Protein 6WB4 (pdb70)

Solvent-accessible surface area: 26001 Å² total

CATH classification: 3.40.1190.20

Radius of gyration: 29.01 Å; Cα contacts (8 Å, |Δi|>4): 1328; chains: 2; bounding box: 66×78×61 Å

Structure (mmCIF, N/CA/C/O backbone):
data_6WB4
#
_entry.id   6WB4
#
_cell.length_a   113.831
_cell.length_b   123.509
_cell.length_c   102.443
_cell.angle_alpha   90.000
_cell.angle_beta   90.000
_cell.angle_gamma   90.000
#
_symmetry.space_group_name_H-M   'C 2 2 21'
#
loop_
_entity.id
_entity.type
_entity.pdbx_description
1 polymer 'Acarbose Kinase Mak1'
2 branched 4,6-dideoxy-4-{[(1S,4R,5S,6S)-4,5,6-trihydroxy-3-(hydroxymethyl)cyclohex-2-en-1-yl]amino}-alpha-D-glucopyranose-(1-4)-alpha-D-glucopyranose-(1-4)-alpha-D-glucopyranose
3 non-polymer "ADENOSINE-5'-TRIPHOSPHATE"
4 non-polymer 'CALCIUM ION'
5 water water
#
loop_
_atom_site.group_PDB
_atom_site.id
_atom_site.type_symbol
_atom_site.label_atom_id
_atom_site.label_alt_id
_atom_site.label_comp_id
_atom_site.label_asym_id
_atom_site.label_entity_id
_atom_site.label_seq_id
_atom_site.pdbx_PDB_ins_code
_atom_site.Cartn_x
_atom_site.Cartn_y
_atom_site.Cartn_z
_atom_site.occupancy
_atom_site.B_iso_or_equiv
_atom_site.auth_seq_id
_atom_site.auth_comp_id
_atom_site.auth_asym_id
_atom_site.auth_atom_id
_atom_site.pdbx_PDB_model_num
ATOM 1 N N . THR A 1 22 ? 11.015 42.396 17.104 1.00 117.36 2 THR A N 1
ATOM 2 C CA . THR A 1 22 ? 11.469 43.259 18.190 1.00 120.60 2 THR A CA 1
ATOM 3 C C . THR A 1 22 ? 11.764 44.682 17.696 1.00 120.80 2 THR A C 1
ATOM 4 O O . THR A 1 22 ? 11.883 44.915 16.494 1.00 122.23 2 THR A O 1
ATOM 8 N N . GLN A 1 23 ? 11.859 45.627 18.631 1.00 114.08 3 GLN A N 1
ATOM 9 C CA . GLN A 1 23 ? 12.168 47.028 18.319 1.00 105.10 3 GLN A CA 1
ATOM 10 C C . GLN A 1 23 ? 13.026 47.633 19.440 1.00 95.35 3 GLN A C 1
ATOM 11 O O . GLN A 1 23 ? 12.733 47.441 20.619 1.00 96.34 3 GLN A O 1
ATOM 17 N N . ALA A 1 24 ? 14.083 48.354 19.072 1.00 80.12 4 ALA A N 1
ATOM 18 C CA . ALA A 1 24 ? 14.992 48.959 20.050 1.00 65.71 4 ALA A CA 1
ATOM 19 C C . ALA A 1 24 ? 15.117 50.473 19.914 1.00 72.21 4 ALA A C 1
ATOM 20 O O . ALA A 1 24 ? 15.024 51.021 18.813 1.00 65.63 4 ALA A O 1
ATOM 22 N N . ASP A 1 25 ? 15.315 51.142 21.045 1.00 68.99 5 ASP A N 1
ATOM 23 C CA . ASP A 1 25 ? 15.635 52.565 21.042 1.00 64.85 5 ASP A CA 1
ATOM 24 C C . ASP A 1 25 ? 17.085 52.771 20.603 1.00 66.15 5 ASP A C 1
ATOM 25 O O . ASP A 1 25 ? 17.381 53.605 19.739 1.00 71.67 5 ASP A O 1
ATOM 30 N N . VAL A 1 26 ? 17.987 51.999 21.203 1.00 56.86 6 VAL A N 1
ATOM 31 C CA . VAL A 1 26 ? 19.408 52.109 20.906 1.00 60.71 6 VAL A CA 1
ATOM 32 C C . VAL A 1 26 ? 20.025 50.748 20.640 1.00 67.13 6 VAL A C 1
ATOM 33 O O . VAL A 1 26 ? 19.989 49.868 21.500 1.00 67.66 6 VAL A O 1
ATOM 37 N N . LEU A 1 27 ? 20.593 50.578 19.449 1.00 61.38 7 LEU A N 1
ATOM 38 C CA . LEU A 1 27 ? 21.395 49.398 19.155 1.00 54.59 7 LEU A CA 1
ATOM 39 C C . LEU A 1 27 ? 22.856 49.709 19.417 1.00 51.10 7 LEU A C 1
ATOM 40 O O . LEU A 1 27 ? 23.372 50.719 18.955 1.00 57.60 7 LEU A O 1
ATOM 45 N N . VAL A 1 28 ? 23.516 48.857 20.186 1.00 55.40 8 VAL A N 1
ATOM 46 C CA . VAL A 1 28 ? 24.949 48.987 20.378 1.00 54.85 8 VAL A CA 1
ATOM 47 C C . VAL A 1 28 ? 25.688 47.967 19.519 1.00 64.65 8 VAL A C 1
ATOM 48 O O . VAL A 1 28 ? 25.294 46.803 19.445 1.00 66.09 8 VAL A O 1
ATOM 52 N N . VAL A 1 29 ? 26.726 48.421 18.826 1.00 61.18 9 VAL A N 1
ATOM 53 C CA . VAL A 1 29 ? 27.496 47.547 17.958 1.00 56.92 9 VAL A CA 1
ATOM 54 C C . VAL A 1 29 ? 28.940 47.421 18.446 1.00 56.90 9 VAL A C 1
ATOM 55 O O . VAL A 1 29 ? 29.724 48.367 18.374 1.00 61.90 9 VAL A O 1
ATOM 59 N N . GLY A 1 30 ? 29.280 46.233 18.930 1.00 53.42 10 GLY A N 1
ATOM 60 C CA . GLY A 1 30 ? 30.624 45.924 19.386 1.00 66.80 10 GLY A CA 1
ATOM 61 C C . GLY A 1 30 ? 30.952 46.314 20.820 1.00 67.68 10 GLY A C 1
ATOM 62 O O . GLY A 1 30 ? 30.240 47.091 21.455 1.00 59.16 10 GLY A O 1
ATOM 63 N N . GLY A 1 31 ? 32.041 45.757 21.341 1.00 67.72 11 GLY A N 1
ATOM 64 C CA . GLY A 1 31 ? 32.542 46.183 22.630 1.00 75.04 11 GLY A CA 1
ATOM 65 C C . GLY A 1 31 ? 32.281 45.276 23.822 1.00 81.93 11 GLY A C 1
ATOM 66 O O . GLY A 1 31 ? 32.855 45.499 24.885 1.00 84.72 11 GLY A O 1
ATOM 67 N N . VAL A 1 32 ? 31.425 44.268 23.675 1.00 76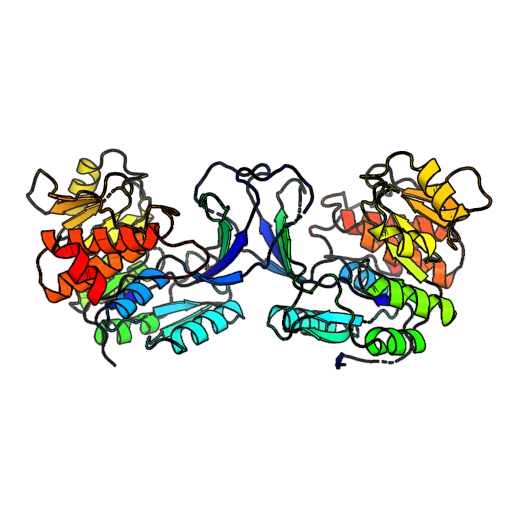.09 12 VAL A N 1
ATOM 68 C CA . VAL A 1 32 ? 31.112 43.430 24.827 1.00 72.35 12 VAL A CA 1
ATOM 69 C C . VAL A 1 32 ? 32.346 42.583 25.139 1.00 68.56 12 VAL A C 1
ATOM 70 O O . VAL A 1 32 ? 33.067 42.152 24.239 1.00 70.15 12 VAL A O 1
ATOM 74 N N . GLY A 1 33 ? 32.618 42.406 26.424 1.00 71.98 13 GLY A N 1
ATOM 75 C CA . GLY A 1 33 ? 33.756 41.624 26.865 1.00 68.28 13 GLY A CA 1
ATOM 76 C C . GLY A 1 33 ? 33.548 41.141 28.282 1.00 60.59 13 GLY A C 1
ATOM 77 O O . GLY A 1 33 ? 32.479 41.341 28.859 1.00 54.92 13 GLY A O 1
ATOM 78 N N . VAL A 1 34 ? 34.563 40.486 28.838 1.00 70.52 14 VAL A N 1
ATOM 79 C CA . VAL A 1 34 ? 34.484 39.949 30.194 1.00 71.28 14 VAL A CA 1
ATOM 80 C C . VAL A 1 34 ? 35.621 40.449 31.106 1.00 72.86 14 VAL A C 1
ATOM 81 O O . VAL A 1 34 ? 36.792 40.379 30.734 1.00 78.19 14 VAL A O 1
ATOM 85 N N . ASP A 1 35 ? 35.268 40.983 32.277 1.00 61.82 15 ASP A N 1
ATOM 86 C CA . ASP A 1 35 ? 36.256 41.514 33.229 1.00 69.64 15 ASP A CA 1
ATOM 87 C C . ASP A 1 35 ? 36.562 40.547 34.381 1.00 70.81 15 ASP A C 1
ATOM 88 O O . ASP A 1 35 ? 35.650 39.996 35.002 1.00 73.40 15 ASP A O 1
ATOM 93 N N . HIS A 1 36 ? 37.844 40.339 34.666 1.00 70.86 16 HIS A N 1
ATOM 94 C CA . HIS A 1 36 ? 38.245 39.634 35.888 1.00 65.87 16 HIS A CA 1
ATOM 95 C C . HIS A 1 36 ? 38.840 40.631 36.875 1.00 62.11 16 HIS A C 1
ATOM 96 O O . HIS A 1 36 ? 39.931 41.159 36.663 1.00 70.55 16 HIS A O 1
ATOM 103 N N . ILE A 1 37 ? 38.122 40.871 37.964 1.00 49.67 17 ILE A N 1
ATOM 104 C CA . ILE A 1 37 ? 38.466 41.935 38.895 1.00 52.37 17 ILE A CA 1
ATOM 105 C C . ILE A 1 37 ? 39.238 41.457 40.115 1.00 58.90 17 ILE A C 1
ATOM 106 O O . ILE A 1 37 ? 38.757 40.624 40.882 1.00 65.15 17 ILE A O 1
ATOM 111 N N . VAL A 1 38 ? 40.434 42.007 40.289 1.00 59.33 18 VAL A N 1
ATOM 112 C CA . VAL A 1 38 ? 41.309 41.649 41.397 1.00 65.31 18 VAL A CA 1
ATOM 113 C C . VAL A 1 38 ? 41.541 42.825 42.342 1.00 73.50 18 VAL A C 1
ATOM 114 O O . VAL A 1 38 ? 42.014 43.878 41.922 1.00 76.66 18 VAL A O 1
ATOM 118 N N . ARG A 1 39 ? 41.198 42.642 43.615 1.00 78.84 19 ARG A N 1
ATOM 119 C CA . ARG A 1 39 ? 41.417 43.672 44.626 1.00 74.31 19 ARG A CA 1
ATOM 120 C C . ARG A 1 39 ? 42.820 43.601 45.213 1.00 79.44 19 ARG A C 1
ATOM 121 O O . ARG A 1 39 ? 43.178 42.624 45.870 1.00 79.38 19 ARG A O 1
ATOM 129 N N . VAL A 1 40 ? 43.596 44.662 45.025 1.00 87.22 20 VAL A N 1
ATOM 130 C CA . VAL A 1 40 ? 44.981 44.661 45.473 1.00 95.08 20 VAL A CA 1
ATOM 131 C C . VAL A 1 40 ? 45.190 45.689 46.583 1.00 102.71 20 VAL A C 1
ATOM 132 O O . VAL A 1 40 ? 44.398 46.623 46.723 1.00 103.53 20 VAL A O 1
ATOM 136 N N . LYS A 1 41 ? 46.241 45.494 47.380 1.00 112.81 21 LYS A N 1
ATOM 137 C CA . LYS A 1 41 ? 46.534 46.375 48.511 1.00 125.17 21 LYS A CA 1
ATOM 138 C C . LYS A 1 41 ? 46.755 47.819 48.074 1.00 126.38 21 LYS A C 1
ATOM 139 O O . LYS A 1 41 ? 46.119 48.747 48.584 1.00 120.16 21 LYS A O 1
ATOM 145 N N . SER A 1 42 ? 47.642 47.992 47.103 1.00 126.10 22 SER A N 1
ATOM 146 C CA . SER A 1 42 ? 48.004 49.317 46.644 1.00 123.34 22 SER A CA 1
ATOM 147 C C . SER A 1 42 ? 48.563 49.306 45.234 1.00 115.10 22 SER A C 1
ATOM 148 O O . SER A 1 42 ? 49.096 48.303 44.767 1.00 115.42 22 SER A O 1
ATOM 151 N N . LEU A 1 43 ? 48.458 50.453 44.580 1.00 109.34 23 LEU A N 1
ATOM 152 C CA . LEU A 1 43 ? 49.053 50.664 43.276 1.00 99.79 23 LEU A CA 1
ATOM 153 C C . LEU A 1 43 ? 50.000 51.843 43.408 1.00 109.30 23 LEU A C 1
ATOM 154 O O . LEU A 1 43 ? 49.576 52.935 43.784 1.00 111.84 23 LEU A O 1
ATOM 159 N N . PRO A 1 44 ? 51.296 51.626 43.134 1.00 116.51 24 PRO A N 1
ATOM 160 C CA . PRO A 1 44 ? 51.882 50.423 42.534 1.00 112.57 24 PRO A CA 1
ATOM 161 C C . PRO A 1 44 ? 51.899 49.209 43.458 1.00 110.75 24 PRO A C 1
ATOM 162 O O . PRO A 1 44 ? 51.880 49.345 44.683 1.00 111.48 24 PRO A O 1
ATOM 166 N N . LEU A 1 45 ? 51.906 48.030 42.849 1.00 104.94 25 LEU A N 1
ATOM 167 C CA . LEU A 1 45 ? 51.908 46.774 43.581 1.00 96.45 25 LEU A CA 1
ATOM 168 C C . LEU A 1 45 ? 53.171 46.602 44.401 1.00 93.91 25 LEU A C 1
ATOM 169 O O . LEU A 1 45 ? 54.265 46.891 43.921 1.00 92.89 25 LEU A O 1
ATOM 174 N N . PRO A 1 46 ? 53.022 46.133 45.649 1.00 101.64 26 PRO A N 1
ATOM 175 C CA . PRO A 1 46 ? 54.186 45.748 46.450 1.00 106.64 26 PRO A CA 1
ATOM 176 C C . PRO A 1 46 ? 55.071 44.779 45.682 1.00 117.49 26 PRO A C 1
ATOM 177 O O . PRO A 1 46 ? 54.580 44.031 44.838 1.00 122.90 26 PRO A O 1
ATOM 181 N N . VAL A 1 47 ? 56.361 44.788 45.979 1.00 121.79 27 VAL A N 1
ATOM 182 C CA . VAL A 1 47 ? 57.313 44.007 45.205 1.00 123.66 27 VAL A CA 1
ATOM 183 C C . VAL A 1 47 ? 57.491 42.603 45.790 1.00 117.25 27 VAL A C 1
ATOM 184 O O . VAL A 1 47 ? 58.336 42.367 46.650 1.00 126.62 27 VAL A O 1
ATOM 188 N N . VAL A 1 48 ? 56.679 41.666 45.307 1.00 101.10 28 VAL A N 1
ATOM 189 C CA . VAL A 1 48 ? 56.705 40.302 45.819 1.00 95.57 28 VAL A CA 1
ATOM 190 C C . VAL A 1 48 ? 56.431 39.272 44.709 1.00 91.13 28 VAL A C 1
ATOM 191 O O . VAL A 1 48 ? 55.803 39.581 43.693 1.00 90.21 28 VAL A O 1
ATOM 195 N N . ASP A 1 49 ? 56.915 38.050 44.917 1.00 93.19 29 ASP A N 1
ATOM 196 C CA . ASP A 1 49 ? 56.747 36.962 43.958 1.00 92.31 29 ASP A CA 1
ATOM 197 C C . ASP A 1 49 ? 55.296 36.501 43.850 1.00 88.82 29 ASP A C 1
ATOM 198 O O . ASP A 1 49 ? 54.862 36.037 42.797 1.00 81.72 29 ASP A O 1
ATOM 203 N N . SER A 1 50 ? 54.554 36.625 44.944 1.00 94.66 30 SER A N 1
ATOM 204 C CA . SER A 1 50 ? 53.163 36.186 44.981 1.00 85.89 30 SER A CA 1
ATOM 205 C C . SER A 1 50 ? 52.441 36.777 46.185 1.00 78.13 30 SER A C 1
ATOM 206 O O . SER A 1 50 ? 53.051 37.015 47.228 1.00 76.11 30 SER A O 1
ATOM 225 N N . VAL A 1 53 ? 44.893 37.314 47.477 1.00 76.09 33 VAL A N 1
ATOM 226 C CA . VAL A 1 53 ? 43.879 38.335 47.250 1.00 63.81 33 VAL A CA 1
ATOM 227 C C . VAL A 1 53 ? 42.488 37.776 47.526 1.00 63.70 33 VAL A C 1
ATOM 228 O O . VAL A 1 53 ? 42.285 36.561 47.473 1.00 71.42 33 VAL A O 1
ATOM 232 N N . PRO A 1 54 ? 41.520 38.662 47.816 1.00 62.03 34 PRO A N 1
ATOM 233 C CA . PRO A 1 54 ? 40.130 38.226 47.995 1.00 57.24 34 PRO A CA 1
ATOM 234 C C . PRO A 1 54 ? 39.553 37.676 46.698 1.00 63.86 34 PRO A C 1
ATOM 235 O O . PRO A 1 54 ? 40.222 37.767 45.669 1.00 65.67 34 PRO A O 1
ATOM 239 N N . PRO A 1 55 ? 38.359 37.060 46.748 1.00 70.04 35 PRO A N 1
ATOM 240 C CA . PRO A 1 55 ? 37.876 36.392 45.533 1.00 49.51 35 PRO A CA 1
ATOM 241 C C . PRO A 1 55 ? 37.865 37.251 44.295 1.00 65.08 35 PRO A C 1
ATOM 242 O O . PRO A 1 55 ? 37.381 38.380 44.303 1.00 86.15 35 PRO A O 1
ATOM 246 N N . ILE A 1 56 ? 38.427 36.686 43.230 1.00 73.58 36 ILE A N 1
ATOM 247 C CA . ILE A 1 56 ? 38.495 37.330 41.934 1.00 63.22 36 ILE A CA 1
ATOM 248 C C . ILE A 1 56 ? 37.196 37.077 41.190 1.00 72.21 36 ILE A C 1
ATOM 249 O O . ILE A 1 56 ? 36.891 35.946 40.821 1.00 77.04 36 ILE A O 1
ATOM 254 N N . VAL A 1 57 ? 36.429 38.137 40.982 1.00 83.86 37 VAL A N 1
ATOM 255 C CA . VAL A 1 57 ? 35.126 38.029 40.344 1.00 83.86 37 VAL A CA 1
ATOM 256 C C . VAL A 1 57 ? 35.199 38.236 38.836 1.00 77.64 37 VAL A C 1
ATOM 257 O O . VAL A 1 57 ? 35.894 39.127 38.342 1.00 79.60 37 VAL A O 1
ATOM 261 N N . THR A 1 58 ? 34.481 37.383 38.117 1.00 69.09 38 THR A N 1
ATOM 262 C CA . THR A 1 58 ? 34.327 37.506 36.682 1.00 61.54 38 THR A CA 1
ATOM 263 C C . THR A 1 58 ? 32.993 38.194 36.424 1.00 71.81 38 THR A C 1
ATOM 264 O O . THR A 1 58 ? 31.955 37.692 36.850 1.00 68.18 38 THR A O 1
ATOM 268 N N . VAL A 1 59 ? 33.011 39.348 35.753 1.00 68.47 39 VAL A N 1
ATOM 269 C CA . VAL A 1 59 ? 31.764 40.033 35.406 1.00 70.18 39 VAL A CA 1
ATOM 270 C C . VAL A 1 59 ? 31.741 40.504 33.952 1.00 89.08 39 VAL A C 1
ATOM 271 O O . VAL A 1 59 ? 32.781 40.600 33.296 1.00 88.86 39 VAL A O 1
ATOM 275 N N . VAL A 1 60 ? 30.550 40.803 33.444 1.00 93.76 40 VAL A N 1
ATOM 276 C CA . VAL A 1 60 ? 30.459 41.447 32.147 1.00 95.89 40 VAL A CA 1
ATOM 277 C C . VAL A 1 60 ? 30.730 42.929 32.341 1.00 92.45 40 VAL A C 1
ATOM 278 O O . VAL A 1 60 ? 30.133 43.579 33.202 1.00 102.20 40 VAL A O 1
ATOM 282 N N . GLY A 1 61 ? 31.619 43.463 31.520 1.00 77.85 41 GLY A N 1
ATOM 283 C CA . GLY A 1 61 ? 32.030 44.841 31.637 1.00 84.56 41 GLY A CA 1
ATOM 284 C C . GLY A 1 61 ? 32.330 45.320 30.240 1.00 98.39 41 GLY A C 1
ATOM 285 O O . GLY A 1 61 ? 31.770 44.780 29.280 1.00 91.70 41 GLY A O 1
ATOM 286 N N . HIS A 1 62 ? 33.162 46.361 30.160 1.00 108.16 42 HIS A N 1
ATOM 287 C CA . HIS A 1 62 ? 33.656 46.962 28.916 1.00 107.56 42 HIS A CA 1
ATOM 288 C C . HIS A 1 62 ? 32.805 48.085 28.341 1.00 89.12 42 HIS A C 1
ATOM 289 O O . HIS A 1 62 ? 31.737 48.446 28.843 1.00 85.71 42 HIS A O 1
ATOM 296 N N . THR A 1 63 ? 33.320 48.602 27.241 1.00 73.70 43 THR A N 1
ATOM 297 C CA . THR A 1 63 ? 32.899 49.862 26.670 1.00 111.35 43 THR A CA 1
ATOM 298 C C . THR A 1 63 ? 31.487 49.844 26.083 1.00 112.22 43 THR A C 1
ATOM 299 O O . THR A 1 63 ? 30.705 50.776 26.304 1.00 109.74 43 THR A O 1
ATOM 303 N N . GLY A 1 64 ? 31.149 48.783 25.354 1.00 90.80 44 GLY A N 1
ATOM 304 C CA . GLY A 1 64 ? 29.860 48.733 24.688 1.00 80.41 44 GLY A CA 1
ATOM 305 C C . GLY A 1 64 ? 28.764 48.236 25.599 1.00 73.73 44 GLY A C 1
ATOM 306 O O . GLY A 1 64 ? 27.594 48.610 25.449 1.00 62.24 44 GLY A O 1
ATOM 307 N N . ASN A 1 65 ? 29.150 47.406 26.559 1.00 61.72 45 ASN A N 1
ATOM 308 C CA . ASN A 1 65 ? 28.191 46.775 27.439 1.00 58.18 45 ASN A CA 1
ATOM 309 C C . ASN A 1 65 ? 27.515 47.830 28.332 1.00 69.34 45 ASN A C 1
ATOM 310 O O . ASN A 1 65 ? 26.322 47.746 28.643 1.00 72.63 45 ASN A O 1
ATOM 315 N N . GLY A 1 66 ? 28.292 48.838 28.718 1.00 55.47 46 GLY A N 1
ATOM 316 C CA . GLY A 1 66 ? 27.815 49.937 29.541 1.00 60.09 46 GLY A CA 1
ATOM 317 C C . GLY A 1 66 ? 26.705 50.775 28.918 1.00 69.36 46 GLY A C 1
ATOM 318 O O . GLY A 1 66 ? 25.751 51.168 29.591 1.00 73.53 46 GLY A O 1
ATOM 319 N N . VAL A 1 67 ? 26.856 51.109 27.642 1.00 57.90 47 VAL A N 1
ATOM 320 C CA . VAL A 1 67 ? 25.831 51.870 26.953 1.00 57.96 47 VAL A CA 1
ATOM 321 C C . VAL A 1 67 ? 24.513 51.076 26.911 1.00 54.18 47 VAL A C 1
ATOM 322 O O . VAL A 1 67 ? 23.451 51.614 27.201 1.00 70.21 47 VAL A O 1
ATOM 326 N N . ALA A 1 68 ? 24.579 49.798 26.551 1.00 60.93 48 ALA A N 1
ATOM 327 C CA . ALA A 1 68 ? 23.374 48.968 26.504 1.00 64.55 48 ALA A CA 1
ATOM 328 C C . ALA A 1 68 ? 22.692 48.847 27.864 1.00 67.92 48 ALA A C 1
ATOM 329 O O . ALA A 1 68 ? 21.476 49.004 27.971 1.00 70.08 48 ALA A O 1
ATOM 331 N N . LEU A 1 69 ? 23.482 48.593 28.903 1.00 69.94 49 LEU A N 1
ATOM 332 C CA . LEU A 1 69 ? 22.944 48.459 30.251 1.00 69.87 49 LEU A CA 1
ATOM 333 C C . LEU A 1 69 ? 22.425 49.797 30.745 1.00 67.35 49 LEU A C 1
ATOM 334 O O . LEU A 1 69 ? 21.368 49.873 31.364 1.00 61.56 49 LEU A O 1
ATOM 339 N N . GLY A 1 70 ? 23.189 50.850 30.476 1.00 66.37 50 GLY A N 1
ATOM 340 C CA . GLY A 1 70 ? 22.775 52.195 30.811 1.00 66.81 50 GLY A CA 1
ATOM 341 C C . GLY A 1 70 ? 21.441 52.554 30.185 1.00 67.53 50 GLY A C 1
ATOM 342 O O . GLY A 1 70 ? 20.559 53.086 30.858 1.00 74.74 50 GLY A O 1
ATOM 343 N N . VAL A 1 71 ? 21.281 52.250 28.901 1.00 63.29 51 VAL A N 1
ATOM 344 C CA . VAL A 1 71 ? 20.029 52.536 28.219 1.00 62.65 51 VAL A CA 1
ATOM 345 C C . VAL A 1 71 ? 18.891 51.769 28.869 1.00 68.59 51 VAL A C 1
ATOM 346 O O . VAL A 1 71 ? 17.847 52.343 29.194 1.00 60.79 51 VAL A O 1
ATOM 350 N N . HIS A 1 72 ? 19.129 50.485 29.117 1.00 68.02 52 HIS A N 1
ATOM 351 C CA . HIS A 1 72 ? 18.128 49.620 29.718 1.00 62.85 52 HIS A CA 1
ATOM 352 C C . HIS A 1 72 ? 17.729 50.099 31.113 1.00 67.54 52 HIS A C 1
ATOM 353 O O . HIS A 1 72 ? 16.552 50.046 31.478 1.00 65.22 52 HIS A O 1
ATOM 360 N N . ALA A 1 73 ? 18.708 50.558 31.888 1.00 64.89 53 ALA A N 1
ATOM 361 C CA . ALA A 1 73 ? 18.450 51.033 33.246 1.00 64.99 53 ALA A CA 1
ATOM 362 C C . ALA A 1 73 ? 17.509 52.237 33.264 1.00 74.67 53 ALA A C 1
ATOM 363 O O . ALA A 1 73 ? 16.780 52.447 34.231 1.00 87.36 53 ALA A O 1
ATOM 365 N N . LEU A 1 74 ? 17.535 53.030 32.198 1.00 68.47 54 LEU A N 1
ATOM 366 C CA . LEU A 1 74 ? 16.669 54.194 32.101 1.00 63.59 54 LEU A CA 1
ATOM 367 C C . LEU A 1 74 ? 15.313 53.822 31.490 1.00 60.03 54 LEU A C 1
ATOM 368 O O . LEU A 1 74 ? 14.549 54.692 31.069 1.00 63.54 54 LEU A O 1
ATOM 373 N N . GLY A 1 75 ? 15.014 52.527 31.452 1.00 64.33 55 GLY A N 1
ATOM 374 C CA . GLY A 1 75 ? 13.729 52.060 30.962 1.00 67.00 55 GLY A CA 1
ATOM 375 C C . GLY A 1 75 ? 13.529 52.238 29.467 1.00 71.54 55 GLY A C 1
ATOM 376 O O . GLY A 1 75 ? 12.399 52.326 28.992 1.00 80.45 55 GLY A O 1
ATOM 377 N N . ARG A 1 76 ? 14.627 52.318 28.725 1.00 64.34 56 ARG A N 1
ATOM 378 C CA . ARG A 1 76 ? 14.569 52.312 27.265 1.00 71.69 56 ARG A CA 1
ATOM 379 C C . ARG A 1 76 ? 15.012 50.951 26.733 1.00 68.06 56 ARG A C 1
ATOM 380 O O . ARG A 1 76 ? 15.749 50.230 27.401 1.00 68.43 56 ARG A O 1
ATOM 388 N N . ALA A 1 77 ? 14.559 50.596 25.534 1.00 64.11 57 ALA A N 1
ATOM 389 C CA . ALA A 1 77 ? 14.860 49.282 24.968 1.00 55.25 57 ALA A CA 1
ATOM 390 C C . ALA A 1 77 ? 16.195 49.281 24.231 1.00 65.11 57 ALA A C 1
ATOM 391 O O . ALA A 1 77 ? 16.328 49.913 23.184 1.00 74.89 57 ALA A O 1
ATOM 393 N N . SER A 1 78 ? 17.186 48.591 24.795 1.00 60.25 58 SER A N 1
ATOM 394 C CA . SER A 1 78 ? 18.498 48.467 24.155 1.00 54.79 58 SER A CA 1
ATOM 395 C C . SER A 1 78 ? 18.703 47.095 23.532 1.00 58.08 58 SER A C 1
ATOM 396 O O . SER A 1 78 ? 17.965 46.157 23.816 1.00 69.49 58 SER A O 1
ATOM 399 N N . ALA A 1 79 ? 19.710 46.988 22.675 1.00 56.66 59 ALA A N 1
ATOM 400 C CA . ALA A 1 79 ? 20.062 45.720 22.044 1.00 54.19 59 ALA A CA 1
ATOM 401 C C . ALA A 1 79 ? 21.535 45.738 21.687 1.00 59.46 59 ALA A C 1
ATOM 402 O O . ALA A 1 79 ? 22.166 46.798 21.684 1.00 60.98 59 ALA A O 1
ATOM 412 N N . ALA A 1 81 ? 24.771 43.975 19.107 1.00 47.63 61 ALA A N 1
ATOM 413 C CA . ALA A 1 81 ? 25.359 43.152 18.061 1.00 54.93 61 ALA A CA 1
ATOM 414 C C . ALA A 1 81 ? 26.871 43.166 18.241 1.00 56.23 61 ALA A C 1
ATOM 415 O O . ALA A 1 81 ? 27.458 44.239 18.399 1.00 53.65 61 ALA A O 1
ATOM 417 N N . ASP A 1 82 ? 27.501 41.992 18.247 1.00 57.46 62 ASP A N 1
ATOM 418 C CA . ASP A 1 82 ? 28.942 41.919 18.508 1.00 56.26 62 ASP A CA 1
ATOM 419 C C . ASP A 1 82 ? 29.568 40.580 18.137 1.00 58.68 62 ASP A C 1
ATOM 420 O O . ASP A 1 82 ? 28.876 39.618 17.805 1.00 60.19 62 ASP A O 1
ATOM 425 N N . VAL A 1 83 ? 30.894 40.530 18.222 1.00 58.63 63 VAL A N 1
ATOM 426 C CA . VAL A 1 83 ? 31.632 39.295 18.018 1.00 66.02 63 VAL A CA 1
ATOM 427 C C . VAL A 1 83 ? 32.140 38.780 19.365 1.00 62.81 63 VAL A C 1
ATOM 428 O O . VAL A 1 83 ? 32.944 39.426 20.033 1.00 72.61 63 VAL A O 1
ATOM 432 N N . ILE A 1 84 ? 31.651 37.619 19.764 1.00 64.14 64 ILE A N 1
ATOM 433 C CA . ILE A 1 84 ? 32.107 36.989 20.990 1.00 68.14 64 ILE A CA 1
ATOM 434 C C . ILE A 1 84 ? 32.829 35.695 20.644 1.00 77.97 64 ILE A C 1
ATOM 435 O O . ILE A 1 84 ? 32.958 35.340 19.472 1.00 73.30 64 ILE A O 1
ATOM 440 N N . GLY A 1 85 ? 33.290 34.982 21.665 1.00 80.56 65 GLY A N 1
ATOM 441 C CA . GLY A 1 85 ? 33.909 33.692 21.444 1.00 79.09 65 GLY A CA 1
ATOM 442 C C . GLY A 1 85 ? 32.967 32.556 21.783 1.00 82.85 65 GLY A C 1
ATOM 443 O O . GLY A 1 85 ? 32.028 32.728 22.563 1.00 86.14 65 GLY A O 1
ATOM 444 N N . ASP A 1 86 ? 33.210 31.393 21.191 1.00 81.33 66 ASP A N 1
ATOM 445 C CA . ASP A 1 86 ? 32.529 30.188 21.624 1.00 90.96 66 ASP A CA 1
ATOM 446 C C . ASP A 1 86 ? 33.300 29.623 22.816 1.00 99.80 66 ASP A C 1
ATOM 447 O O . ASP A 1 86 ? 33.925 28.572 22.722 1.00 103.78 66 ASP A O 1
ATOM 452 N N . ASP A 1 87 ? 33.267 30.350 23.929 1.00 100.74 67 ASP A N 1
ATOM 453 C CA . ASP A 1 87 ? 33.985 29.968 25.139 1.00 90.52 67 ASP A CA 1
ATOM 454 C C . ASP A 1 87 ? 33.150 30.240 26.383 1.00 87.66 67 ASP A C 1
ATOM 455 O O . ASP A 1 87 ? 32.014 30.695 26.284 1.00 79.60 67 ASP A O 1
ATOM 460 N N . ALA A 1 88 ? 33.710 29.955 27.554 1.00 96.04 68 ALA A N 1
ATOM 461 C CA . ALA A 1 88 ? 32.973 30.119 28.804 1.00 102.29 68 ALA A CA 1
ATOM 462 C C . ALA A 1 88 ? 32.568 31.570 29.017 1.00 90.02 68 ALA A C 1
ATOM 463 O O . ALA A 1 88 ? 31.437 31.857 29.409 1.00 87.84 68 ALA A O 1
ATOM 465 N N . GLU A 1 89 ? 33.495 32.483 28.743 1.00 77.08 69 GLU A N 1
ATOM 466 C CA . GLU A 1 89 ? 33.221 33.902 28.890 1.00 74.25 69 GLU A CA 1
ATOM 467 C C . GLU A 1 89 ? 32.164 34.343 27.878 1.00 73.90 69 GLU A C 1
ATOM 468 O O . GLU A 1 89 ? 31.313 35.186 28.177 1.00 64.80 69 GLU A O 1
ATOM 474 N N . GLY A 1 90 ? 32.213 33.754 26.686 1.00 78.15 70 GLY A N 1
ATOM 475 C CA . GLY A 1 90 ? 31.211 34.012 25.668 1.00 80.54 70 GLY A CA 1
ATOM 476 C C . GLY A 1 90 ? 29.818 33.605 26.110 1.00 87.61 70 GLY A C 1
ATOM 477 O O . GLY A 1 90 ? 28.863 34.362 25.948 1.00 86.90 70 GLY A O 1
ATOM 478 N N . ARG A 1 91 ? 29.698 32.411 26.681 1.00 94.95 71 ARG A N 1
ATOM 479 C CA . ARG A 1 91 ? 28.407 31.928 27.161 1.00 95.20 71 ARG A CA 1
ATOM 480 C C . ARG A 1 91 ? 27.978 32.741 28.382 1.00 88.77 71 ARG A C 1
ATOM 481 O O . ARG A 1 91 ? 26.787 32.933 28.633 1.00 83.24 71 ARG A O 1
ATOM 489 N N . LEU A 1 92 ? 28.960 33.228 29.132 1.00 82.39 72 LEU A N 1
ATOM 490 C CA . LEU A 1 92 ? 28.685 34.054 30.297 1.00 80.72 72 LEU A CA 1
ATOM 491 C C . LEU A 1 92 ? 27.986 35.345 29.870 1.00 84.33 72 LEU A C 1
ATOM 492 O O . LEU A 1 92 ? 26.995 35.760 30.476 1.00 83.06 72 LEU A O 1
ATOM 497 N N . ILE A 1 93 ? 28.527 35.988 28.841 1.00 85.49 73 ILE A N 1
ATOM 498 C CA . ILE A 1 93 ? 27.924 37.191 28.263 1.00 82.57 73 ILE A CA 1
ATOM 499 C C . ILE A 1 93 ? 26.497 36.939 27.786 1.00 77.77 73 ILE A C 1
ATOM 500 O O . ILE A 1 93 ? 25.580 37.720 28.053 1.00 75.34 73 ILE A O 1
ATOM 505 N N . GLN A 1 94 ? 26.331 35.830 27.078 1.00 64.70 74 GLN A N 1
ATOM 506 C CA . GLN A 1 94 ? 25.046 35.449 26.530 1.00 71.16 74 GLN A CA 1
ATOM 507 C C . GLN A 1 94 ? 24.004 35.341 27.629 1.00 88.42 74 GLN A C 1
ATOM 508 O O . GLN A 1 94 ? 22.937 35.949 27.545 1.00 89.61 74 GLN A O 1
ATOM 514 N N . ASP A 1 95 ? 24.332 34.574 28.664 1.00 97.71 75 ASP A N 1
ATOM 515 C CA . ASP A 1 95 ? 23.410 34.334 29.765 1.00 96.75 75 ASP A CA 1
ATOM 516 C C . ASP A 1 95 ? 23.136 35.619 30.537 1.00 85.68 75 ASP A C 1
ATOM 517 O O . ASP A 1 95 ? 22.011 35.869 30.965 1.00 84.48 75 ASP A O 1
ATOM 522 N N . ALA A 1 96 ? 24.161 36.449 30.682 1.00 81.41 76 ALA A N 1
ATOM 523 C CA . ALA A 1 96 ? 24.024 37.713 31.395 1.00 68.11 76 ALA A CA 1
ATOM 524 C C . ALA A 1 96 ? 23.071 38.661 30.667 1.00 74.73 76 ALA A C 1
ATOM 525 O O . ALA A 1 96 ? 22.260 39.340 31.302 1.00 77.75 76 ALA A O 1
ATOM 527 N N . TYR A 1 97 ? 23.177 38.715 29.339 1.00 71.84 77 TYR A N 1
ATOM 528 C CA . TYR A 1 97 ? 22.253 39.520 28.538 1.00 71.03 77 TYR A CA 1
ATOM 529 C C . TYR A 1 97 ? 20.855 38.936 28.580 1.00 77.13 77 TYR A C 1
ATOM 530 O O . TYR A 1 97 ? 19.867 39.667 28.545 1.00 79.34 77 TYR A O 1
ATOM 539 N N . SER A 1 98 ? 20.782 37.613 28.662 1.00 80.32 78 SER A N 1
ATOM 540 C CA . SER A 1 98 ? 19.506 36.919 28.735 1.00 78.96 78 SER A CA 1
ATOM 541 C C . SER A 1 98 ? 18.741 37.291 29.998 1.00 81.73 78 SER A C 1
ATOM 542 O O . SER A 1 98 ? 17.528 37.500 29.954 1.00 70.93 78 SER A O 1
ATOM 545 N N . ALA A 1 99 ? 19.452 37.358 31.123 1.00 85.33 79 ALA A N 1
ATOM 546 C CA . ALA A 1 99 ? 18.838 37.706 32.401 1.00 72.91 79 ALA A CA 1
ATOM 547 C C . ALA A 1 99 ? 18.200 39.092 32.352 1.00 70.90 79 ALA A C 1
ATOM 548 O O . ALA A 1 99 ? 17.172 39.329 32.985 1.00 72.83 79 ALA A O 1
ATOM 550 N N . ALA A 1 100 ? 18.797 40.006 31.594 1.00 70.66 80 ALA A N 1
ATOM 551 C CA . ALA A 1 100 ? 18.176 41.310 31.397 1.00 74.13 80 ALA A CA 1
ATOM 552 C C . ALA A 1 100 ? 17.218 41.215 30.215 1.00 94.00 80 ALA A C 1
ATOM 553 O O . ALA A 1 100 ? 17.221 40.227 29.482 1.00 96.00 80 ALA A O 1
ATOM 555 N N . GLY A 1 101 ? 16.400 42.239 30.018 1.00 104.09 81 GLY A N 1
ATOM 556 C CA . GLY A 1 101 ? 15.466 42.239 28.904 1.00 105.78 81 GLY A CA 1
ATOM 557 C C . GLY A 1 101 ? 16.132 42.575 27.582 1.00 92.32 81 GLY A C 1
ATOM 558 O O . GLY A 1 101 ? 15.483 43.099 26.682 1.00 108.93 81 GLY A O 1
ATOM 559 N N . ILE A 1 102 ? 17.415 42.248 27.448 1.00 65.19 82 ILE A N 1
ATOM 560 C CA . ILE A 1 102 ? 18.219 42.782 26.358 1.00 66.13 82 ILE A CA 1
ATOM 561 C C . ILE A 1 102 ? 18.620 41.780 25.268 1.00 68.09 82 ILE A C 1
ATOM 562 O O . ILE A 1 102 ? 19.456 40.898 25.490 1.00 73.56 82 ILE A O 1
ATOM 567 N N . PRO A 1 103 ? 18.055 41.952 24.064 1.00 63.63 83 PRO A N 1
ATOM 568 C CA . PRO A 1 103 ? 18.363 41.097 22.913 1.00 62.61 83 PRO A CA 1
ATOM 569 C C . PRO A 1 103 ? 19.818 41.245 22.511 1.00 60.19 83 PRO A C 1
ATOM 570 O O . PRO A 1 103 ? 20.324 42.365 22.479 1.00 71.41 83 PRO A O 1
ATOM 574 N N . ILE A 1 104 ? 20.491 40.139 22.235 1.00 58.62 84 ILE A N 1
ATOM 575 C CA . ILE A 1 104 ? 21.861 40.207 21.749 1.00 62.04 84 ILE A CA 1
ATOM 576 C C . ILE A 1 104 ? 22.012 39.327 20.510 1.00 68.16 84 ILE A C 1
ATOM 577 O O . ILE A 1 104 ? 21.537 38.197 20.475 1.00 73.78 84 ILE A O 1
ATOM 582 N N . THR A 1 105 ? 22.645 39.877 19.482 1.00 59.58 85 THR A N 1
ATOM 583 C CA . THR A 1 105 ? 22.879 39.155 18.245 1.00 65.55 85 THR A CA 1
ATOM 584 C C . THR A 1 105 ? 24.374 39.032 18.006 1.00 72.26 85 THR A C 1
ATOM 585 O O . THR A 1 105 ? 25.097 40.030 18.032 1.00 73.69 85 THR A O 1
ATOM 589 N N . PHE A 1 106 ? 24.840 37.817 17.742 1.00 70.79 86 PHE A N 1
ATOM 590 C CA . PHE A 1 106 ? 26.275 37.605 17.652 1.00 67.15 86 PHE A CA 1
ATOM 591 C C . PHE A 1 106 ? 26.708 36.536 16.665 1.00 70.82 86 PHE A C 1
ATOM 592 O O . PHE A 1 106 ? 25.942 35.636 16.317 1.00 71.09 86 PHE A O 1
ATOM 600 N N . VAL A 1 107 ? 27.970 36.631 16.264 1.00 64.75 87 VAL A N 1
ATOM 601 C CA . VAL A 1 107 ? 28.674 35.545 15.609 1.00 68.61 87 VAL A CA 1
ATOM 602 C C . VAL A 1 107 ? 29.874 35.205 16.480 1.00 80.48 87 VAL A C 1
ATOM 603 O O . VAL A 1 107 ? 30.296 36.030 17.289 1.00 88.47 87 VAL A O 1
ATOM 607 N N . THR A 1 108 ? 30.429 34.005 16.328 1.00 81.47 88 THR A N 1
ATOM 608 C CA . THR A 1 108 ? 31.609 33.630 17.104 1.00 70.58 88 THR A CA 1
ATOM 609 C C . THR A 1 108 ? 32.830 33.527 16.197 1.00 70.53 88 THR A C 1
ATOM 610 O O . THR A 1 108 ? 32.715 33.171 15.025 1.00 73.06 88 THR A O 1
ATOM 614 N N . HIS A 1 109 ? 33.995 33.863 16.738 1.00 69.45 89 HIS A N 1
ATOM 615 C CA . HIS A 1 109 ? 35.237 33.757 15.986 1.00 77.66 89 HIS A CA 1
ATOM 616 C C . HIS A 1 109 ? 36.248 32.965 16.804 1.00 92.17 89 HIS A C 1
ATOM 617 O O . HIS A 1 109 ? 36.223 33.009 18.035 1.00 96.73 89 HIS A O 1
ATOM 624 N N . ILE A 1 110 ? 37.126 32.237 16.120 1.00 100.56 90 ILE A N 1
ATOM 625 C CA . ILE A 1 110 ? 38.064 31.332 16.777 1.00 107.09 90 ILE A CA 1
ATOM 626 C C . ILE A 1 110 ? 38.905 32.005 17.862 1.00 104.16 90 ILE A C 1
ATOM 627 O O . ILE A 1 110 ? 39.238 31.383 18.869 1.00 105.70 90 ILE A O 1
ATOM 632 N N . SER A 1 111 ? 39.219 33.282 17.673 1.00 99.35 91 SER A N 1
ATOM 633 C CA . SER A 1 111 ? 40.070 34.008 18.616 1.00 90.66 91 SER A CA 1
ATOM 634 C C . SER A 1 111 ? 39.463 34.176 20.005 1.00 81.48 91 SER A C 1
ATOM 635 O O . SER A 1 111 ? 40.181 34.443 20.960 1.00 87.81 91 SER A O 1
ATOM 638 N N . GLY A 1 112 ? 38.150 34.001 20.122 1.00 71.93 92 GLY A N 1
ATOM 639 C CA . GLY A 1 112 ? 37.480 34.063 21.412 1.00 66.27 92 GLY A CA 1
ATOM 640 C C . GLY A 1 112 ? 37.041 35.439 21.890 1.00 68.24 92 GLY A C 1
ATOM 641 O O . GLY A 1 112 ? 37.333 36.461 21.271 1.00 76.83 92 GLY A O 1
ATOM 642 N N . THR A 1 113 ? 36.346 35.458 23.020 1.00 66.26 93 THR A N 1
ATOM 643 C CA . THR A 1 113 ? 35.798 36.684 23.597 1.00 65.04 93 THR A CA 1
ATOM 644 C C . THR A 1 113 ? 36.860 37.652 24.137 1.00 73.76 93 THR A C 1
ATOM 645 O O . THR A 1 113 ? 37.881 37.229 24.675 1.00 84.97 93 THR A O 1
ATOM 649 N N . ARG A 1 114 ? 36.625 38.952 23.962 1.00 69.17 94 ARG A N 1
ATOM 650 C CA . ARG A 1 114 ? 37.475 39.970 24.573 1.00 68.83 94 ARG A CA 1
ATOM 651 C C . ARG A 1 114 ? 37.415 39.837 26.090 1.00 67.06 94 ARG A C 1
ATOM 652 O O . ARG A 1 114 ? 36.363 39.518 26.652 1.00 69.96 94 ARG A O 1
ATOM 660 N N . ARG A 1 115 ? 38.546 40.048 26.751 1.00 66.51 95 ARG A N 1
ATOM 661 C CA . ARG A 1 115 ? 38.592 39.931 28.204 1.00 63.98 95 ARG A CA 1
ATOM 662 C C . ARG A 1 115 ? 39.563 40.932 28.819 1.00 63.46 95 ARG A C 1
ATOM 663 O O . ARG A 1 115 ? 40.483 41.410 28.156 1.00 69.81 95 ARG A O 1
ATOM 671 N N . SER A 1 116 ? 39.342 41.257 30.089 1.00 60.95 96 SER A N 1
ATOM 672 C CA . SER A 1 116 ? 40.237 42.153 30.813 1.00 69.13 96 SER A CA 1
ATOM 673 C C . SER A 1 116 ? 40.552 41.628 32.200 1.00 72.06 96 SER A C 1
ATOM 674 O O . SER A 1 116 ? 39.764 40.892 32.794 1.00 72.04 96 SER A O 1
ATOM 677 N N . VAL A 1 117 ? 41.722 41.989 32.706 1.00 71.62 97 VAL A N 1
ATOM 678 C CA . VAL A 1 117 ? 41.968 41.887 34.136 1.00 73.36 97 VAL A CA 1
ATOM 679 C C . VAL A 1 117 ? 42.013 43.297 34.721 1.00 74.41 97 VAL A C 1
ATOM 680 O O . VAL A 1 117 ? 42.806 44.124 34.272 1.00 78.27 97 VAL A O 1
ATOM 684 N N . ASN A 1 118 ? 41.162 43.581 35.705 1.00 72.26 98 ASN A N 1
ATOM 685 C CA . ASN A 1 118 ? 41.151 44.903 36.333 1.00 73.23 98 ASN A CA 1
ATOM 686 C C . ASN A 1 118 ? 41.663 44.866 37.762 1.00 79.07 98 ASN A C 1
ATOM 687 O O . ASN A 1 118 ? 41.061 44.234 38.631 1.00 75.10 98 ASN A O 1
ATOM 692 N N . LEU A 1 119 ? 42.758 45.575 38.008 1.00 87.02 99 LEU A N 1
ATOM 693 C CA . LEU A 1 119 ? 43.296 45.703 39.354 1.00 81.04 99 LEU A CA 1
ATOM 694 C C . LEU A 1 119 ? 42.697 46.925 40.042 1.00 88.59 99 LEU A C 1
ATOM 695 O O . LEU A 1 119 ? 42.907 48.052 39.605 1.00 84.82 99 LEU A O 1
ATOM 700 N N . VAL A 1 120 ? 41.946 46.700 41.113 1.00 89.77 100 VAL A N 1
ATOM 701 C CA . VAL A 1 120 ? 41.321 47.798 41.833 1.00 92.82 100 VAL A CA 1
ATOM 702 C C . VAL A 1 120 ? 41.828 47.813 43.272 1.00 105.96 100 VAL A C 1
ATOM 703 O O . VAL A 1 120 ? 42.207 46.773 43.820 1.00 99.32 100 VAL A O 1
ATOM 707 N N . THR A 1 121 ? 41.863 48.999 43.872 1.00 112.18 101 THR A N 1
ATOM 708 C CA . THR A 1 121 ? 42.287 49.143 45.264 1.00 112.92 101 THR A CA 1
ATOM 709 C C . THR A 1 121 ? 41.163 49.699 46.124 1.00 105.09 101 THR A C 1
ATOM 710 O O . THR A 1 121 ? 40.088 50.023 45.621 1.00 96.45 101 THR A O 1
ATOM 714 N N . GLU A 1 122 ? 41.413 49.808 47.425 1.00 112.50 102 GLU A N 1
ATOM 715 C CA . GLU A 1 122 ? 40.416 50.361 48.334 1.00 117.75 102 GLU A CA 1
ATOM 716 C C . GLU A 1 122 ? 40.174 51.823 47.977 1.00 114.86 102 GLU A C 1
ATOM 717 O O . GLU A 1 122 ? 39.051 52.319 48.054 1.00 108.65 102 GLU A O 1
ATOM 723 N N . GLU A 1 123 ? 41.246 52.493 47.568 1.00 117.39 103 GLU A N 1
ATOM 724 C CA . GLU A 1 123 ? 41.192 53.883 47.137 1.00 116.49 103 GLU A CA 1
ATOM 725 C C . GLU A 1 123 ? 40.184 54.073 46.017 1.00 113.04 103 GLU A C 1
ATOM 726 O O . GLU A 1 123 ? 39.262 54.878 46.127 1.00 119.51 103 GLU A O 1
ATOM 732 N N . GLY A 1 124 ? 40.360 53.313 44.943 1.00 106.57 104 GLY A N 1
ATOM 733 C CA . GLY A 1 124 ? 39.505 53.437 43.781 1.00 99.78 104 GLY A CA 1
ATOM 734 C C . GLY A 1 124 ? 40.322 53.517 42.508 1.00 99.55 104 GLY A C 1
ATOM 735 O O . GLY A 1 124 ? 39.772 53.449 41.411 1.00 104.43 104 GLY A O 1
ATOM 736 N N . GLN A 1 125 ? 41.636 53.676 42.658 1.00 94.62 105 GLN A N 1
ATOM 737 C CA . GLN A 1 125 ? 42.548 53.648 41.520 1.00 97.06 105 GLN A CA 1
ATOM 738 C C . GLN A 1 125 ? 42.457 52.277 40.843 1.00 100.63 105 GLN A C 1
ATOM 739 O O . GLN A 1 125 ? 42.706 51.240 41.463 1.00 90.99 105 GLN A O 1
ATOM 745 N N . ARG A 1 126 ? 42.104 52.286 39.562 1.00 99.62 106 ARG A N 1
ATOM 746 C CA . ARG A 1 126 ? 41.688 51.076 38.878 1.00 98.68 106 ARG A CA 1
ATOM 747 C C . ARG A 1 126 ? 42.506 50.807 37.619 1.00 96.29 106 ARG A C 1
ATOM 748 O O . ARG A 1 126 ? 42.219 51.346 36.548 1.00 111.68 106 ARG A O 1
ATOM 763 N N . SER A 1 128 ? 43.703 48.665 34.467 1.00 83.96 108 SER A N 1
ATOM 764 C CA . SER A 1 128 ? 43.005 47.768 33.553 1.00 81.39 108 SER A CA 1
ATOM 765 C C . SER A 1 128 ? 43.908 47.209 32.449 1.00 84.59 108 SER A C 1
ATOM 766 O O . SER A 1 128 ? 44.499 47.958 31.668 1.00 78.74 108 SER A O 1
ATOM 769 N N . LEU A 1 129 ? 43.998 45.881 32.390 1.00 82.09 109 LEU A N 1
ATOM 770 C CA . LEU A 1 129 ? 44.746 45.190 31.341 1.00 84.62 109 LEU A CA 1
ATOM 771 C C . LEU A 1 129 ? 43.827 44.596 30.275 1.00 91.00 109 LEU A C 1
ATOM 772 O O . LEU A 1 129 ? 43.220 43.543 30.475 1.00 92.88 109 LEU A O 1
ATOM 777 N N . TYR A 1 130 ? 43.748 45.270 29.135 1.00 91.61 110 TYR A N 1
ATOM 778 C CA . TYR A 1 130 ? 42.758 44.965 28.110 1.00 82.63 110 TYR A CA 1
ATOM 779 C C . TYR A 1 130 ? 43.293 43.983 27.072 1.00 83.08 110 TYR A C 1
ATOM 780 O O . TYR A 1 130 ? 44.375 44.166 26.516 1.00 82.17 110 TYR A O 1
ATOM 789 N N . ASP A 1 131 ? 42.534 42.921 26.837 1.00 80.86 111 ASP A N 1
ATOM 790 C CA . ASP A 1 131 ? 42.862 41.964 25.791 1.00 83.15 111 ASP A CA 1
ATOM 791 C C . ASP A 1 131 ? 41.790 42.023 24.701 1.00 79.51 111 ASP A C 1
ATOM 792 O O . ASP A 1 131 ? 40.706 41.460 24.862 1.00 74.02 111 ASP A O 1
ATOM 797 N N . PRO A 1 132 ? 42.091 42.723 23.593 1.00 78.87 112 PRO A N 1
ATOM 798 C CA . PRO A 1 132 ? 41.162 42.932 22.476 1.00 77.99 112 PRO A CA 1
ATOM 799 C C . PRO A 1 132 ? 40.855 41.632 21.762 1.00 84.39 112 PRO A C 1
ATOM 800 O O . PRO A 1 132 ? 39.803 41.514 21.137 1.00 91.65 112 PRO A O 1
ATOM 804 N N . ARG A 1 133 ? 41.788 40.689 21.847 1.00 89.86 113 ARG A N 1
ATOM 805 C CA . ARG A 1 133 ? 41.606 39.321 21.369 1.00 96.73 113 ARG A CA 1
ATOM 806 C C . ARG A 1 133 ? 41.430 39.142 19.849 1.00 102.01 113 ARG A C 1
ATOM 807 O O . ARG A 1 133 ? 42.275 38.521 19.207 1.00 116.48 113 ARG A O 1
ATOM 815 N N . HIS A 1 134 ? 40.356 39.681 19.275 1.00 97.27 114 HIS A N 1
ATOM 816 C CA . HIS A 1 134 ? 40.028 39.433 17.861 1.00 99.10 114 HIS A CA 1
ATOM 817 C C . HIS A 1 134 ? 41.087 39.898 16.864 1.00 101.48 114 HIS A C 1
ATOM 818 O O . HIS A 1 134 ? 41.732 40.924 17.074 1.00 103.51 114 HIS A O 1
ATOM 825 N N . PRO A 1 135 ? 41.270 39.131 15.773 1.00 102.46 115 PRO A N 1
ATOM 826 C CA . PRO A 1 135 ? 42.157 39.565 14.692 1.00 104.44 115 PRO A CA 1
ATOM 827 C C . PRO A 1 135 ? 41.687 40.890 14.121 1.00 109.36 115 PRO A C 1
ATOM 828 O O . PRO A 1 135 ? 40.500 41.051 13.838 1.00 117.02 115 PRO A O 1
ATOM 832 N N . PHE A 1 136 ? 42.618 41.821 13.971 1.00 106.05 116 PHE A N 1
ATOM 833 C CA . PHE A 1 136 ? 42.326 43.150 13.465 1.00 105.94 116 PHE A CA 1
ATOM 834 C C . PHE A 1 136 ? 41.566 43.123 12.139 1.00 112.63 116 PHE A C 1
ATOM 835 O O . PHE A 1 136 ? 40.578 43.839 11.969 1.00 105.31 116 PHE A O 1
ATOM 843 N N . GLU A 1 137 ? 42.002 42.263 11.223 1.00 121.32 117 GLU A N 1
ATOM 844 C CA . GLU A 1 137 ? 41.453 42.246 9.869 1.00 123.86 117 GLU A CA 1
ATOM 845 C C . GLU A 1 137 ? 40.232 41.352 9.657 1.00 110.94 117 GLU A C 1
ATOM 846 O O . GLU A 1 137 ? 39.846 41.097 8.519 1.00 110.91 117 GLU A O 1
ATOM 852 N N . PHE A 1 138 ? 39.625 40.867 10.731 1.00 100.97 118 PHE A N 1
ATOM 853 C CA . PHE A 1 138 ? 38.387 40.116 10.578 1.00 90.55 118 PHE A CA 1
ATOM 854 C C . PHE A 1 138 ? 37.218 41.063 10.333 1.00 94.48 118 PHE A C 1
ATOM 855 O O . PHE A 1 138 ? 37.075 42.077 11.020 1.00 100.93 118 PHE A O 1
ATOM 863 N N . ILE A 1 139 ? 36.371 40.717 9.369 1.00 84.71 119 ILE A N 1
ATOM 864 C CA . ILE A 1 139 ? 35.163 41.489 9.096 1.00 78.03 119 ILE A CA 1
ATOM 865 C C . ILE A 1 139 ? 33.987 40.538 8.991 1.00 79.92 119 ILE A C 1
ATOM 866 O O . ILE A 1 139 ? 33.962 39.681 8.116 1.00 91.13 119 ILE A O 1
ATOM 871 N N . PRO A 1 140 ? 33.003 40.678 9.890 1.00 78.70 120 PRO A N 1
ATOM 872 C CA . PRO A 1 140 ? 31.918 39.699 9.864 1.00 71.10 120 PRO A CA 1
ATOM 873 C C . PRO A 1 140 ? 30.951 39.908 8.706 1.00 71.92 120 PRO A C 1
ATOM 874 O O . PRO A 1 140 ? 30.976 40.934 8.029 1.00 78.92 120 PRO A O 1
ATOM 878 N N . ASP A 1 141 ? 30.122 38.901 8.478 1.00 72.67 121 ASP A N 1
ATOM 879 C CA . ASP A 1 141 ? 28.960 39.006 7.614 1.00 82.98 121 ASP A CA 1
ATOM 880 C C . ASP A 1 141 ? 28.081 40.119 8.169 1.00 79.00 121 ASP A C 1
ATOM 881 O O . ASP A 1 141 ? 27.745 40.106 9.349 1.00 80.76 121 ASP A O 1
ATOM 886 N N . PRO A 1 142 ? 27.754 41.118 7.341 1.00 71.02 122 PRO A N 1
ATOM 887 C CA . PRO A 1 142 ? 26.891 42.236 7.751 1.00 70.03 122 PRO A CA 1
ATOM 888 C C . PRO A 1 142 ? 25.530 41.805 8.330 1.00 63.52 122 PRO A C 1
ATOM 889 O O . PRO A 1 142 ? 24.813 42.634 8.886 1.00 71.88 122 PRO A O 1
ATOM 893 N N . SER A 1 143 ? 25.189 40.526 8.208 1.00 62.31 123 SER A N 1
ATOM 894 C CA . SER A 1 143 ? 23.985 39.963 8.833 1.00 66.96 123 SER A CA 1
ATOM 895 C C . SER A 1 143 ? 23.994 40.111 10.356 1.00 66.38 123 SER A C 1
ATOM 896 O O . SER A 1 143 ? 22.965 39.967 11.016 1.00 54.50 123 SER A O 1
ATOM 899 N N . LEU A 1 144 ? 25.176 40.349 10.909 1.00 65.24 124 LEU A N 1
ATOM 900 C CA . LEU A 1 144 ? 25.318 40.594 12.323 1.00 63.66 124 LEU A CA 1
ATOM 901 C C . LEU A 1 144 ? 24.547 41.854 12.742 1.00 69.65 124 LEU A C 1
ATOM 902 O O . LEU A 1 144 ? 23.823 41.856 13.742 1.00 67.98 124 LEU A O 1
ATOM 907 N N . TRP A 1 145 ? 24.673 42.917 11.953 1.00 55.43 125 TRP A N 1
ATOM 908 C CA . TRP A 1 145 ? 24.076 44.187 12.342 1.00 60.85 125 TRP A CA 1
ATOM 909 C C . TRP A 1 145 ? 22.834 44.623 11.562 1.00 56.47 125 TRP A C 1
ATOM 910 O O . TRP A 1 145 ? 22.044 45.428 12.060 1.00 53.59 125 TRP A O 1
ATOM 921 N N . ARG A 1 146 ? 22.639 44.104 10.359 1.00 49.99 126 ARG A N 1
ATOM 922 C CA . ARG A 1 146 ? 21.595 44.670 9.512 1.00 51.99 126 ARG A CA 1
ATOM 923 C C . ARG A 1 146 ? 20.172 44.549 10.063 1.00 51.48 126 ARG A C 1
ATOM 924 O O . ARG A 1 146 ? 19.414 45.518 9.993 1.00 60.22 126 ARG A O 1
ATOM 932 N N . GLU A 1 147 ? 19.798 43.402 10.620 1.00 52.86 127 GLU A N 1
ATOM 933 C CA . GLU A 1 147 ? 18.440 43.275 11.140 1.00 56.09 127 GLU A CA 1
ATOM 934 C C . GLU A 1 147 ? 18.255 44.176 12.336 1.00 54.97 127 GLU A C 1
ATOM 935 O O . GLU A 1 147 ? 17.206 44.799 12.500 1.00 56.82 127 GLU A O 1
ATOM 941 N N . GLY A 1 148 ? 19.291 44.249 13.163 1.00 57.58 128 GLY A N 1
ATOM 942 C CA . GLY A 1 148 ? 19.294 45.133 14.314 1.00 55.63 128 GLY A CA 1
ATOM 943 C C . GLY A 1 148 ? 19.135 46.585 13.930 1.00 62.67 128 GLY A C 1
ATOM 944 O O . GLY A 1 148 ? 18.316 47.294 14.508 1.00 59.77 128 GLY A O 1
ATOM 945 N N . ILE A 1 149 ? 19.926 47.027 12.957 1.00 64.77 129 ILE A N 1
ATOM 946 C CA . ILE A 1 149 ? 19.860 48.399 12.461 1.00 66.53 129 ILE A CA 1
ATOM 947 C C . ILE A 1 149 ? 18.446 48.750 12.005 1.00 61.57 129 ILE A C 1
ATOM 948 O O . ILE A 1 149 ? 17.952 49.849 12.257 1.00 62.44 129 ILE A O 1
ATOM 953 N N . GLU A 1 150 ? 17.783 47.784 11.377 1.00 58.25 130 GLU A N 1
ATOM 954 C CA . GLU A 1 150 ? 16.439 47.989 10.847 1.00 60.60 130 GLU A CA 1
ATOM 955 C C . GLU A 1 150 ? 15.381 48.019 11.940 1.00 64.22 130 GLU A C 1
ATOM 956 O O . GLU A 1 150 ? 14.338 48.642 11.784 1.00 71.31 130 GLU A O 1
ATOM 962 N N . ARG A 1 151 ? 15.643 47.336 13.044 1.00 61.18 131 ARG A N 1
ATOM 963 C CA . ARG A 1 151 ? 14.676 47.280 14.129 1.00 54.76 131 ARG A CA 1
ATOM 964 C C . ARG A 1 151 ? 15.046 48.262 15.238 1.00 55.82 131 ARG A C 1
ATOM 965 O O . ARG A 1 151 ? 14.412 48.295 16.285 1.00 72.66 131 ARG A O 1
ATOM 973 N N . SER A 1 152 ? 16.053 49.087 14.991 1.00 52.32 132 SER A N 1
ATOM 974 C CA . SER A 1 152 ? 16.521 50.021 16.001 1.00 58.50 132 SER A CA 1
ATOM 975 C C . SER A 1 152 ? 16.367 51.472 15.552 1.00 65.06 132 SER A C 1
ATOM 976 O O . SER A 1 152 ? 16.418 51.794 14.367 1.00 70.17 132 SER A O 1
ATOM 979 N N . ARG A 1 153 ? 16.156 52.338 16.529 1.00 58.83 133 ARG A N 1
ATOM 980 C CA . ARG A 1 153 ? 15.857 53.729 16.276 1.00 49.19 133 ARG A CA 1
ATOM 981 C C . ARG A 1 153 ? 17.151 54.554 16.198 1.00 59.23 133 ARG A C 1
ATOM 982 O O . ARG A 1 153 ? 17.279 55.440 15.353 1.00 66.29 133 ARG A O 1
ATOM 990 N N . HIS A 1 154 ? 18.108 54.241 17.069 1.00 63.55 134 HIS A N 1
ATOM 991 C CA . HIS A 1 154 ? 19.436 54.856 17.042 1.00 60.37 134 HIS A CA 1
ATOM 992 C C . HIS A 1 154 ? 20.507 53.765 17.154 1.00 52.51 134 HIS A C 1
ATOM 993 O O . HIS A 1 154 ? 20.293 52.738 17.797 1.00 57.97 134 HIS A O 1
ATOM 1000 N N . VAL A 1 155 ? 21.659 53.986 16.533 1.00 43.59 135 VAL A N 1
ATOM 1001 C CA . VAL A 1 155 ? 22.712 52.978 16.525 1.00 61.92 135 VAL A CA 1
ATOM 1002 C C . VAL A 1 155 ? 23.996 53.572 17.072 1.00 62.20 135 VAL A C 1
ATOM 1003 O O . VAL A 1 155 ? 24.560 54.490 16.472 1.00 63.54 135 VAL A O 1
ATOM 1007 N N . HIS A 1 156 ? 24.446 53.066 18.218 1.00 58.40 136 HIS A N 1
ATOM 1008 C CA . HIS A 1 156 ? 25.695 53.533 18.805 1.00 47.86 136 HIS A CA 1
ATOM 1009 C C . HIS A 1 156 ? 26.802 52.552 18.466 1.00 51.32 136 HIS A C 1
ATOM 1010 O O . HIS A 1 156 ? 26.690 51.355 18.729 1.00 64.28 136 HIS A O 1
ATOM 1017 N N . VAL A 1 157 ? 27.882 53.067 17.897 1.00 51.19 137 VAL A N 1
ATOM 1018 C CA . VAL A 1 157 ? 28.890 52.212 17.303 1.00 54.94 137 VAL A CA 1
ATOM 1019 C C . VAL A 1 157 ? 30.244 52.344 17.982 1.00 58.70 137 VAL A C 1
ATOM 1020 O O . VAL A 1 157 ? 30.839 53.422 18.020 1.00 59.71 137 VAL A O 1
ATOM 1024 N N . SER A 1 158 ? 30.692 51.234 18.559 1.00 55.08 138 SER A N 1
ATOM 1025 C CA . SER A 1 158 ? 32.013 51.132 19.152 1.00 44.70 138 SER A CA 1
ATOM 1026 C C . SER A 1 158 ? 33.079 51.098 18.073 1.00 63.24 138 SER A C 1
ATOM 1027 O O . SER A 1 158 ? 32.828 50.638 16.957 1.00 78.39 138 SER A O 1
ATOM 1030 N N . ILE A 1 159 ? 34.275 51.564 18.407 1.00 58.17 139 ILE A N 1
ATOM 1031 C CA . ILE A 1 159 ? 35.335 51.635 17.421 1.00 65.91 139 ILE A CA 1
ATOM 1032 C C . ILE A 1 159 ? 36.087 50.308 17.250 1.00 69.13 139 ILE A C 1
ATOM 1033 O O . ILE A 1 159 ? 37.306 50.301 17.069 1.00 76.46 139 ILE A O 1
ATOM 1046 N N . ASN A 1 161 ? 37.350 47.552 14.913 1.00 70.31 141 ASN A N 1
ATOM 1047 C CA . ASN A 1 161 ? 37.791 47.807 13.539 1.00 70.56 141 ASN A CA 1
ATOM 1048 C C . ASN A 1 161 ? 36.762 47.459 12.467 1.00 69.10 141 ASN A C 1
ATOM 1049 O O . ASN A 1 161 ? 36.622 48.176 11.482 1.00 70.61 141 ASN A O 1
ATOM 1054 N N . TRP A 1 162 ? 36.028 46.374 12.671 1.00 74.18 142 TRP A N 1
ATOM 1055 C CA . TRP A 1 162 ? 35.034 45.951 11.694 1.00 75.04 142 TRP A CA 1
ATOM 1056 C C . TRP A 1 162 ? 33.741 46.750 11.760 1.00 73.10 142 TRP A C 1
ATOM 1057 O O . TRP A 1 162 ? 32.984 46.784 10.795 1.00 78.89 142 TRP A O 1
ATOM 1068 N N . ALA A 1 163 ? 33.487 47.391 12.894 1.00 67.66 143 ALA A N 1
ATOM 1069 C CA . ALA A 1 163 ? 32.218 48.081 13.106 1.00 66.25 143 ALA A CA 1
ATOM 1070 C C . ALA A 1 163 ? 32.093 49.313 12.210 1.00 64.75 143 ALA A C 1
ATOM 1071 O O . ALA A 1 163 ? 31.005 49.865 12.032 1.00 73.88 143 ALA A O 1
ATOM 1073 N N . ARG A 1 164 ? 33.214 49.751 11.658 1.00 62.39 144 ARG A N 1
ATOM 1074 C CA . ARG A 1 164 ? 33.210 50.861 10.711 1.00 75.22 144 ARG A CA 1
ATOM 1075 C C . ARG A 1 164 ? 32.239 50.619 9.546 1.00 72.68 144 ARG A C 1
ATOM 1076 O O . ARG A 1 164 ? 31.703 51.574 8.993 1.00 72.82 144 ARG A O 1
ATOM 1084 N N . TYR A 1 165 ? 32.021 49.354 9.174 1.00 67.54 145 TYR A N 1
ATOM 1085 C CA . TYR A 1 165 ? 31.082 49.020 8.098 1.00 63.73 145 TYR A CA 1
ATOM 1086 C C . TYR A 1 165 ? 29.637 48.975 8.594 1.00 58.50 145 TYR A C 1
ATOM 1087 O O . TYR A 1 165 ? 28.698 49.209 7.828 1.00 58.62 145 TYR A O 1
ATOM 1096 N N . ALA A 1 166 ? 29.458 48.690 9.876 1.00 50.32 146 ALA A N 1
ATOM 1097 C CA . ALA A 1 166 ? 28.133 48.765 10.483 1.00 60.58 146 ALA A CA 1
ATOM 1098 C C . ALA A 1 166 ? 27.669 50.222 10.529 1.00 63.92 146 ALA A C 1
ATOM 1099 O O . ALA A 1 166 ? 26.497 50.521 10.275 1.00 64.58 146 ALA A O 1
ATOM 1101 N N . LEU A 1 167 ? 28.605 51.120 10.841 1.00 58.27 147 LEU A N 1
ATOM 1102 C CA . LEU A 1 167 ? 28.350 52.561 10.848 1.00 63.43 147 LEU A CA 1
ATOM 1103 C C . LEU A 1 167 ? 27.855 53.016 9.486 1.00 72.22 147 LEU A C 1
ATOM 1104 O O . LEU A 1 167 ? 26.885 53.768 9.375 1.00 68.74 147 LEU A O 1
ATOM 1109 N N . ARG A 1 168 ? 28.546 52.530 8.462 1.00 72.06 148 ARG A N 1
ATOM 1110 C CA . ARG A 1 168 ? 28.228 52.781 7.068 1.00 70.87 148 ARG A CA 1
ATOM 1111 C C . ARG A 1 168 ? 26.762 52.446 6.814 1.00 63.59 148 ARG A C 1
ATOM 1112 O O . ARG A 1 168 ? 26.000 53.258 6.297 1.00 64.74 148 ARG A O 1
ATOM 1120 N N . ASP A 1 169 ? 26.381 51.231 7.193 1.00 64.78 149 ASP A N 1
ATOM 1121 C CA . ASP A 1 169 ? 25.032 50.730 6.975 1.00 69.04 149 ASP A CA 1
ATOM 1122 C C . ASP A 1 169 ? 23.975 51.490 7.769 1.00 62.62 149 ASP A C 1
ATOM 1123 O O . ASP A 1 169 ? 22.890 51.775 7.258 1.00 57.15 149 ASP A O 1
ATOM 1128 N N . ALA A 1 170 ? 24.303 51.846 9.007 1.00 64.37 150 ALA A N 1
ATOM 1129 C CA . ALA A 1 170 ? 23.354 52.547 9.874 1.00 64.86 150 ALA A CA 1
ATOM 1130 C C . ALA A 1 170 ? 22.987 53.915 9.305 1.00 63.27 150 ALA A C 1
ATOM 1131 O O . ALA A 1 170 ? 21.821 54.328 9.343 1.00 58.79 150 ALA A O 1
ATOM 1133 N N . VAL A 1 171 ? 23.986 54.616 8.784 1.00 55.82 151 VAL A N 1
ATOM 1134 C CA . VAL A 1 171 ? 23.742 55.876 8.100 1.00 57.90 151 VAL A CA 1
ATOM 1135 C C . VAL A 1 171 ? 22.863 55.622 6.875 1.00 68.73 151 VAL A C 1
ATOM 1136 O O . VAL A 1 171 ? 21.858 56.308 6.669 1.00 65.14 151 VAL A O 1
ATOM 1140 N N . ALA A 1 172 ? 23.243 54.622 6.076 1.00 64.92 152 ALA A N 1
ATOM 1141 C CA . ALA A 1 172 ? 22.500 54.272 4.868 1.00 57.80 152 ALA A CA 1
ATOM 1142 C C . ALA A 1 172 ? 21.047 53.930 5.173 1.00 66.88 152 ALA A C 1
ATOM 1143 O O . ALA A 1 172 ? 20.153 54.269 4.404 1.00 69.79 152 ALA A O 1
ATOM 1145 N N . ALA A 1 173 ? 20.804 53.294 6.314 1.00 69.24 153 ALA A N 1
ATOM 1146 C CA . ALA A 1 173 ? 19.446 52.891 6.653 1.00 65.22 153 ALA A CA 1
ATOM 1147 C C . ALA A 1 173 ? 18.609 54.054 7.181 1.00 61.99 153 ALA A C 1
ATOM 1148 O O . ALA A 1 173 ? 17.409 53.899 7.405 1.00 64.68 153 ALA A O 1
ATOM 1150 N N . GLY A 1 174 ? 19.237 55.220 7.337 1.00 61.27 154 GLY A N 1
ATOM 1151 C CA . GLY A 1 174 ? 18.561 56.407 7.834 1.00 47.99 154 GLY A CA 1
ATOM 1152 C C . GLY A 1 174 ? 18.322 56.424 9.336 1.00 60.36 154 GLY A C 1
ATOM 1153 O O . GLY A 1 174 ? 17.376 57.045 9.807 1.00 64.75 154 GLY A O 1
ATOM 1154 N N . ARG A 1 175 ? 19.170 55.733 10.092 1.00 58.07 155 ARG A N 1
ATOM 1155 C CA . ARG A 1 175 ? 19.138 55.815 11.544 1.00 65.00 155 ARG A CA 1
ATOM 1156 C C . ARG A 1 175 ? 20.137 56.881 12.004 1.00 66.81 155 ARG A C 1
ATOM 1157 O O . ARG A 1 175 ? 21.164 57.101 11.355 1.00 69.32 155 ARG A O 1
ATOM 1165 N N . SER A 1 176 ? 19.839 57.556 13.109 1.00 46.30 156 SER A N 1
ATOM 1166 C CA . SER A 1 176 ? 20.825 58.467 13.678 1.00 44.20 156 SER A CA 1
ATOM 1167 C C . SER A 1 176 ? 21.934 57.640 14.331 1.00 55.85 156 SER A C 1
ATOM 1168 O O . SER A 1 176 ? 21.689 56.551 14.867 1.00 51.79 156 SER A O 1
ATOM 1171 N N . THR A 1 177 ? 23.158 58.149 14.281 1.00 51.83 157 THR A N 1
ATOM 1172 C CA . THR A 1 177 ? 24.294 57.376 14.750 1.00 43.80 157 THR A CA 1
ATOM 1173 C C . THR A 1 177 ? 25.124 58.144 15.772 1.00 58.58 157 THR A C 1
ATOM 1174 O O . THR A 1 177 ? 25.154 59.374 15.778 1.00 67.66 157 THR A O 1
ATOM 1178 N N . SER A 1 178 ? 25.795 57.395 16.638 1.00 57.84 158 SER A N 1
ATOM 1179 C CA . SER A 1 178 ? 26.741 57.959 17.579 1.00 53.99 158 SER A CA 1
ATOM 1180 C C . SER A 1 178 ? 27.936 57.041 17.649 1.00 60.11 158 SER A C 1
ATOM 1181 O O . SER A 1 178 ? 27.859 55.885 17.220 1.00 64.92 158 SER A O 1
ATOM 1184 N N . THR A 1 179 ? 29.033 57.546 18.200 1.00 58.03 159 THR A N 1
ATOM 1185 C CA . THR A 1 179 ? 30.227 56.734 18.400 1.00 61.18 159 THR A CA 1
ATOM 1186 C C . THR A 1 179 ? 31.081 57.353 19.500 1.00 53.93 159 THR A C 1
ATOM 1187 O O . THR A 1 179 ? 30.967 58.543 19.787 1.00 54.00 159 THR A O 1
ATOM 1191 N N . ASP A 1 180 ? 31.911 56.533 20.133 1.00 55.15 160 ASP A N 1
ATOM 1192 C CA . ASP A 1 180 ? 32.744 56.988 21.238 1.00 55.18 160 ASP A CA 1
ATOM 1193 C C . ASP A 1 180 ? 34.207 56.757 20.881 1.00 54.85 160 ASP A C 1
ATOM 1194 O O . ASP A 1 180 ? 34.679 55.630 20.870 1.00 66.37 160 ASP A O 1
ATOM 1199 N N . LEU A 1 181 ? 34.911 57.840 20.568 1.00 67.48 161 LEU A N 1
ATOM 1200 C CA . LEU A 1 181 ? 36.292 57.771 20.097 1.00 66.61 161 LEU A CA 1
ATOM 1201 C C . LEU A 1 181 ? 37.328 57.505 21.197 1.00 72.16 161 LEU A C 1
ATOM 1202 O O . LEU A 1 181 ? 38.493 57.230 20.889 1.00 74.05 161 LEU A O 1
ATOM 1207 N N . HIS A 1 182 ? 36.907 57.617 22.460 1.00 72.65 162 HIS A N 1
ATOM 1208 C CA . HIS A 1 182 ? 37.787 57.466 23.631 1.00 75.76 162 HIS A CA 1
ATOM 1209 C C . HIS A 1 182 ? 39.043 58.326 23.488 1.00 77.10 162 HIS A C 1
ATOM 1210 O O . HIS A 1 182 ? 38.967 59.438 22.962 1.00 81.38 162 HIS A O 1
ATOM 1217 N N . ASP A 1 183 ? 40.192 57.826 23.941 1.00 72.83 163 ASP A N 1
ATOM 1218 C CA . ASP A 1 183 ? 41.422 58.615 23.848 1.00 74.10 163 ASP A CA 1
ATOM 1219 C C . ASP A 1 183 ? 41.962 58.651 22.423 1.00 71.92 163 ASP A C 1
ATOM 1220 O O . ASP A 1 183 ? 42.761 57.812 22.016 1.00 101.71 163 ASP A O 1
ATOM 1225 N N . TRP A 1 184 ? 41.547 59.654 21.673 1.00 70.25 164 TRP A N 1
ATOM 1226 C CA . TRP A 1 184 ? 42.023 59.825 20.316 1.00 75.93 164 TRP A CA 1
ATOM 1227 C C . TRP A 1 184 ? 42.852 61.101 20.267 1.00 85.94 164 TRP A C 1
ATOM 1228 O O . TRP A 1 184 ? 42.470 62.115 20.851 1.00 91.33 164 TRP A O 1
ATOM 1239 N N . ASP A 1 185 ? 43.994 61.050 19.590 1.00 87.48 165 ASP A N 1
ATOM 1240 C CA . ASP A 1 185 ? 44.911 62.182 19.594 1.00 89.38 165 ASP A CA 1
ATOM 1241 C C . ASP A 1 185 ? 44.499 63.241 18.576 1.00 89.25 165 ASP A C 1
ATOM 1242 O O . ASP A 1 185 ? 45.004 64.361 18.606 1.00 97.55 165 ASP A O 1
ATOM 1247 N N . GLY A 1 186 ? 43.565 62.885 17.697 1.00 84.65 166 GLY A N 1
ATOM 1248 C CA . GLY A 1 186 ? 43.056 63.802 16.691 1.00 81.02 166 GLY A CA 1
ATOM 1249 C C . GLY A 1 186 ? 43.789 63.755 15.363 1.00 98.16 166 GLY A C 1
ATOM 1250 O O . GLY A 1 186 ? 43.499 64.539 14.455 1.00 101.61 166 GLY A O 1
ATOM 1251 N N . VAL A 1 187 ? 44.746 62.838 15.251 1.00 103.13 167 VAL A N 1
ATOM 1252 C CA . VAL A 1 187 ? 45.560 62.709 14.046 1.00 102.66 167 VAL A CA 1
ATOM 1253 C C . VAL A 1 187 ? 45.465 61.301 13.445 1.00 106.89 167 VAL A C 1
ATOM 1254 O O . VAL A 1 187 ? 45.404 61.140 12.221 1.00 108.93 167 VAL A O 1
ATOM 1258 N N . ALA A 1 188 ? 45.473 60.291 14.315 1.00 101.00 168 ALA A N 1
ATOM 1259 C CA . ALA A 1 188 ? 45.428 58.875 13.919 1.00 95.57 168 ALA A CA 1
ATOM 1260 C C . ALA A 1 188 ? 44.293 58.533 12.941 1.00 94.52 168 ALA A C 1
ATOM 1261 O O . ALA A 1 188 ? 43.152 58.951 13.129 1.00 90.73 168 ALA A O 1
ATOM 1263 N N . ASP A 1 189 ? 44.614 57.761 11.903 1.00 101.18 169 ASP A N 1
ATOM 1264 C CA . ASP A 1 189 ? 43.660 57.476 10.827 1.00 105.42 169 ASP A CA 1
ATOM 1265 C C . ASP A 1 189 ? 42.597 56.444 11.189 1.00 95.38 169 ASP A C 1
ATOM 1266 O O . ASP A 1 189 ? 41.504 56.449 10.614 1.00 92.09 169 ASP A O 1
ATOM 1271 N N . TYR A 1 190 ? 42.918 55.565 12.135 1.00 86.18 170 TYR A N 1
ATOM 1272 C CA . TYR A 1 190 ? 42.009 54.493 12.528 1.00 74.08 170 TYR A CA 1
ATOM 1273 C C . TYR A 1 190 ? 40.624 55.002 12.909 1.00 76.42 170 TYR A C 1
ATOM 1274 O O . TYR A 1 190 ? 39.617 54.410 12.527 1.00 83.03 170 TYR A O 1
ATOM 1283 N N . HIS A 1 191 ? 40.582 56.096 13.664 1.00 80.42 171 HIS A N 1
ATOM 1284 C CA . HIS A 1 191 ? 39.332 56.593 14.230 1.00 75.53 171 HIS A CA 1
ATOM 1285 C C . HIS A 1 191 ? 38.529 57.435 13.255 1.00 78.52 171 HIS A C 1
ATOM 1286 O O . HIS A 1 191 ? 37.338 57.658 13.468 1.00 77.66 171 HIS A O 1
ATOM 1293 N N . LYS A 1 192 ? 39.181 57.899 12.193 1.00 81.12 172 LYS A N 1
ATOM 1294 C CA . LYS A 1 192 ? 38.611 58.941 11.342 1.00 85.17 172 LYS A CA 1
ATOM 1295 C C . LYS A 1 192 ? 37.264 58.559 10.734 1.00 76.38 172 LYS A C 1
ATOM 1296 O O . LYS A 1 192 ? 36.359 59.395 10.667 1.00 80.66 172 LYS A O 1
ATOM 1302 N N . ASP A 1 193 ? 37.130 57.308 10.302 1.00 62.41 173 ASP A N 1
ATOM 1303 C CA . ASP A 1 193 ? 35.866 56.824 9.748 1.00 66.20 173 ASP A CA 1
ATOM 1304 C C . ASP A 1 193 ? 34.709 56.989 10.732 1.00 67.79 173 ASP A C 1
ATOM 1305 O O . ASP A 1 193 ? 33.588 57.326 10.338 1.00 64.13 173 ASP A O 1
ATOM 1310 N N . PHE A 1 194 ? 34.985 56.736 12.009 1.00 64.41 174 PHE A N 1
ATOM 1311 C CA . PHE A 1 194 ? 33.982 56.886 13.055 1.00 67.21 174 PHE A CA 1
ATOM 1312 C C . PHE A 1 194 ? 33.783 58.367 13.344 1.00 77.98 174 PHE A C 1
ATOM 1313 O O . PHE A 1 194 ? 32.654 58.846 13.478 1.00 78.85 174 PHE A O 1
ATOM 1321 N N . ALA A 1 195 ? 34.900 59.086 13.416 1.00 77.81 175 ALA A N 1
ATOM 1322 C CA . ALA A 1 195 ? 34.894 60.516 13.670 1.00 64.71 175 ALA A CA 1
ATOM 1323 C C . ALA A 1 195 ? 34.172 61.274 12.561 1.00 65.83 175 ALA A C 1
ATOM 1324 O O . ALA A 1 195 ? 33.441 62.234 12.820 1.00 73.34 175 ALA A O 1
ATOM 1326 N N . TYR A 1 196 ? 34.367 60.835 11.324 1.00 51.99 176 TYR A N 1
ATOM 1327 C CA . TYR A 1 196 ? 33.802 61.549 10.182 1.00 61.92 176 TYR A CA 1
ATOM 1328 C C . TYR A 1 196 ? 32.474 60.977 9.690 1.00 60.02 176 TYR A C 1
ATOM 1329 O O . TYR A 1 196 ? 31.843 61.551 8.803 1.00 68.56 176 TYR A O 1
ATOM 1338 N N . GLY A 1 197 ? 32.051 59.856 10.268 1.00 60.87 177 GLY A N 1
ATOM 1339 C CA . GLY A 1 197 ? 30.917 59.113 9.748 1.00 60.29 177 GLY A CA 1
ATOM 1340 C C . GLY A 1 197 ? 29.668 59.066 10.604 1.00 66.01 177 GLY A C 1
ATOM 1341 O O . GLY A 1 197 ? 28.628 58.576 10.166 1.00 76.40 177 GLY A O 1
ATOM 1342 N N . ALA A 1 198 ? 29.765 59.561 11.830 1.00 60.19 178 ALA A N 1
ATOM 1343 C CA . ALA A 1 198 ? 28.650 59.488 12.763 1.00 53.70 178 ALA A CA 1
ATOM 1344 C C . ALA A 1 198 ? 28.052 60.867 13.016 1.00 55.42 178 ALA A C 1
ATOM 1345 O O . ALA A 1 198 ? 28.725 61.889 12.838 1.00 62.13 178 ALA A O 1
ATOM 1347 N N . ASP A 1 199 ? 26.778 60.882 13.406 1.00 50.66 179 ASP A N 1
ATOM 1348 C CA . ASP A 1 199 ? 26.044 62.118 13.677 1.00 59.53 179 ASP A CA 1
ATOM 1349 C C . ASP A 1 199 ? 26.437 62.776 15.002 1.00 63.73 179 ASP A C 1
ATOM 1350 O O . ASP A 1 199 ? 26.686 63.978 15.050 1.00 72.07 179 ASP A O 1
ATOM 1355 N N . TYR A 1 200 ? 26.500 61.982 16.069 1.00 57.55 180 TYR A N 1
ATOM 1356 C CA . TYR A 1 200 ? 26.863 62.495 17.393 1.00 58.63 180 TYR A CA 1
ATOM 1357 C C . TYR A 1 200 ? 28.158 61.835 17.827 1.00 59.85 180 TYR A C 1
ATOM 1358 O O . TYR A 1 200 ? 28.182 60.649 18.112 1.00 59.58 180 TYR A O 1
ATOM 1367 N N . VAL A 1 201 ? 29.234 62.602 17.907 1.00 61.34 181 VAL A N 1
ATOM 1368 C CA . VAL A 1 201 ? 30.535 62.010 18.183 1.00 62.16 181 VAL A CA 1
ATOM 1369 C C . VAL A 1 201 ? 30.993 62.329 19.608 1.00 60.64 181 VAL A C 1
ATOM 1370 O O . VAL A 1 201 ? 30.938 63.477 20.031 1.00 61.01 181 VAL A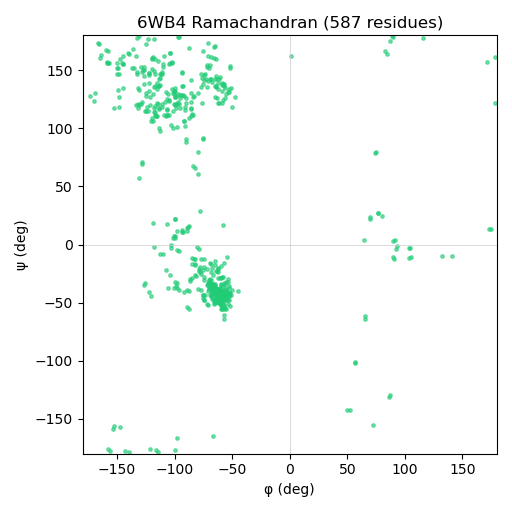 O 1
ATOM 1374 N N . PHE A 1 202 ? 31.432 61.306 20.340 1.00 59.88 182 PHE A N 1
ATOM 1375 C CA . PHE A 1 202 ? 31.959 61.471 21.700 1.00 59.36 182 PHE A CA 1
ATOM 1376 C C . PHE A 1 202 ? 33.445 61.158 21.703 1.00 63.16 182 PHE A C 1
ATOM 1377 O O . PHE A 1 202 ? 33.874 60.187 21.078 1.00 69.01 182 PHE A O 1
ATOM 1385 N N . VAL A 1 203 ? 34.232 61.969 22.407 1.00 62.06 183 VAL A N 1
ATOM 1386 C CA . VAL A 1 203 ? 35.674 61.735 22.488 1.00 74.85 183 VAL A CA 1
ATOM 1387 C C . VAL A 1 203 ? 36.218 62.196 23.835 1.00 80.66 183 VAL A C 1
ATOM 1388 O O . VAL A 1 203 ? 35.705 63.143 24.425 1.00 89.58 183 VAL A O 1
ATOM 1392 N N . SER A 1 204 ? 37.234 61.505 24.338 1.00 87.78 184 SER A N 1
ATOM 1393 C CA . SER A 1 204 ? 37.877 61.929 25.568 1.00 95.53 184 SER A CA 1
ATOM 1394 C C . SER A 1 204 ? 38.766 63.122 25.263 1.00 99.08 184 SER A C 1
ATOM 1395 O O . SER A 1 204 ? 39.392 63.184 24.206 1.00 113.04 184 SER A O 1
ATOM 1398 N N . ALA A 1 205 ? 38.824 64.065 26.194 1.00 84.33 185 ALA A N 1
ATOM 1399 C CA . ALA A 1 205 ? 39.701 65.219 26.061 1.00 72.09 185 ALA A CA 1
ATOM 1400 C C . ALA A 1 205 ? 41.145 64.837 26.336 1.00 81.06 185 ALA A C 1
ATOM 1401 O O . ALA A 1 205 ? 42.067 65.536 25.919 1.00 92.68 185 ALA A O 1
ATOM 1403 N N . ALA A 1 206 ? 41.323 63.731 27.057 1.00 76.49 186 ALA A N 1
ATOM 1404 C CA . ALA A 1 206 ? 42.614 63.342 27.619 1.00 78.65 186 ALA A CA 1
ATOM 1405 C C . ALA A 1 206 ? 43.770 63.348 26.626 1.00 79.46 186 ALA A C 1
ATOM 1406 O O . ALA A 1 206 ? 44.872 63.774 26.965 1.00 89.04 186 ALA A O 1
ATOM 1408 N N . ALA A 1 207 ? 43.523 62.903 25.401 1.00 87.81 187 ALA A N 1
ATOM 1409 C CA . ALA A 1 207 ? 44.606 62.761 24.428 1.00 85.93 187 ALA A CA 1
ATOM 1410 C C . ALA A 1 207 ? 44.534 63.844 23.374 1.00 96.40 187 ALA A C 1
ATOM 1411 O O . ALA A 1 207 ? 45.156 63.742 22.320 1.00 108.44 187 ALA A O 1
ATOM 1413 N N . LEU A 1 208 ? 43.793 64.900 23.677 1.00 95.67 188 LEU A N 1
ATOM 1414 C CA . LEU A 1 208 ? 43.430 65.873 22.661 1.00 94.79 188 LEU A CA 1
ATOM 1415 C C . LEU A 1 208 ? 44.334 67.107 22.669 1.00 104.25 188 LEU A C 1
ATOM 1416 O O . LEU A 1 208 ? 44.185 68.012 23.494 1.00 99.62 188 LEU A O 1
ATOM 1421 N N . ARG A 1 209 ? 45.272 67.123 21.731 1.00 115.21 189 ARG A N 1
ATOM 1422 C CA . ARG A 1 209 ? 46.185 68.240 21.545 1.00 127.27 189 ARG A CA 1
ATOM 1423 C C . ARG A 1 209 ? 45.571 69.191 20.524 1.00 126.21 189 ARG A C 1
ATOM 1424 O O . ARG A 1 209 ? 45.528 68.871 19.337 1.00 134.19 189 ARG A O 1
ATOM 1432 N N . ASP A 1 210 ? 45.067 70.328 21.011 1.00 113.96 190 ASP A N 1
ATOM 1433 C CA . ASP A 1 210 ? 44.287 71.306 20.232 1.00 116.34 190 ASP A CA 1
ATOM 1434 C C . ASP A 1 210 ? 42.885 70.780 19.992 1.00 110.54 190 ASP A C 1
ATOM 1435 O O . ASP A 1 210 ? 42.574 70.274 18.914 1.00 111.78 190 ASP A O 1
ATOM 1440 N N . GLU A 1 211 ? 42.047 70.903 21.014 1.00 103.06 191 GLU A N 1
ATOM 1441 C CA . GLU A 1 211 ? 40.674 70.429 20.948 1.00 93.64 191 GLU A CA 1
ATOM 1442 C C . GLU A 1 211 ? 39.909 71.115 19.812 1.00 96.10 191 GLU A C 1
ATOM 1443 O O . GLU A 1 211 ? 39.362 70.440 18.937 1.00 93.17 191 GLU A O 1
ATOM 1449 N N . SER A 1 212 ? 39.890 72.447 19.820 1.00 93.10 192 SER A N 1
ATOM 1450 C CA . SER A 1 212 ? 39.137 73.220 18.828 1.00 92.91 192 SER A CA 1
ATOM 1451 C C . SER A 1 212 ? 39.574 72.940 17.390 1.00 83.66 192 SER A C 1
ATOM 1452 O O . SER A 1 212 ? 38.785 73.084 16.453 1.00 80.66 192 SER A O 1
ATOM 1455 N N . GLY A 1 213 ? 40.833 72.549 17.221 1.00 80.35 193 GLY A N 1
ATOM 1456 C CA . GLY A 1 213 ? 41.351 72.212 15.909 1.00 82.10 193 GLY A CA 1
ATOM 1457 C C . GLY A 1 213 ? 40.780 70.908 15.397 1.00 84.32 193 GLY A C 1
ATOM 1458 O O . GLY A 1 213 ? 40.260 70.841 14.280 1.00 87.93 193 GLY A O 1
ATOM 1459 N N . VAL A 1 214 ? 40.876 69.874 16.226 1.00 83.86 194 VAL A N 1
ATOM 1460 C CA . VAL A 1 214 ? 40.342 68.559 15.901 1.00 79.81 194 VAL A CA 1
ATOM 1461 C C . VAL A 1 214 ? 38.838 68.630 15.632 1.00 78.23 194 VAL A C 1
ATOM 1462 O O . VAL A 1 214 ? 38.340 68.038 14.667 1.00 72.19 194 VAL A O 1
ATOM 1466 N N . VAL A 1 215 ? 38.128 69.372 16.483 1.00 64.61 195 VAL A N 1
ATOM 1467 C CA . VAL A 1 215 ? 36.689 69.563 16.334 1.00 64.50 195 VAL A CA 1
ATOM 1468 C C . VAL A 1 215 ? 36.344 70.196 14.997 1.00 70.27 195 VAL A C 1
ATOM 1469 O O . VAL A 1 215 ? 35.399 69.779 14.321 1.00 78.05 195 VAL A O 1
ATOM 1473 N N . ALA A 1 216 ? 37.095 71.225 14.632 1.00 70.53 196 ALA A N 1
ATOM 1474 C CA . ALA A 1 216 ? 36.882 71.897 13.362 1.00 72.53 196 ALA A CA 1
ATOM 1475 C C . ALA A 1 216 ? 37.084 70.914 12.217 1.00 78.48 196 ALA A C 1
ATOM 1476 O O . ALA A 1 216 ? 36.281 70.852 11.285 1.00 80.62 196 ALA A O 1
ATOM 1478 N N . ASP A 1 217 ? 38.155 70.133 12.315 1.00 79.06 197 ASP A N 1
ATOM 1479 C CA . ASP A 1 217 ? 38.478 69.117 11.318 1.00 79.48 197 ASP A CA 1
ATOM 1480 C C . ASP A 1 217 ? 37.341 68.113 11.130 1.00 77.42 197 ASP A C 1
ATOM 1481 O O . ASP A 1 217 ? 37.045 67.710 10.008 1.00 87.67 197 ASP A O 1
ATOM 1486 N N . VAL A 1 218 ? 36.727 67.691 12.232 1.00 64.62 198 VAL A N 1
ATOM 1487 C CA . VAL A 1 218 ? 35.623 66.737 12.179 1.00 56.23 198 VAL A CA 1
ATOM 1488 C C . VAL A 1 218 ? 34.433 67.335 11.425 1.00 67.36 198 VAL A C 1
ATOM 1489 O O . VAL A 1 218 ? 33.787 66.655 10.627 1.00 78.93 198 VAL A O 1
ATOM 1493 N N . PHE A 1 219 ? 34.149 68.612 11.665 1.00 57.93 199 PHE A N 1
ATOM 1494 C CA . PHE A 1 219 ? 33.082 69.288 10.933 1.00 66.52 199 PHE A CA 1
ATOM 1495 C C . PHE A 1 219 ? 33.460 69.493 9.468 1.00 67.35 199 PHE A C 1
ATOM 1496 O O . PHE A 1 219 ? 32.609 69.436 8.577 1.00 65.12 199 PHE A O 1
ATOM 1504 N N . ALA A 1 220 ? 34.741 69.730 9.221 1.00 66.56 200 ALA A N 1
ATOM 1505 C CA . ALA A 1 220 ? 35.203 69.955 7.861 1.00 67.87 200 ALA A CA 1
ATOM 1506 C C . ALA A 1 220 ? 35.082 68.680 7.037 1.00 70.06 200 ALA A C 1
ATOM 1507 O O . ALA A 1 220 ? 34.549 68.696 5.934 1.00 71.30 200 ALA A O 1
ATOM 1509 N N . ARG A 1 221 ? 35.543 67.569 7.604 1.00 79.42 201 ARG A N 1
ATOM 1510 C CA . ARG A 1 221 ? 35.647 66.312 6.873 1.00 75.31 201 ARG A CA 1
ATOM 1511 C C . ARG A 1 221 ? 34.548 65.292 7.193 1.00 77.33 201 ARG A C 1
ATOM 1512 O O . ARG A 1 221 ? 34.530 64.204 6.615 1.00 82.16 201 ARG A O 1
ATOM 1520 N N . GLY A 1 222 ? 33.631 65.630 8.096 1.00 79.27 202 GLY A N 1
ATOM 1521 C CA . GLY A 1 222 ? 32.633 64.667 8.534 1.00 76.69 202 GLY A CA 1
ATOM 1522 C C . GLY A 1 222 ? 31.191 65.145 8.529 1.00 68.36 202 GLY A C 1
ATOM 1523 O O . GLY A 1 222 ? 30.907 66.277 8.154 1.00 63.09 202 GLY A O 1
ATOM 1524 N N . ARG A 1 223 ? 30.274 64.259 8.911 1.00 61.74 203 ARG A N 1
ATOM 1525 C CA . ARG A 1 223 ? 28.843 64.565 8.905 1.00 58.16 203 ARG A CA 1
ATOM 1526 C C . ARG A 1 223 ? 28.292 64.909 10.285 1.00 54.66 203 ARG A C 1
ATOM 1527 O O . ARG A 1 223 ? 27.077 65.029 10.450 1.00 58.55 203 ARG A O 1
ATOM 1535 N N . ALA A 1 224 ? 29.175 65.045 11.270 1.00 57.01 204 ALA A N 1
ATOM 1536 C CA . ALA A 1 224 ? 28.758 65.240 12.665 1.00 63.22 204 ALA A CA 1
ATOM 1537 C C . ALA A 1 224 ? 27.867 66.457 12.841 1.00 64.05 204 ALA A C 1
ATOM 1538 O O . ALA A 1 224 ? 28.142 67.519 12.287 1.00 69.16 204 ALA A O 1
ATOM 1540 N N . GLN A 1 225 ? 26.800 66.295 13.616 1.00 60.50 205 GLN A N 1
ATOM 1541 C CA . GLN A 1 225 ? 25.916 67.404 13.921 1.00 50.09 205 GLN A CA 1
ATOM 1542 C C . GLN A 1 225 ? 26.457 68.148 15.127 1.00 62.79 205 GLN A C 1
ATOM 1543 O O . GLN A 1 225 ? 26.296 69.367 15.253 1.00 72.31 205 GLN A O 1
ATOM 1549 N N . PHE A 1 226 ? 27.106 67.404 16.014 1.00 59.34 206 PHE A N 1
ATOM 1550 C CA . PHE A 1 226 ? 27.830 68.007 17.125 1.00 68.41 206 PHE A CA 1
ATOM 1551 C C . PHE A 1 226 ? 28.866 67.048 17.692 1.00 69.10 206 PHE A C 1
ATOM 1552 O O . PHE A 1 226 ? 28.863 65.859 17.380 1.00 58.05 206 PHE A O 1
ATOM 1560 N N . VAL A 1 227 ? 29.757 67.582 18.520 1.00 70.74 207 VAL A N 1
ATOM 1561 C CA . VAL A 1 227 ? 30.809 66.789 19.135 1.00 62.10 207 VAL A CA 1
ATOM 1562 C C . VAL A 1 227 ? 30.841 67.001 20.642 1.00 59.44 207 VAL A C 1
ATOM 1563 O O . VAL A 1 227 ? 31.035 68.117 21.116 1.00 67.04 207 VAL A O 1
ATOM 1567 N N . VAL A 1 228 ? 30.669 65.924 21.398 1.00 61.83 208 VAL A N 1
ATOM 1568 C CA . VAL A 1 228 ? 30.731 66.012 22.854 1.00 63.67 208 VAL A CA 1
ATOM 1569 C C . VAL A 1 228 ? 32.103 65.586 23.341 1.00 67.98 208 VAL A C 1
ATOM 1570 O O . VAL A 1 228 ? 32.523 64.451 23.128 1.00 75.35 208 VAL A O 1
ATOM 1574 N N . VAL A 1 229 ? 32.810 66.516 23.970 1.00 75.78 209 VAL A N 1
ATOM 1575 C CA . VAL A 1 229 ? 34.107 66.216 24.558 1.00 77.72 209 VAL A CA 1
ATOM 1576 C C . VAL A 1 229 ? 33.924 65.950 26.049 1.00 72.35 209 VAL A C 1
ATOM 1577 O O . VAL A 1 229 ? 33.268 66.712 26.755 1.00 67.07 209 VAL A O 1
ATOM 1589 N N . ALA A 1 231 ? 35.620 65.500 29.647 1.00 78.49 211 ALA A N 1
ATOM 1590 C CA . ALA A 1 231 ? 36.844 65.901 30.325 1.00 86.00 211 ALA A CA 1
ATOM 1591 C C . ALA A 1 231 ? 36.809 65.496 31.784 1.00 100.20 211 ALA A C 1
ATOM 1592 O O . ALA A 1 231 ? 37.620 65.960 32.586 1.00 106.90 211 ALA A O 1
ATOM 1594 N N . GLY A 1 232 ? 35.855 64.634 32.119 1.00 104.16 212 GLY A N 1
ATOM 1595 C CA . GLY A 1 232 ? 35.763 64.073 33.450 1.00 94.73 212 GLY A CA 1
ATOM 1596 C C . GLY A 1 232 ? 35.663 65.118 34.532 1.00 93.91 212 GLY A C 1
ATOM 1597 O O . GLY A 1 232 ? 34.598 65.692 34.750 1.00 92.20 212 GLY A O 1
ATOM 1598 N N . SER A 1 233 ? 36.794 65.364 35.190 1.00 105.78 213 SER A N 1
ATOM 1599 C CA . SER A 1 233 ? 36.877 66.245 36.354 1.00 114.83 213 SER A CA 1
ATOM 1600 C C . SER A 1 233 ? 36.285 67.632 36.117 1.00 110.31 213 SER A C 1
ATOM 1601 O O . SER A 1 233 ? 35.544 68.147 36.957 1.00 100.50 213 SER A O 1
ATOM 1604 N N . GLU A 1 234 ? 36.596 68.227 34.969 1.00 108.57 214 GLU A N 1
ATOM 1605 C CA . GLU A 1 234 ? 36.079 69.553 34.653 1.00 104.72 214 GLU A CA 1
ATOM 1606 C C . GLU A 1 234 ? 34.868 69.463 33.718 1.00 97.54 214 GLU A C 1
ATOM 1607 O O . GLU A 1 234 ? 34.527 70.421 33.022 1.00 95.11 214 GLU A O 1
ATOM 1613 N N . GLY A 1 235 ? 34.223 68.299 33.712 1.00 86.21 215 GLY A N 1
ATOM 1614 C CA . GLY A 1 235 ? 32.949 68.125 33.037 1.00 85.73 215 GLY A CA 1
ATOM 1615 C C . GLY A 1 235 ? 33.025 67.785 31.559 1.00 83.21 215 GLY A C 1
ATOM 1616 O O . GLY A 1 235 ? 33.770 66.894 31.152 1.00 83.05 215 GLY A O 1
ATOM 1617 N N . ALA A 1 236 ? 32.262 68.514 30.749 1.00 79.40 216 ALA A N 1
ATOM 1618 C CA . ALA A 1 236 ? 32.188 68.236 29.317 1.00 81.03 216 ALA A CA 1
ATOM 1619 C C . ALA A 1 236 ? 31.922 69.489 28.492 1.00 70.05 216 ALA A C 1
ATOM 1620 O O . ALA A 1 236 ? 31.281 70.432 28.952 1.00 73.03 216 ALA A O 1
ATOM 1622 N N . ARG A 1 237 ? 32.394 69.474 27.253 1.00 71.88 217 ARG A N 1
ATOM 1623 C CA . ARG A 1 237 ? 32.218 70.604 26.353 1.00 77.40 217 ARG A CA 1
ATOM 1624 C C . ARG A 1 237 ? 31.497 70.133 25.105 1.00 75.11 217 A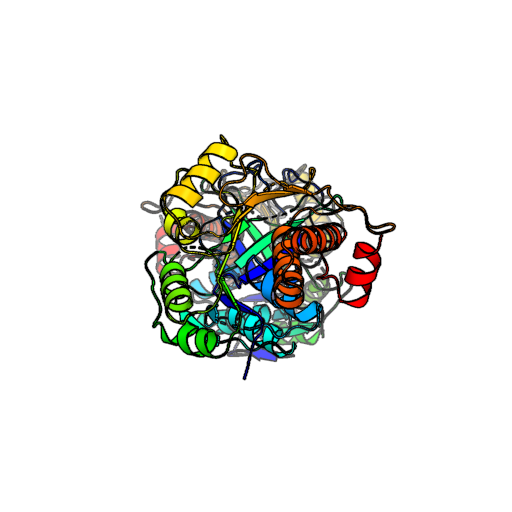RG A C 1
ATOM 1625 O O . ARG A 1 237 ? 31.861 69.113 24.532 1.00 86.05 217 ARG A O 1
ATOM 1633 N N . VAL A 1 238 ? 30.465 70.852 24.686 1.00 70.65 218 VAL A N 1
ATOM 1634 C CA . VAL A 1 238 ? 29.751 70.443 23.488 1.00 64.72 218 VAL A CA 1
ATOM 1635 C C . VAL A 1 238 ? 29.911 71.438 22.345 1.00 64.01 218 VAL A C 1
ATOM 1636 O O . VAL A 1 238 ? 29.498 72.592 22.449 1.00 76.27 218 VAL A O 1
ATOM 1640 N N . TRP A 1 239 ? 30.510 70.971 21.253 1.00 62.82 219 TRP A N 1
ATOM 1641 C CA . TRP A 1 239 ? 30.725 71.790 20.066 1.00 54.71 219 TRP A CA 1
ATOM 1642 C C . TRP A 1 239 ? 29.664 71.496 19.011 1.00 63.75 219 TRP A C 1
ATOM 1643 O O . TRP A 1 239 ? 29.403 70.336 18.698 1.00 61.17 219 TRP A O 1
ATOM 1654 N N . ARG A 1 240 ? 29.064 72.543 18.456 1.00 75.96 220 ARG A N 1
ATOM 1655 C CA . ARG A 1 240 ? 28.114 72.391 17.354 1.00 67.68 220 ARG A CA 1
ATOM 1656 C C . ARG A 1 240 ? 28.612 73.113 16.101 1.00 60.29 220 ARG A C 1
ATOM 1657 O O . ARG A 1 240 ? 29.459 74.007 16.187 1.00 56.88 220 ARG A O 1
ATOM 1665 N N . ARG A 1 241 ? 28.066 72.756 14.944 1.00 66.23 221 ARG A N 1
ATOM 1666 C CA . ARG A 1 241 ? 28.415 73.451 13.705 1.00 76.20 221 ARG A CA 1
ATOM 1667 C C . ARG A 1 241 ? 28.124 74.958 13.773 1.00 77.89 221 ARG A C 1
ATOM 1668 O O . ARG A 1 241 ? 27.091 75.383 14.302 1.00 72.34 221 ARG A O 1
ATOM 1676 N N . SER A 1 242 ? 29.057 75.744 13.242 1.00 73.12 222 SER A N 1
ATOM 1677 C CA . SER A 1 242 ? 28.972 77.206 13.203 1.00 94.03 222 SER A CA 1
ATOM 1678 C C . SER A 1 242 ? 28.992 77.908 14.567 1.00 91.83 222 SER A C 1
ATOM 1679 O O . SER A 1 242 ? 28.835 79.127 14.625 1.00 99.09 222 SER A O 1
ATOM 1682 N N . ASP A 1 243 ? 29.167 77.165 15.656 1.00 76.28 223 ASP A N 1
ATOM 1683 C CA . ASP A 1 243 ? 29.422 77.818 16.934 1.00 76.31 223 ASP A CA 1
ATOM 1684 C C . ASP A 1 243 ? 30.920 77.814 17.143 1.00 84.59 223 ASP A C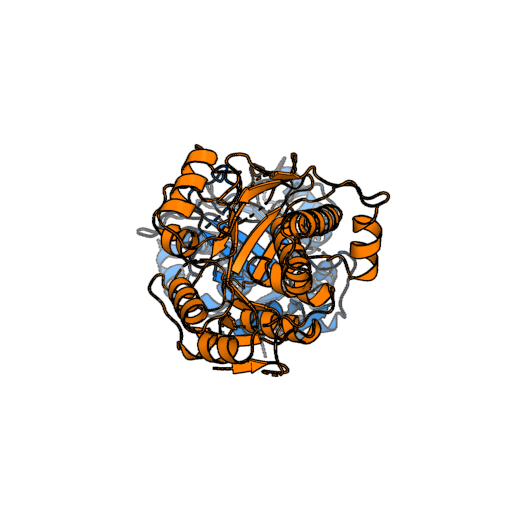 1
ATOM 1685 O O . ASP A 1 243 ? 31.547 76.759 17.170 1.00 98.08 223 ASP A O 1
ATOM 1690 N N . GLU A 1 244 ? 31.488 78.998 17.320 1.00 82.43 224 GLU A N 1
ATOM 1691 C CA . GLU A 1 244 ? 32.916 79.126 17.538 1.00 87.60 224 GLU A CA 1
ATOM 1692 C C . GLU A 1 244 ? 33.245 78.688 18.956 1.00 83.82 224 GLU A C 1
ATOM 1693 O O . GLU A 1 244 ? 34.386 78.347 19.268 1.00 84.38 224 GLU A O 1
ATOM 1699 N N . LEU A 1 245 ? 32.222 78.678 19.805 1.00 78.89 225 LEU A N 1
ATOM 1700 C CA . LEU A 1 245 ? 32.385 78.370 21.219 1.00 79.51 225 LEU A CA 1
ATOM 1701 C C . LEU A 1 245 ? 31.531 77.184 21.644 1.00 82.48 225 LEU A C 1
ATOM 1702 O O . LEU A 1 245 ? 30.424 76.994 21.134 1.00 87.90 225 LEU A O 1
ATOM 1707 N N . PRO A 1 246 ? 32.047 76.382 22.588 1.00 74.92 226 PRO A N 1
ATOM 1708 C CA . PRO A 1 246 ? 31.332 75.211 23.103 1.00 73.44 226 PRO A CA 1
ATOM 1709 C C . PRO A 1 246 ? 30.366 75.526 24.239 1.00 73.47 226 PRO A C 1
ATOM 1710 O O . PRO A 1 246 ? 30.660 76.378 25.072 1.00 79.16 226 PRO A O 1
ATOM 1714 N N . LEU A 1 247 ? 29.213 74.866 24.251 1.00 73.06 227 LEU A N 1
ATOM 1715 C CA . LEU A 1 247 ? 28.399 74.826 25.455 1.00 71.81 227 LEU A CA 1
ATOM 1716 C C . LEU A 1 247 ? 29.205 74.120 26.530 1.00 77.72 227 LEU A C 1
ATOM 1717 O O . LEU A 1 247 ? 29.642 72.983 26.338 1.00 74.61 227 LEU A O 1
ATOM 1722 N N . ARG A 1 248 ? 29.428 74.805 27.647 1.00 76.57 228 ARG A N 1
ATOM 1723 C CA . ARG A 1 248 ? 30.195 74.237 28.745 1.00 77.36 228 ARG A CA 1
ATOM 1724 C C . ARG A 1 248 ? 29.248 73.658 29.783 1.00 77.80 228 ARG A C 1
ATOM 1725 O O . ARG A 1 248 ? 28.308 74.315 30.234 1.00 83.37 228 ARG A O 1
ATOM 1733 N N . ILE A 1 249 ? 29.517 72.418 30.163 1.00 74.54 229 ILE A N 1
ATOM 1734 C CA . ILE A 1 249 ? 28.647 71.691 31.064 1.00 77.16 229 ILE A CA 1
ATOM 1735 C C . ILE A 1 249 ? 29.406 71.390 32.347 1.00 85.55 229 ILE A C 1
ATOM 1736 O O . ILE A 1 249 ? 30.349 70.597 32.347 1.00 87.28 229 ILE A O 1
ATOM 1741 N N . SER A 1 250 ? 29.012 72.044 33.434 1.00 89.69 230 SER A N 1
ATOM 1742 C CA . SER A 1 250 ? 29.674 71.840 34.713 1.00 90.90 230 SER A CA 1
ATOM 1743 C C . SER A 1 250 ? 29.442 70.411 35.170 1.00 87.06 230 SER A C 1
ATOM 1744 O O . SER A 1 250 ? 28.362 69.865 34.953 1.00 91.65 230 SER A O 1
ATOM 1747 N N . PRO A 1 251 ? 30.454 69.793 35.794 1.00 86.62 231 PRO A N 1
ATOM 1748 C CA . PRO A 1 251 ? 30.271 68.437 36.325 1.00 87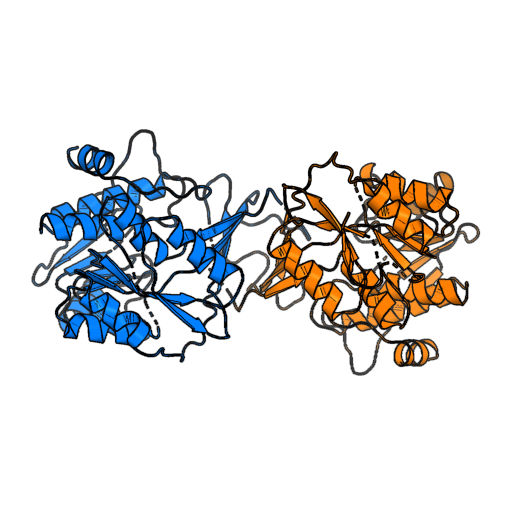.02 231 PRO A CA 1
ATOM 1749 C C . PRO A 1 251 ? 29.252 68.448 37.454 1.00 83.97 231 PRO A C 1
ATOM 1750 O O . PRO A 1 251 ? 28.987 69.510 38.009 1.00 92.48 231 PRO A O 1
ATOM 1754 N N . ILE A 1 252 ? 28.675 67.300 37.783 1.00 82.22 232 ILE A N 1
ATOM 1755 C CA . ILE A 1 252 ? 27.558 67.280 38.716 1.00 80.57 232 ILE A CA 1
ATOM 1756 C C . ILE A 1 252 ? 27.868 66.492 39.988 1.00 88.36 232 ILE A C 1
ATOM 1757 O O . ILE A 1 252 ? 28.441 65.405 39.931 1.00 93.49 232 ILE A O 1
ATOM 1762 N N . SER A 1 253 ? 27.494 67.063 41.134 1.00 93.21 233 SER A N 1
ATOM 1763 C CA . SER A 1 253 ? 27.732 66.446 42.440 1.00 86.44 233 SER A CA 1
ATOM 1764 C C . SER A 1 253 ? 26.462 65.862 43.042 1.00 88.50 233 SER A C 1
ATOM 1765 O O . SER A 1 253 ? 25.462 66.556 43.211 1.00 94.34 233 SER A O 1
ATOM 1768 N N . ILE A 1 254 ? 26.520 64.578 43.370 1.00 93.24 234 ILE A N 1
ATOM 1769 C CA . ILE A 1 254 ? 25.385 63.865 43.940 1.00 97.99 234 ILE A CA 1
ATOM 1770 C C . ILE A 1 254 ? 25.637 63.611 45.429 1.00 110.84 234 ILE A C 1
ATOM 1771 O O . ILE A 1 254 ? 26.524 62.834 45.787 1.00 110.48 234 ILE A O 1
ATOM 1776 N N . PRO A 1 255 ? 24.857 64.276 46.302 1.00 109.92 235 PRO A N 1
ATOM 1777 C CA . PRO A 1 255 ? 25.017 64.157 47.758 1.00 101.92 235 PRO A CA 1
ATOM 1778 C C . PRO A 1 255 ? 24.921 62.713 48.255 1.00 104.08 235 PRO A C 1
ATOM 1779 O O . PRO A 1 255 ? 23.930 62.036 47.979 1.00 109.37 235 PRO A O 1
ATOM 1783 N N . GLY A 1 256 ? 25.931 62.256 48.991 1.00 96.39 236 GLY A N 1
ATOM 1784 C CA . GLY A 1 256 ? 25.963 60.882 49.461 1.00 91.78 236 GLY A CA 1
ATOM 1785 C C . GLY A 1 256 ? 26.643 59.919 48.501 1.00 98.13 236 GLY A C 1
ATOM 1786 O O . GLY A 1 256 ? 26.920 58.769 48.855 1.00 91.14 236 GLY A O 1
ATOM 1787 N N . ARG A 1 257 ? 26.912 60.388 47.284 1.00 104.96 237 ARG A N 1
ATOM 1788 C CA . ARG A 1 257 ? 27.575 59.568 46.268 1.00 102.37 237 ARG A CA 1
ATOM 1789 C C . ARG A 1 257 ? 28.788 60.278 45.666 1.00 103.66 237 ARG A C 1
ATO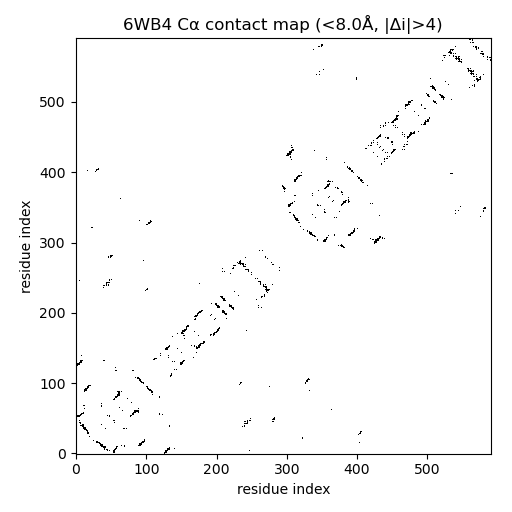M 1790 O O . ARG A 1 257 ? 28.769 60.655 44.494 1.00 107.96 237 ARG A O 1
ATOM 1798 N N . PRO A 1 258 ? 29.856 60.448 46.463 1.00 102.63 238 PRO A N 1
ATOM 1799 C CA . PRO A 1 258 ? 31.072 61.130 46.003 1.00 102.60 238 PRO A CA 1
ATOM 1800 C C . PRO A 1 258 ? 31.870 60.314 44.985 1.00 103.05 238 PRO A C 1
ATOM 1801 O O . PRO A 1 258 ? 31.675 59.100 44.883 1.00 103.62 238 PRO A O 1
ATOM 1805 N N . VAL A 1 259 ? 32.762 60.976 44.251 1.00 101.61 239 VAL A N 1
ATOM 1806 C CA . VAL A 1 259 ? 33.595 60.304 43.258 1.00 104.00 239 VAL A CA 1
ATOM 1807 C C . VAL A 1 259 ? 34.494 59.283 43.940 1.00 110.99 239 VAL A C 1
ATOM 1808 O O . VAL A 1 259 ? 35.228 59.621 44.865 1.00 120.20 239 VAL A O 1
ATOM 1812 N N . VAL A 1 260 ? 34.444 58.038 43.477 1.00 119.22 240 VAL A N 1
ATOM 1813 C CA . VAL A 1 260 ? 35.260 56.969 44.051 1.00 124.38 240 VAL A CA 1
ATOM 1814 C C . VAL A 1 260 ? 36.089 56.273 42.978 1.00 126.27 240 VAL A C 1
ATOM 1815 O O . VAL A 1 260 ? 37.207 55.830 43.233 1.00 130.70 240 VAL A O 1
ATOM 1819 N N . ASP A 1 261 ? 35.533 56.196 41.774 1.00 125.24 241 ASP A N 1
ATOM 1820 C CA . ASP A 1 261 ? 36.182 55.539 40.653 1.00 125.34 241 ASP A CA 1
ATOM 1821 C C . ASP A 1 261 ? 35.756 56.248 39.374 1.00 130.48 241 ASP A C 1
ATOM 1822 O O . ASP A 1 261 ? 34.575 56.263 39.037 1.00 131.49 241 ASP A O 1
ATOM 1827 N N . SER A 1 262 ? 36.714 56.827 38.655 1.00 135.85 242 SER A N 1
ATOM 1828 C CA . SER A 1 262 ? 36.386 57.615 37.470 1.00 138.75 242 SER A CA 1
ATOM 1829 C C . SER A 1 262 ? 36.457 56.750 36.219 1.00 138.24 242 SER A C 1
ATOM 1830 O O . SER A 1 262 ? 36.404 57.249 35.093 1.00 138.18 242 SER A O 1
ATOM 1833 N N . ASN A 1 263 ? 36.579 55.445 36.436 1.00 136.40 243 ASN A N 1
ATOM 1834 C CA . ASN A 1 263 ? 36.577 54.467 35.358 1.00 128.54 243 ASN A CA 1
ATOM 1835 C C . ASN A 1 263 ? 35.159 53.972 35.055 1.00 116.66 243 ASN A C 1
ATOM 1836 O O . ASN A 1 263 ? 34.471 53.454 35.935 1.00 111.45 243 ASN A O 1
ATOM 1841 N N . GLY A 1 264 ? 34.720 54.149 33.812 1.00 106.00 244 GLY A N 1
ATOM 1842 C CA . GLY A 1 264 ? 33.407 53.691 33.389 1.00 95.52 244 GLY A CA 1
ATOM 1843 C C . GLY A 1 264 ? 32.385 54.808 33.241 1.00 88.74 244 GLY A C 1
ATOM 1844 O O . GLY A 1 264 ? 31.241 54.569 32.842 1.00 91.18 244 GLY A O 1
ATOM 1845 N N . ALA A 1 265 ? 32.799 56.027 33.570 1.00 77.77 245 ALA A N 1
ATOM 1846 C CA . ALA A 1 265 ? 31.920 57.186 33.525 1.00 80.91 245 ALA A CA 1
ATOM 1847 C C . ALA A 1 265 ? 31.403 57.473 32.120 1.00 84.44 245 ALA A C 1
ATOM 1848 O O . ALA A 1 265 ? 30.217 57.751 31.936 1.00 85.11 245 ALA A O 1
ATOM 1850 N N . GLY A 1 266 ? 32.306 57.421 31.143 1.00 84.73 246 GLY A N 1
ATOM 1851 C CA . GLY A 1 266 ? 31.984 57.733 29.759 1.00 86.10 246 GLY A CA 1
ATOM 1852 C C . GLY A 1 266 ? 30.833 56.973 29.126 1.00 77.11 246 GLY A C 1
ATOM 1853 O O . GLY A 1 266 ? 30.035 57.552 28.391 1.00 80.19 246 GLY A O 1
ATOM 1854 N N . ASP A 1 267 ? 30.738 55.681 29.407 1.00 64.62 247 ASP A N 1
ATOM 1855 C CA . ASP A 1 267 ? 29.642 54.869 28.885 1.00 63.21 247 ASP A CA 1
ATOM 1856 C C . ASP A 1 267 ? 28.307 55.242 29.528 1.00 66.20 247 ASP A C 1
ATOM 1857 O O . ASP A 1 267 ? 27.264 55.209 28.877 1.00 64.66 247 ASP A O 1
ATOM 1862 N N . SER A 1 268 ? 28.342 55.584 30.812 1.00 70.96 248 SER A N 1
ATOM 1863 C CA . SER A 1 268 ? 27.141 56.013 31.519 1.00 75.68 248 SER A CA 1
ATOM 1864 C C . SER A 1 268 ? 26.682 57.399 31.044 1.00 77.73 248 SER A C 1
ATOM 1865 O O . SER A 1 268 ? 25.484 57.686 31.009 1.00 67.84 248 SER A O 1
ATOM 1868 N N . PHE A 1 269 ? 27.645 58.258 30.713 1.00 81.42 249 PHE A N 1
ATOM 1869 C CA . PHE A 1 269 ? 27.369 59.567 30.121 1.00 74.01 249 PHE A CA 1
ATOM 1870 C C . PHE A 1 269 ? 26.650 59.407 28.776 1.00 64.88 249 PHE A C 1
ATOM 1871 O O . PHE A 1 269 ? 25.626 60.043 28.533 1.00 62.40 249 PHE A O 1
ATOM 1879 N N . VAL A 1 270 ? 27.201 58.557 27.910 1.00 57.85 250 VAL A N 1
ATOM 1880 C CA . VAL A 1 270 ? 26.657 58.345 26.570 1.00 50.85 250 VAL A CA 1
ATOM 1881 C C . VAL A 1 270 ? 25.232 57.819 26.655 1.00 55.73 250 VAL A C 1
ATOM 1882 O O . VAL A 1 270 ? 24.332 58.350 26.011 1.00 60.99 250 VAL A O 1
ATOM 1886 N N . ALA A 1 271 ? 25.038 56.789 27.472 1.00 67.17 251 ALA A N 1
ATOM 1887 C CA . ALA A 1 271 ? 23.744 56.126 27.624 1.00 67.55 251 ALA A CA 1
ATOM 1888 C C . ALA A 1 271 ? 22.645 57.108 28.000 1.00 67.28 251 ALA A C 1
ATOM 1889 O O . ALA A 1 271 ? 21.570 57.116 27.393 1.00 65.31 251 ALA A O 1
ATOM 1891 N N . ALA A 1 272 ? 22.930 57.941 28.997 1.00 59.75 252 ALA A N 1
ATOM 1892 C CA . ALA A 1 272 ? 21.961 58.913 29.490 1.00 63.80 252 ALA A CA 1
ATOM 1893 C C . ALA A 1 272 ? 21.724 60.037 28.473 1.00 68.90 252 ALA A C 1
ATOM 1894 O O . ALA A 1 272 ? 20.593 60.509 28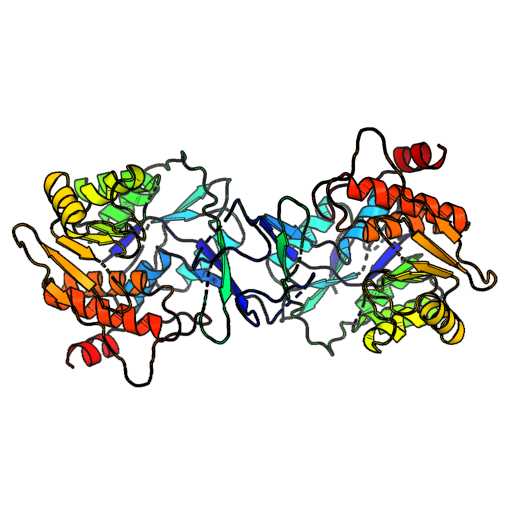.303 1.00 60.57 252 ALA A O 1
ATOM 1896 N N . PHE A 1 273 ? 22.794 60.463 27.809 1.00 67.71 253 PHE A N 1
ATOM 1897 C CA . PHE A 1 273 ? 22.704 61.461 26.750 1.00 59.10 253 PHE A CA 1
ATOM 1898 C C . PHE A 1 273 ? 21.729 60.988 25.678 1.00 58.35 253 PHE A C 1
ATOM 1899 O O . PHE A 1 273 ? 20.769 61.687 25.346 1.00 53.86 253 PHE A O 1
ATOM 1907 N N . LEU A 1 274 ? 21.979 59.786 25.158 1.00 60.92 254 LEU A N 1
ATOM 1908 C CA . LEU A 1 274 ? 21.156 59.191 24.105 1.00 60.93 254 LEU A CA 1
ATOM 1909 C C . LEU A 1 274 ? 19.685 59.080 24.493 1.00 62.36 254 LEU A C 1
ATOM 1910 O O . LEU A 1 274 ? 18.797 59.380 23.688 1.00 62.89 254 LEU A O 1
ATOM 1915 N N . CYS A 1 275 ? 19.433 58.634 25.717 1.00 58.20 255 CYS A N 1
ATOM 1916 C CA . CYS A 1 275 ? 18.067 58.442 26.188 1.00 60.41 255 CYS A CA 1
ATOM 1917 C C . CYS A 1 275 ? 17.324 59.759 26.288 1.00 55.74 255 CYS A C 1
ATOM 1918 O O . CYS A 1 275 ? 16.192 59.881 25.815 1.00 61.19 255 CYS A O 1
ATOM 1921 N N . HIS A 1 276 ? 17.972 60.753 26.886 1.00 57.48 256 HIS A N 1
ATOM 1922 C CA . HIS A 1 276 ? 17.349 62.063 27.023 1.00 51.06 256 HIS A CA 1
ATOM 1923 C C . HIS A 1 276 ? 17.162 62.687 25.656 1.00 51.69 256 HIS A C 1
ATOM 1924 O O . HIS A 1 276 ? 16.084 63.193 25.353 1.00 56.20 256 HIS A O 1
ATOM 1931 N N . TYR A 1 277 ? 18.205 62.656 24.831 1.00 47.29 257 TYR A N 1
ATOM 1932 C CA . TYR A 1 277 ? 18.138 63.355 23.550 1.00 62.99 257 TYR A CA 1
ATOM 1933 C C . TYR A 1 277 ? 17.056 62.775 22.635 1.00 63.70 257 TYR A C 1
ATOM 1934 O O . TYR A 1 277 ? 16.284 63.528 22.043 1.00 76.92 257 TYR A O 1
ATOM 1943 N N . LEU A 1 278 ? 16.983 61.448 22.541 1.00 57.68 258 LEU A N 1
ATOM 1944 C CA . LEU A 1 278 ? 15.934 60.795 21.752 1.00 69.20 258 LEU A CA 1
ATOM 1945 C C . LEU A 1 278 ? 14.546 61.097 22.286 1.00 62.46 258 LEU A C 1
ATOM 1946 O O . LEU A 1 278 ? 13.560 60.968 21.565 1.00 60.68 258 LEU A O 1
ATOM 1951 N N . ASP A 1 279 ? 14.464 61.494 23.545 1.00 60.38 259 ASP A N 1
ATOM 1952 C CA . ASP A 1 279 ? 13.180 61.843 24.118 1.00 71.57 259 ASP A CA 1
ATOM 1953 C C . ASP A 1 279 ? 12.822 63.306 23.879 1.00 76.11 259 ASP A C 1
ATOM 1954 O O . ASP A 1 279 ? 11.772 63.615 23.323 1.00 81.70 259 ASP A O 1
ATOM 1959 N N . HIS A 1 280 ? 13.703 64.204 24.299 1.00 66.87 260 HIS A N 1
ATOM 1960 C CA . HIS A 1 280 ? 13.381 65.620 24.311 1.00 57.64 260 HIS A CA 1
ATOM 1961 C C . HIS A 1 280 ? 13.892 66.399 23.108 1.00 57.93 260 HIS A C 1
ATOM 1962 O O . HIS A 1 280 ? 13.230 67.330 22.651 1.00 68.94 260 HIS A O 1
ATOM 1969 N N . GLY A 1 281 ? 15.078 66.058 22.621 1.00 56.58 261 GLY A N 1
ATOM 1970 C CA . GLY A 1 281 ? 15.584 66.712 21.434 1.00 59.09 261 GLY A CA 1
ATOM 1971 C C . GLY A 1 281 ? 16.473 67.912 21.697 1.00 61.65 261 GLY A C 1
ATOM 1972 O O . GLY A 1 281 ? 16.916 68.570 20.755 1.00 54.07 261 GLY A O 1
ATOM 1973 N N . ASP A 1 282 ? 16.676 68.254 22.965 1.00 59.73 262 ASP A N 1
ATOM 1974 C CA . ASP A 1 282 ? 17.552 69.369 23.291 1.00 44.63 262 ASP A CA 1
ATOM 1975 C C . ASP A 1 282 ? 18.980 68.957 23.644 1.00 51.19 262 ASP A C 1
ATOM 1976 O O . ASP A 1 282 ? 19.222 68.245 24.623 1.00 62.10 262 ASP A O 1
ATOM 1981 N N . ILE A 1 283 ? 19.931 69.464 22.875 1.00 49.35 263 ILE A N 1
ATOM 1982 C CA . ILE A 1 283 ? 21.324 69.085 23.038 1.00 51.19 263 ILE A CA 1
ATOM 1983 C C . ILE A 1 283 ? 21.872 69.535 24.390 1.00 54.52 263 ILE A C 1
ATOM 1984 O O . ILE A 1 283 ? 22.639 68.814 25.026 1.00 60.62 263 ILE A O 1
ATOM 1989 N N . PHE A 1 284 ? 21.470 70.723 24.828 1.00 63.22 264 PHE A N 1
ATOM 1990 C CA . PHE A 1 284 ? 21.969 71.284 26.075 1.00 64.18 264 PHE A CA 1
ATOM 1991 C C . PHE A 1 284 ? 21.525 70.408 27.247 1.00 62.99 264 PHE A C 1
ATOM 1992 O O . PHE A 1 284 ? 22.347 69.995 28.073 1.00 62.37 264 PHE A O 1
ATOM 2000 N N . GLY A 1 285 ? 20.238 70.070 27.271 1.00 55.78 265 GLY A N 1
ATOM 2001 C CA . GLY A 1 285 ? 19.679 69.251 28.330 1.00 52.54 265 GLY A CA 1
ATOM 2002 C C . GLY A 1 285 ? 20.143 67.801 28.300 1.00 68.79 265 GLY A C 1
ATOM 2003 O O . GLY A 1 285 ? 20.275 67.166 29.348 1.00 66.33 265 GLY A O 1
ATOM 2004 N N . ALA A 1 286 ? 20.377 67.271 27.102 1.00 66.49 266 ALA A N 1
ATOM 2005 C CA . ALA A 1 286 ? 20.894 65.912 26.958 1.00 66.23 266 ALA A CA 1
ATOM 2006 C C . ALA A 1 286 ? 22.306 65.813 27.519 1.00 66.26 266 ALA A C 1
ATOM 2007 O O . ALA A 1 286 ? 22.695 64.789 28.089 1.00 67.96 266 ALA A O 1
ATOM 2009 N N . ALA A 1 287 ? 23.065 66.893 27.363 1.00 65.57 267 ALA A N 1
ATOM 2010 C CA . ALA A 1 287 ? 24.422 66.962 27.890 1.00 60.93 267 ALA A CA 1
ATOM 2011 C C . ALA A 1 287 ? 24.424 66.918 29.417 1.00 62.94 267 ALA A C 1
ATOM 2012 O O . ALA A 1 287 ? 25.273 66.258 30.009 1.00 78.61 267 ALA A O 1
ATOM 2014 N N . ARG A 1 288 ? 23.483 67.613 30.058 1.00 68.43 268 ARG A N 1
ATOM 2015 C CA . ARG A 1 288 ? 23.405 67.574 31.518 1.00 73.59 268 ARG A CA 1
ATOM 2016 C C . ARG A 1 288 ? 22.938 66.203 32.005 1.00 77.07 268 ARG A C 1
ATOM 2017 O O . ARG A 1 288 ? 23.430 65.700 33.020 1.00 72.83 268 ARG A O 1
ATOM 2025 N N . ALA A 1 289 ? 22.017 65.585 31.267 1.00 71.85 269 ALA A N 1
ATOM 2026 C CA . ALA A 1 289 ? 21.598 64.219 31.582 1.00 63.74 269 ALA A CA 1
ATOM 2027 C C . ALA A 1 289 ? 22.808 63.309 31.580 1.00 64.88 269 ALA A C 1
ATOM 2028 O O . ALA A 1 289 ? 22.995 62.500 32.489 1.00 69.65 269 ALA A O 1
ATOM 2030 N N . GLY A 1 290 ? 23.634 63.461 30.551 1.00 65.75 270 GLY A N 1
ATOM 2031 C CA . GLY A 1 290 ? 24.866 62.709 30.449 1.00 55.38 270 GLY A CA 1
ATOM 2032 C C . GLY A 1 290 ? 25.726 62.951 31.667 1.00 63.50 270 GLY A C 1
ATOM 2033 O O . GLY A 1 290 ? 26.225 62.005 32.282 1.00 66.00 270 GLY A O 1
ATOM 2034 N N . ALA A 1 291 ? 25.861 64.217 32.048 1.00 67.15 271 ALA A N 1
ATOM 2035 C CA . ALA A 1 291 ? 26.699 64.573 33.189 1.00 67.91 271 ALA A CA 1
ATOM 2036 C C . ALA A 1 291 ? 26.227 63.892 34.476 1.00 68.26 271 ALA A C 1
ATOM 2037 O O . ALA A 1 291 ? 27.047 63.470 35.289 1.00 59.86 271 ALA A O 1
ATOM 2039 N N . VAL A 1 292 ? 24.912 63.784 34.649 1.00 65.82 272 VAL A N 1
ATOM 2040 C CA . VAL A 1 292 ? 24.346 63.100 35.806 1.00 67.83 272 VAL A CA 1
ATOM 2041 C C . VAL A 1 292 ? 24.707 61.623 35.776 1.00 78.32 272 VAL A C 1
ATOM 2042 O O . VAL A 1 292 ? 25.193 61.069 36.764 1.00 85.11 272 VAL A O 1
ATOM 2046 N N . GLY A 1 293 ? 24.459 60.998 34.625 1.00 83.37 273 GLY A N 1
ATOM 2047 C CA . GLY A 1 293 ? 24.799 59.607 34.380 1.00 69.50 273 GLY A CA 1
ATOM 2048 C C . GLY A 1 293 ? 26.256 59.325 34.674 1.00 75.26 273 GLY A C 1
ATOM 2049 O O . GLY A 1 293 ? 26.594 58.328 35.322 1.00 75.75 273 GLY A O 1
ATOM 2050 N N . GLY A 1 294 ? 27.125 60.192 34.163 1.00 82.09 274 GLY A N 1
ATOM 2051 C CA . GLY A 1 294 ? 28.547 60.086 34.430 1.00 84.39 274 GLY A CA 1
ATOM 2052 C C . GLY A 1 294 ? 28.855 60.161 35.914 1.00 77.37 274 GLY A C 1
ATOM 2053 O O . GLY A 1 294 ? 29.570 59.319 36.448 1.00 79.62 274 GLY A O 1
ATOM 2054 N N . ALA A 1 295 ? 28.286 61.157 36.583 1.00 68.95 275 ALA A N 1
ATOM 2055 C CA . ALA A 1 295 ? 28.514 61.356 38.010 1.00 70.25 275 ALA A CA 1
ATOM 2056 C C . ALA A 1 295 ? 28.034 60.156 38.816 1.00 73.71 275 ALA A C 1
ATOM 2057 O O . ALA A 1 295 ? 28.674 59.749 39.786 1.00 73.07 275 ALA A O 1
ATOM 2059 N N . TRP A 1 296 ? 26.911 59.584 38.402 1.00 77.89 276 TRP A N 1
ATOM 2060 C CA . TRP A 1 296 ? 26.359 58.435 39.097 1.00 82.39 276 TRP A CA 1
ATOM 2061 C C . TRP A 1 296 ? 27.317 57.246 39.043 1.00 85.46 276 TRP A C 1
ATOM 2062 O O . TRP A 1 296 ? 27.585 56.620 40.068 1.00 92.95 276 TRP A O 1
ATOM 2073 N N . ALA A 1 297 ? 27.818 56.921 37.853 1.00 76.57 277 ALA A N 1
ATOM 2074 C CA . ALA A 1 297 ? 28.792 55.833 37.720 1.00 75.97 277 ALA A CA 1
ATOM 2075 C C . ALA A 1 297 ? 30.044 56.097 38.565 1.00 76.57 277 ALA A C 1
ATOM 2076 O O . ALA A 1 297 ? 30.558 55.192 39.213 1.00 87.46 277 ALA A O 1
ATOM 2078 N N . CYS A 1 298 ? 30.518 57.340 38.566 1.00 87.21 278 CYS A N 1
ATOM 2079 C CA . CYS A 1 298 ? 31.726 57.705 39.303 1.00 100.41 278 CYS A CA 1
ATOM 2080 C C . CYS A 1 298 ? 31.572 57.506 40.805 1.00 115.71 278 CYS A C 1
ATOM 2081 O O . CYS A 1 298 ? 32.560 57.358 41.519 1.00 117.39 278 CYS A O 1
ATOM 2084 N N . GLY A 1 299 ? 30.331 57.510 41.278 1.00 123.06 279 GLY A N 1
ATOM 2085 C CA . GLY A 1 299 ? 30.052 57.364 42.695 1.00 122.85 279 GLY A CA 1
ATOM 2086 C C . GLY A 1 299 ? 29.789 55.923 43.074 1.00 121.38 279 GLY A C 1
ATOM 2087 O O . GLY A 1 299 ? 29.327 55.633 44.177 1.00 127.56 279 GLY A O 1
ATOM 2088 N N . THR A 1 300 ? 30.103 55.014 42.159 1.00 109.47 280 THR A N 1
ATOM 2089 C CA . THR A 1 300 ? 29.837 53.599 42.360 1.00 107.20 280 THR A CA 1
ATOM 2090 C C . THR A 1 300 ? 31.159 52.864 42.484 1.00 108.74 280 THR A C 1
ATOM 2091 O O . THR A 1 300 ? 32.146 53.224 41.843 1.00 108.31 280 THR A O 1
ATOM 2095 N N . LEU A 1 301 ? 31.170 51.820 43.302 1.00 111.74 281 LEU A N 1
ATOM 2096 C CA . LEU A 1 301 ? 32.388 51.080 43.565 1.00 120.03 281 LEU A CA 1
ATOM 2097 C C . LEU A 1 301 ? 32.564 50.037 42.480 1.00 122.16 281 LEU A C 1
ATOM 2098 O O . LEU A 1 301 ? 31.633 49.294 42.170 1.00 121.72 281 LEU A O 1
ATOM 2103 N N . GLY A 1 302 ? 33.752 49.986 41.886 1.00 126.36 282 GLY A N 1
ATOM 2104 C CA . GLY A 1 302 ? 34.030 49.058 40.800 1.00 135.16 282 GLY A CA 1
ATOM 2105 C C . GLY A 1 302 ? 33.823 47.588 41.149 1.00 144.75 282 GLY A C 1
ATOM 2106 O O . GLY A 1 302 ? 34.320 46.704 40.455 1.00 145.01 282 GLY A O 1
ATOM 2107 N N . THR A 1 303 ? 33.098 47.336 42.235 1.00 151.83 283 THR A N 1
ATOM 2108 C CA . THR A 1 303 ? 32.778 45.993 42.692 1.00 158.72 283 THR A CA 1
ATOM 2109 C C . THR A 1 303 ? 31.364 45.613 42.265 1.00 150.90 283 THR A C 1
ATOM 2110 O O . THR A 1 303 ? 31.080 44.444 42.008 1.00 154.12 283 THR A O 1
ATOM 2114 N N . HIS A 1 304 ? 30.476 46.601 42.200 1.00 142.50 284 HIS A N 1
ATOM 2115 C CA . HIS A 1 304 ? 29.106 46.348 41.777 1.00 143.46 284 HIS A CA 1
ATOM 2116 C C . HIS A 1 304 ? 28.698 47.280 40.639 1.00 132.47 284 HIS A C 1
ATOM 2117 O O . HIS A 1 304 ? 29.184 48.404 40.526 1.00 129.63 284 HIS A O 1
ATOM 2124 N N . THR A 1 305 ? 27.806 46.787 39.789 1.00 123.50 285 THR A N 1
ATOM 2125 C CA . THR A 1 305 ? 27.386 47.506 38.599 1.00 120.58 285 THR A CA 1
ATOM 2126 C C . THR A 1 305 ? 26.144 48.345 38.897 1.00 117.28 285 THR A C 1
ATOM 2127 O O . THR A 1 305 ? 25.153 47.827 39.412 1.00 123.23 285 THR A O 1
ATOM 2131 N N . SER A 1 306 ? 26.191 49.637 38.579 1.00 106.41 286 SER A N 1
ATOM 2132 C CA . SER A 1 306 ? 25.086 50.533 38.924 1.00 96.05 286 SER A CA 1
ATOM 2133 C C . SER A 1 306 ? 24.897 51.672 37.916 1.00 91.62 286 SER A C 1
ATOM 2134 O O . SER A 1 306 ? 25.830 52.419 37.627 1.00 91.38 286 SER A O 1
ATOM 2137 N N . PHE A 1 307 ? 23.673 51.808 37.407 1.00 84.93 287 PHE A N 1
ATOM 2138 C CA . PHE A 1 307 ? 23.333 52.845 36.428 1.00 72.30 287 PHE A CA 1
ATOM 2139 C C . PHE A 1 307 ? 22.134 53.664 36.885 1.00 70.25 287 PHE A C 1
ATOM 2140 O O . PHE A 1 307 ? 21.150 53.104 37.372 1.00 69.15 287 PHE A O 1
ATOM 2148 N N . VAL A 1 308 ? 22.193 54.980 36.699 1.00 64.11 288 VAL A N 1
ATOM 2149 C CA . VAL A 1 308 ? 21.098 55.826 37.150 1.00 58.79 288 VAL A CA 1
ATOM 2150 C C . VAL A 1 308 ? 19.808 55.385 36.458 1.00 71.70 288 VAL A C 1
ATOM 2151 O O . VAL A 1 308 ? 19.809 55.040 35.272 1.00 83.19 288 VAL A O 1
ATOM 2155 N N . ASP A 1 309 ? 18.722 55.331 37.222 1.00 69.53 289 ASP A N 1
ATOM 2156 C CA . ASP A 1 309 ? 17.414 55.023 36.658 1.00 73.97 289 ASP A CA 1
ATOM 2157 C C . ASP A 1 309 ? 16.663 56.333 36.408 1.00 76.88 289 ASP A C 1
ATOM 2158 O O . ASP A 1 309 ? 17.177 57.412 36.708 1.00 83.07 289 ASP A O 1
ATOM 2163 N N . VAL A 1 310 ? 15.453 56.241 35.867 1.00 73.37 290 VAL A N 1
ATOM 2164 C CA . VAL A 1 310 ? 14.678 57.428 35.497 1.00 73.74 290 VAL A CA 1
ATOM 2165 C C . VAL A 1 310 ? 14.377 58.358 36.672 1.00 86.99 290 VAL A C 1
ATOM 2166 O O . VAL A 1 310 ? 14.630 59.559 36.598 1.00 92.73 290 VAL A O 1
ATOM 2170 N N . GLU A 1 311 ? 13.832 57.798 37.746 1.00 99.00 291 GLU A N 1
ATOM 2171 C CA . GLU A 1 311 ? 13.427 58.584 38.905 1.00 94.87 291 GLU A CA 1
ATOM 2172 C C . GLU A 1 311 ? 14.554 59.478 39.407 1.00 89.79 291 GLU A C 1
ATOM 2173 O O . GLU A 1 311 ? 14.334 60.647 39.722 1.00 99.30 291 GLU A O 1
ATOM 2179 N N . THR A 1 312 ? 15.765 58.934 39.440 1.00 82.65 292 THR A N 1
ATOM 2180 C CA . THR A 1 312 ? 16.913 59.643 39.992 1.00 79.84 292 THR A CA 1
ATOM 2181 C C . THR A 1 312 ? 17.447 60.693 39.024 1.00 84.79 292 THR A C 1
ATOM 2182 O O . THR A 1 312 ? 17.846 61.788 39.430 1.00 88.63 292 THR A O 1
ATOM 2186 N N . LEU A 1 313 ? 17.460 60.344 37.742 1.00 77.27 293 LEU A N 1
ATOM 2187 C CA . LEU A 1 313 ? 17.905 61.258 36.699 1.00 71.61 293 LEU A CA 1
ATOM 2188 C C . LEU A 1 313 ? 17.057 62.526 36.708 1.00 69.73 293 LEU A C 1
ATOM 2189 O O . LEU A 1 313 ? 17.588 63.637 36.727 1.00 70.74 293 LEU A O 1
ATOM 2194 N N . GLU A 1 314 ? 15.738 62.348 36.676 1.00 69.70 294 GLU A N 1
ATOM 2195 C CA . GLU A 1 314 ? 14.799 63.465 36.728 1.00 75.79 294 GLU A CA 1
ATOM 2196 C C . GLU A 1 314 ? 14.978 64.306 37.985 1.00 77.10 294 GLU A C 1
ATOM 2197 O O . GLU A 1 314 ? 14.916 65.534 37.931 1.00 83.22 294 GLU A O 1
ATOM 2203 N N . ARG A 1 315 ? 15.150 63.641 39.123 1.00 72.28 295 ARG A N 1
ATOM 2204 C CA . ARG A 1 315 ? 15.328 64.354 40.384 1.00 78.13 295 ARG A CA 1
ATOM 2205 C C . ARG A 1 315 ? 16.547 65.261 40.303 1.00 82.54 295 ARG A C 1
ATOM 2206 O O . ARG A 1 315 ? 16.449 66.465 40.530 1.00 91.32 295 ARG A O 1
ATOM 2214 N N . LEU A 1 316 ? 17.688 64.678 39.948 1.00 79.89 296 LEU A N 1
ATOM 2215 C CA . LEU A 1 316 ? 18.946 65.414 39.909 1.00 67.37 296 LEU A CA 1
ATOM 2216 C C . LEU A 1 316 ? 18.968 66.484 38.834 1.00 67.71 296 LEU A C 1
ATOM 2217 O O . LEU A 1 316 ? 19.538 67.551 39.050 1.00 78.75 296 LEU A O 1
ATOM 2222 N N . LEU A 1 317 ? 18.354 66.201 37.684 1.00 65.14 297 LEU A N 1
ATOM 2223 C CA . LEU A 1 317 ? 18.311 67.153 36.572 1.00 57.75 297 LEU A CA 1
ATOM 2224 C C . LEU A 1 317 ? 17.524 68.400 36.950 1.00 64.08 297 LEU A C 1
ATOM 2225 O O . LEU A 1 317 ? 17.871 69.505 36.539 1.00 70.70 297 LEU A O 1
ATOM 2230 N N . ALA A 1 318 ? 16.471 68.217 37.743 1.00 73.19 298 ALA A N 1
ATOM 2231 C CA . ALA A 1 318 ? 15.624 69.327 38.173 1.00 69.15 298 ALA A CA 1
ATOM 2232 C C . ALA A 1 318 ? 16.382 70.261 39.117 1.00 73.82 298 ALA A C 1
ATOM 2233 O O . ALA A 1 318 ? 15.991 71.410 39.304 1.00 82.35 298 ALA A O 1
ATOM 2235 N N . ARG A 1 319 ? 17.456 69.771 39.722 1.00 71.41 299 ARG A N 1
ATOM 2236 C CA . ARG A 1 319 ? 18.242 70.608 40.616 1.00 82.49 299 ARG A CA 1
ATOM 2237 C C . ARG A 1 319 ? 19.152 71.505 39.784 1.00 90.27 299 ARG A C 1
ATOM 2238 O O . ARG A 1 319 ? 20.183 71.974 40.261 1.00 99.88 299 ARG A O 1
ATOM 2246 N N . LEU B 1 14 ? 31.621 13.114 46.073 1.00 65.82 -6 LEU B N 1
ATOM 2247 C CA . LEU B 1 14 ? 32.789 12.352 45.630 1.00 80.38 -6 LEU B CA 1
ATOM 2248 C C . LEU B 1 14 ? 32.670 11.941 44.164 1.00 87.27 -6 LEU B C 1
ATOM 2249 O O . LEU B 1 14 ? 31.884 11.056 43.823 1.00 83.31 -6 LEU B O 1
ATOM 2254 N N . VAL B 1 15 ? 33.455 12.582 43.300 1.00 86.00 -5 VAL B N 1
ATOM 2255 C CA . VAL B 1 15 ? 33.407 12.293 41.867 1.00 86.11 -5 VAL B CA 1
ATOM 2256 C C . VAL B 1 15 ? 34.767 11.893 41.292 1.00 96.37 -5 VAL B C 1
ATOM 2257 O O . VAL B 1 15 ? 35.719 12.677 41.331 1.00 97.11 -5 VAL B O 1
ATOM 2261 N N . PRO B 1 16 ? 34.854 10.663 40.753 1.00 100.26 -4 PRO B N 1
ATOM 2262 C CA . PRO B 1 16 ? 36.051 10.113 40.109 1.00 92.32 -4 PRO B CA 1
ATOM 2263 C C . PRO B 1 16 ? 36.010 10.165 38.577 1.00 80.41 -4 PRO B C 1
ATOM 2264 O O . PRO B 1 16 ? 35.030 9.725 37.968 1.00 76.67 -4 PRO B O 1
ATOM 2268 N N . ARG B 1 17 ? 37.074 10.689 37.972 1.00 66.13 -3 ARG B N 1
ATOM 2269 C CA . ARG B 1 17 ? 37.206 10.725 36.521 1.00 65.45 -3 ARG B CA 1
ATOM 2270 C C . ARG B 1 17 ? 38.332 9.804 36.068 1.00 78.47 -3 ARG B C 1
ATOM 2271 O O . ARG B 1 17 ? 39.364 9.696 36.738 1.00 85.36 -3 ARG B O 1
ATOM 2279 N N . GLY B 1 18 ? 38.134 9.149 34.928 1.00 75.60 -2 GLY B N 1
ATOM 2280 C CA . GLY B 1 18 ? 39.106 8.200 34.414 1.00 64.33 -2 GLY B CA 1
ATOM 2281 C C . GLY B 1 18 ? 39.119 6.927 35.231 1.00 80.11 -2 GLY B C 1
ATOM 2282 O O . GLY B 1 18 ? 38.133 6.588 35.889 1.00 82.01 -2 GLY B O 1
ATOM 2283 N N . SER B 1 19 ? 40.245 6.223 35.204 1.00 89.44 -1 SER B N 1
ATOM 2284 C CA . SER B 1 19 ? 40.366 4.949 35.905 1.00 86.74 -1 SER B CA 1
ATOM 2285 C C . SER B 1 19 ? 40.628 5.106 37.398 1.00 86.02 -1 SER B C 1
ATOM 2286 O O . SER B 1 19 ? 41.765 4.961 37.846 1.00 83.93 -1 SER B O 1
ATOM 2289 N N . HIS B 1 20 ? 39.575 5.389 38.164 1.00 95.18 0 HIS B N 1
ATOM 2290 C CA . HIS B 1 20 ? 39.655 5.383 39.627 1.00 93.54 0 HIS B CA 1
ATOM 2291 C C . HIS B 1 20 ? 39.567 3.952 40.138 1.00 109.88 0 HIS B C 1
ATOM 2292 O O . HIS B 1 20 ? 38.833 3.661 41.085 1.00 120.35 0 HIS B O 1
ATOM 2302 N N . THR B 1 22 ? 42.470 1.311 38.923 1.00 109.66 2 THR B N 1
ATOM 2303 C CA . THR B 1 22 ? 43.780 0.683 38.901 1.00 107.03 2 THR B CA 1
ATOM 2304 C C . THR B 1 22 ? 44.732 1.307 39.919 1.00 103.82 2 THR B C 1
ATOM 2305 O O . THR B 1 22 ? 44.516 2.422 40.397 1.00 106.53 2 THR B O 1
ATOM 2309 N N . GLN B 1 23 ? 45.800 0.576 40.219 1.00 86.63 3 GLN B N 1
ATOM 2310 C CA . GLN B 1 23 ? 46.811 0.998 41.178 1.00 66.30 3 GLN B CA 1
ATOM 2311 C C . GLN B 1 23 ? 47.601 2.203 40.674 1.00 75.62 3 GLN B C 1
ATOM 2312 O O . GLN B 1 23 ? 47.943 2.278 39.495 1.00 81.84 3 GLN B O 1
ATOM 2318 N N . ALA B 1 24 ? 47.899 3.140 41.570 1.00 64.38 4 ALA B N 1
ATOM 2319 C CA . ALA B 1 24 ? 48.658 4.318 41.185 1.00 48.77 4 ALA B CA 1
ATOM 2320 C C . ALA B 1 24 ? 50.010 4.290 41.884 1.00 52.75 4 ALA B C 1
ATOM 2321 O O . ALA B 1 24 ? 50.117 3.881 43.033 1.00 59.07 4 ALA B O 1
ATOM 2323 N N . ASP B 1 25 ? 51.045 4.725 41.180 1.00 53.98 5 ASP B N 1
ATOM 2324 C CA . ASP B 1 25 ? 52.362 4.864 41.777 1.00 54.63 5 ASP B CA 1
ATOM 2325 C C . ASP B 1 25 ? 52.397 6.094 42.669 1.00 60.81 5 ASP B C 1
ATOM 2326 O O . ASP B 1 25 ? 52.899 6.055 43.797 1.00 60.43 5 ASP B O 1
ATOM 2331 N N . VAL B 1 26 ? 51.877 7.202 42.158 1.00 49.85 6 VAL B N 1
ATOM 2332 C CA . VAL B 1 26 ? 51.852 8.414 42.949 1.00 45.95 6 VAL B CA 1
ATOM 2333 C C . VAL B 1 26 ? 50.477 9.074 42.954 1.00 50.54 6 VAL B C 1
ATOM 2334 O O . VAL B 1 26 ? 49.938 9.451 41.906 1.00 44.23 6 VAL B O 1
ATOM 2338 N N . LEU B 1 27 ? 49.905 9.201 44.144 1.00 44.23 7 LEU B N 1
ATOM 2339 C CA . LEU B 1 27 ? 48.719 10.018 44.311 1.00 52.92 7 LEU B CA 1
ATOM 2340 C C . LEU B 1 27 ? 49.143 11.408 44.773 1.00 53.21 7 LEU B C 1
ATOM 2341 O O . LEU B 1 27 ? 49.921 11.540 45.714 1.00 54.09 7 LEU B O 1
ATOM 2346 N N . VAL B 1 28 ? 48.660 12.439 44.084 1.00 52.12 8 VAL B N 1
ATOM 2347 C CA . VAL B 1 28 ? 48.888 13.821 44.497 1.00 47.76 8 VAL B CA 1
ATOM 2348 C C . VAL B 1 28 ? 47.631 14.317 45.197 1.00 54.35 8 VAL B C 1
ATOM 2349 O O . VAL B 1 28 ? 46.524 14.136 44.692 1.00 67.38 8 VAL B O 1
ATOM 2353 N N . VAL B 1 29 ? 47.794 14.940 46.356 1.00 47.51 9 VAL B N 1
ATOM 2354 C CA . VAL B 1 29 ? 46.642 15.400 47.118 1.00 46.52 9 VAL B CA 1
ATOM 2355 C C . VAL B 1 29 ? 46.588 16.919 47.238 1.00 52.62 9 VAL B C 1
ATOM 2356 O O . VAL B 1 29 ? 47.421 17.517 47.913 1.00 61.57 9 VAL B O 1
ATOM 2360 N N . GLY B 1 30 ? 45.612 17.535 46.575 1.00 50.06 10 GLY B N 1
ATOM 2361 C CA . GLY B 1 30 ? 45.390 18.961 46.697 1.00 44.69 10 GLY B CA 1
ATOM 2362 C C . GLY B 1 30 ? 46.253 19.857 45.831 1.00 58.52 10 GLY B C 1
ATOM 2363 O O . GLY B 1 30 ? 47.243 19.413 45.247 1.00 50.05 10 GLY B O 1
ATOM 2364 N N . GLY B 1 31 ? 45.859 21.129 45.750 1.00 67.53 11 GLY B N 1
ATOM 2365 C CA . GLY B 1 31 ? 46.673 22.155 45.121 1.00 62.06 11 GLY B CA 1
ATOM 2366 C C . GLY B 1 31 ? 46.255 22.661 43.752 1.00 61.03 11 GLY B C 1
ATOM 2367 O O . GLY B 1 31 ? 46.782 23.662 43.273 1.00 58.11 11 GLY B O 1
ATOM 2368 N N . VAL B 1 32 ? 45.310 21.985 43.113 1.00 71.19 12 VAL B N 1
ATOM 2369 C CA . VAL B 1 32 ? 44.948 22.361 41.757 1.00 63.86 12 VAL B CA 1
ATOM 2370 C C . VAL B 1 32 ? 44.160 23.665 41.731 1.00 63.36 12 VAL B C 1
ATOM 2371 O O . VAL B 1 32 ? 43.348 23.959 42.622 1.00 62.40 12 VAL B O 1
ATOM 2375 N N . GLY B 1 33 ? 44.443 24.456 40.705 1.00 63.22 13 GLY B N 1
ATOM 2376 C CA . GLY B 1 33 ? 43.758 25.708 40.484 1.00 62.62 13 GLY B CA 1
ATOM 2377 C C . GLY B 1 33 ? 43.841 26.081 39.012 1.00 60.75 13 GLY B C 1
ATOM 2378 O O . GLY B 1 33 ? 44.425 25.361 38.206 1.00 58.99 13 GLY B O 1
ATOM 2379 N N . VAL B 1 34 ? 43.286 27.235 38.674 1.00 57.57 14 VAL B N 1
ATOM 2380 C CA . VAL B 1 34 ? 43.243 27.690 37.296 1.00 55.56 14 VAL B CA 1
ATOM 2381 C C . VAL B 1 34 ? 43.949 29.049 37.167 1.00 52.68 14 VAL B C 1
ATOM 2382 O O . VAL B 1 34 ? 43.660 29.994 37.895 1.00 55.34 14 VAL B O 1
ATOM 2386 N N . ASP B 1 35 ? 44.902 29.128 36.253 1.00 48.90 15 ASP B N 1
ATOM 2387 C CA . ASP B 1 35 ? 45.674 30.341 36.085 1.00 52.14 15 ASP B CA 1
ATOM 2388 C C . ASP B 1 35 ? 45.173 31.169 34.907 1.00 55.29 15 ASP B C 1
ATOM 2389 O O . ASP B 1 35 ? 44.875 30.629 33.838 1.00 49.28 15 ASP B O 1
ATOM 2394 N N . HIS B 1 36 ? 45.037 32.473 35.136 1.00 55.05 16 HIS B N 1
ATOM 2395 C CA . HIS B 1 36 ? 44.820 33.438 34.061 1.00 64.25 16 HIS B CA 1
ATOM 2396 C C . HIS B 1 36 ? 46.154 34.160 33.870 1.00 63.82 16 HIS B C 1
ATOM 2397 O O . HIS B 1 36 ? 46.608 34.877 34.763 1.00 57.55 16 HIS B O 1
ATOM 2404 N N . ILE B 1 37 ? 46.812 33.929 32.738 1.00 60.40 17 ILE B N 1
ATOM 2405 C CA . ILE B 1 37 ? 48.177 34.418 32.567 1.00 61.30 17 ILE B CA 1
ATOM 2406 C C . ILE B 1 37 ? 48.221 35.696 31.730 1.00 68.09 17 ILE B C 1
ATOM 2407 O O . ILE B 1 37 ? 47.807 35.706 30.570 1.00 56.21 17 ILE B O 1
ATOM 2412 N N . VAL B 1 38 ? 48.746 36.768 32.314 1.00 65.22 18 VAL B N 1
ATOM 2413 C CA . VAL B 1 38 ? 48.790 38.044 31.615 1.00 69.10 18 VAL B CA 1
ATOM 2414 C C . VAL B 1 38 ? 50.225 38.481 31.334 1.00 69.73 18 VAL B C 1
ATOM 2415 O O . VAL B 1 38 ? 51.019 38.666 32.254 1.00 63.76 18 VAL B O 1
ATOM 2419 N N . ARG B 1 39 ? 50.543 38.661 30.057 1.00 78.31 19 ARG B N 1
ATOM 2420 C CA . ARG B 1 39 ? 51.873 39.101 29.650 1.00 88.03 19 ARG B CA 1
ATOM 2421 C C . ARG B 1 39 ? 51.961 40.633 29.683 1.00 86.10 19 ARG B C 1
ATOM 2422 O O . ARG B 1 39 ? 51.243 41.319 28.953 1.00 87.18 19 ARG B O 1
ATOM 2430 N N . VAL B 1 40 ? 52.831 41.168 30.540 1.00 83.39 20 VAL B N 1
ATOM 2431 C CA . VAL B 1 40 ? 52.924 42.621 30.727 1.00 84.14 20 VAL B CA 1
ATOM 2432 C C . VAL B 1 40 ? 54.272 43.216 30.333 1.00 96.48 20 VAL B C 1
ATOM 2433 O O . VAL B 1 40 ? 55.278 42.510 30.270 1.00 97.66 20 VAL B O 1
ATOM 2437 N N . LYS B 1 41 ? 54.269 44.526 30.077 1.00 108.12 21 LYS B N 1
ATOM 2438 C CA . LYS B 1 41 ? 55.459 45.254 29.640 1.00 112.15 21 LYS B CA 1
ATOM 2439 C C . LYS B 1 41 ? 56.586 45.161 30.672 1.00 111.95 21 LYS B C 1
ATOM 2440 O O . LYS B 1 41 ? 57.715 44.822 30.326 1.00 116.57 21 LYS B O 1
ATOM 2446 N N . SER B 1 42 ? 56.289 45.451 31.936 1.00 108.02 22 SER B N 1
ATOM 2447 C CA . SER B 1 42 ? 57.325 45.410 32.963 1.00 105.56 22 SER B CA 1
ATOM 2448 C C . SER B 1 42 ? 56.791 45.257 34.383 1.00 100.91 22 SER B C 1
ATOM 2449 O O . SER B 1 42 ? 55.643 45.592 34.673 1.00 92.26 22 SER B O 1
ATOM 2452 N N . LEU B 1 43 ? 57.649 44.750 35.262 1.00 104.67 23 LEU B N 1
ATOM 2453 C CA . LEU B 1 43 ? 57.379 44.719 36.696 1.00 108.00 23 LEU B CA 1
ATOM 2454 C C . LEU B 1 43 ? 58.516 45.453 37.400 1.00 112.60 23 LEU B C 1
ATOM 2455 O O . LEU B 1 43 ? 59.659 44.998 37.366 1.00 114.05 23 LEU B O 1
ATOM 2460 N N . PRO B 1 44 ? 58.216 46.586 38.053 1.00 113.70 24 PRO B N 1
ATOM 2461 C CA . PRO B 1 44 ? 56.907 47.164 38.379 1.00 111.18 24 PRO B CA 1
ATOM 2462 C C . PRO B 1 44 ? 56.117 47.688 37.180 1.00 102.25 24 PRO B C 1
ATOM 2463 O O . PRO B 1 44 ? 56.682 48.037 36.141 1.00 104.22 24 PRO B O 1
ATOM 2467 N N . LEU B 1 45 ? 54.800 47.717 37.347 1.00 97.69 25 LEU B N 1
ATOM 2468 C CA . LEU B 1 45 ? 53.872 48.120 36.299 1.00 94.92 25 LEU B CA 1
ATOM 2469 C C . LEU B 1 45 ? 54.013 49.581 35.875 1.00 106.76 25 LEU B C 1
ATOM 2470 O O . LEU B 1 45 ? 54.142 50.472 36.720 1.00 103.83 25 LEU B O 1
ATOM 2475 N N . PRO B 1 46 ? 53.981 49.820 34.552 1.00 108.56 26 PRO B N 1
ATOM 2476 C CA . PRO B 1 46 ? 53.911 51.147 33.929 1.00 111.02 26 PRO B CA 1
ATOM 2477 C C . PRO B 1 46 ? 52.774 51.990 34.492 1.00 119.34 26 PRO B C 1
ATOM 2478 O O . PRO B 1 46 ? 51.780 51.444 34.973 1.00 116.24 26 PRO B O 1
ATOM 2482 N N . VAL B 1 47 ? 52.922 53.307 34.428 1.00 130.78 27 VAL B N 1
ATOM 2483 C CA . VAL B 1 47 ? 51.977 54.212 35.068 1.00 136.40 27 VAL B CA 1
ATOM 2484 C C . VAL B 1 47 ? 50.817 54.634 34.158 1.00 129.74 27 VAL B C 1
ATOM 2485 O O . VAL B 1 47 ? 50.878 55.650 33.465 1.00 141.73 27 VAL B O 1
ATOM 2489 N N . VAL B 1 48 ? 49.755 53.837 34.162 1.00 114.11 28 VAL B N 1
ATOM 2490 C CA . VAL B 1 48 ? 48.593 54.125 33.331 1.00 106.94 28 VAL B CA 1
ATOM 2491 C C . VAL B 1 48 ? 47.290 53.611 33.960 1.00 106.53 28 VAL B C 1
ATOM 2492 O O . VAL B 1 48 ? 47.309 52.709 34.795 1.00 104.04 28 VAL B O 1
ATOM 2496 N N . ASP B 1 49 ? 46.164 54.215 33.583 1.00 109.38 29 ASP B N 1
ATOM 2497 C CA . ASP B 1 49 ? 44.859 53.734 34.022 1.00 111.01 29 ASP B CA 1
ATOM 2498 C C . ASP B 1 49 ? 44.558 52.404 33.351 1.00 96.69 29 ASP B C 1
ATOM 2499 O O . ASP B 1 49 ? 43.886 51.540 33.917 1.00 90.02 29 ASP B O 1
ATOM 2504 N N . SER B 1 50 ? 45.076 52.251 32.138 1.00 87.36 30 SER B N 1
ATOM 2505 C CA . SER B 1 50 ? 44.825 51.067 31.346 1.00 86.56 30 SER B CA 1
ATOM 2506 C C . SER B 1 50 ? 45.800 50.945 30.188 1.00 93.64 30 SER B C 1
ATOM 2507 O O . SER B 1 50 ? 46.024 51.901 29.451 1.00 99.54 30 SER B O 1
ATOM 2526 N N . VAL B 1 53 ? 47.212 44.331 26.446 1.00 94.31 33 VAL B N 1
ATOM 2527 C CA . VAL B 1 53 ? 48.153 43.218 26.536 1.00 78.18 33 VAL B CA 1
ATOM 2528 C C . VAL B 1 53 ? 47.818 42.198 25.459 1.00 73.40 33 VAL B C 1
ATOM 2529 O O . VAL B 1 53 ? 46.713 42.232 24.913 1.00 76.07 33 VAL B O 1
ATOM 2533 N N . PRO B 1 54 ? 48.777 41.311 25.120 1.00 68.06 34 PRO B N 1
ATOM 2534 C CA . PRO B 1 54 ? 48.492 40.213 24.185 1.00 63.60 34 PRO B CA 1
ATOM 2535 C C . PRO B 1 54 ? 47.479 39.251 24.813 1.00 77.96 34 PRO B C 1
ATOM 2536 O O . PRO B 1 54 ? 47.204 39.378 26.014 1.00 82.85 34 PRO B O 1
ATOM 2540 N N . PRO B 1 55 ? 46.936 38.303 24.029 1.00 63.74 35 PRO B N 1
ATOM 2541 C CA . PRO B 1 55 ? 45.829 37.477 24.519 1.00 61.04 35 PRO B CA 1
ATOM 2542 C C . PRO B 1 55 ? 46.113 36.776 25.842 1.00 73.30 35 PRO B C 1
ATOM 2543 O O . PRO B 1 55 ? 47.154 36.146 26.035 1.00 74.03 35 PRO B O 1
ATOM 2547 N N . ILE B 1 56 ? 45.157 36.916 26.751 1.00 83.09 36 ILE B N 1
ATOM 2548 C CA . ILE B 1 56 ? 45.229 36.321 28.074 1.00 75.40 36 ILE B CA 1
ATOM 2549 C C . ILE B 1 56 ? 44.747 34.877 28.065 1.00 76.07 36 ILE B C 1
ATOM 2550 O O . ILE B 1 56 ? 43.563 34.605 27.861 1.00 78.16 36 ILE B O 1
ATOM 2555 N N . VAL B 1 57 ? 45.671 33.951 28.287 1.00 69.51 37 VAL B N 1
ATOM 2556 C CA . VAL B 1 57 ? 45.333 32.536 28.236 1.00 71.50 37 VAL B CA 1
ATOM 2557 C C . VAL B 1 57 ? 44.968 31.969 29.615 1.00 67.30 37 VAL B C 1
ATOM 2558 O O . VAL B 1 57 ? 45.601 32.278 30.629 1.00 67.24 37 VAL B O 1
ATOM 2562 N N . THR B 1 58 ? 43.906 31.174 29.642 1.00 65.61 38 THR B N 1
ATOM 2563 C CA . THR B 1 58 ? 43.487 30.476 30.849 1.00 67.01 38 THR B CA 1
ATOM 2564 C C . THR B 1 58 ? 43.958 29.026 30.849 1.00 63.40 38 THR B C 1
ATOM 2565 O O . THR B 1 58 ? 43.593 28.264 29.963 1.00 59.51 38 THR B O 1
ATOM 2569 N N . VAL B 1 59 ? 44.763 28.647 31.843 1.00 66.69 39 VAL B N 1
ATOM 2570 C CA . VAL B 1 59 ? 45.211 27.258 32.000 1.00 59.22 39 VAL B CA 1
ATOM 2571 C C . VAL B 1 59 ? 45.147 26.756 33.446 1.00 62.79 39 VAL B C 1
ATOM 2572 O O . VAL B 1 59 ? 44.979 27.535 34.386 1.00 64.20 39 VAL B O 1
ATOM 2576 N N . VAL B 1 60 ? 45.311 25.447 33.610 1.00 59.52 40 VAL B N 1
ATOM 2577 C CA . VAL B 1 60 ? 45.429 24.841 34.927 1.00 62.48 40 VAL B CA 1
ATOM 2578 C C . VAL B 1 60 ? 46.783 25.221 35.487 1.00 48.35 40 VAL B C 1
ATOM 2579 O O . VAL B 1 60 ? 47.772 25.213 34.765 1.00 59.69 40 VAL B O 1
ATOM 2583 N N . GLY B 1 61 ? 46.831 25.623 36.752 1.00 45.96 41 GLY B N 1
ATOM 2584 C CA . GLY B 1 61 ? 48.095 26.037 37.332 1.00 55.34 41 GLY B CA 1
ATOM 2585 C C . GLY B 1 61 ? 49.064 24.870 37.439 1.00 66.30 41 GLY B C 1
ATOM 2586 O O . GLY B 1 61 ? 48.821 23.802 36.881 1.00 70.03 41 GLY B O 1
ATOM 2587 N N . HIS B 1 62 ? 50.123 25.022 38.222 1.00 63.52 42 HIS B N 1
ATOM 2588 C CA . HIS B 1 62 ? 51.120 23.962 38.281 1.00 64.99 42 HIS B CA 1
ATOM 2589 C C . HIS B 1 62 ? 51.287 23.327 39.660 1.00 63.51 42 HIS B C 1
ATOM 2590 O O . HIS B 1 62 ? 52.030 22.357 39.810 1.00 57.98 42 HIS B O 1
ATOM 2597 N N . THR B 1 63 ? 50.558 23.833 40.645 1.00 60.54 43 THR B N 1
ATOM 2598 C CA . THR B 1 63 ? 50.890 23.585 42.036 1.00 74.87 43 THR B CA 1
ATOM 2599 C C . THR B 1 63 ? 50.728 22.114 42.432 1.00 79.70 43 THR B C 1
ATOM 2600 O O . THR B 1 63 ? 51.640 21.508 43.041 1.00 81.53 43 THR B O 1
ATOM 2604 N N . GLY B 1 64 ? 49.570 21.544 42.126 1.00 63.98 44 GLY B N 1
ATOM 2605 C CA . GLY B 1 64 ? 49.392 20.116 42.347 1.00 69.15 44 GLY B CA 1
ATOM 2606 C C . GLY B 1 64 ? 49.636 19.415 41.023 1.00 59.97 44 GLY B C 1
ATOM 2607 O O . GLY B 1 64 ? 50.204 18.340 40.933 1.00 46.58 44 GLY B O 1
ATOM 2608 N N . ASN B 1 65 ? 49.253 20.122 39.973 1.00 59.60 45 ASN B N 1
ATOM 2609 C CA . ASN B 1 65 ? 49.232 19.610 38.623 1.00 45.36 45 ASN B CA 1
ATOM 2610 C C . ASN B 1 65 ? 50.599 19.282 38.023 1.00 55.01 45 ASN B C 1
ATOM 2611 O O . ASN B 1 65 ? 50.740 18.327 37.266 1.00 57.66 45 ASN B O 1
ATOM 2616 N N . GLY B 1 66 ? 51.613 20.054 38.373 1.00 63.52 46 GLY B N 1
ATOM 2617 C CA . GLY B 1 66 ? 52.933 19.822 37.821 1.00 50.80 46 GLY B CA 1
ATOM 2618 C C . GLY B 1 66 ? 53.500 18.461 38.151 1.00 50.24 46 GLY B C 1
ATOM 2619 O O . GLY B 1 66 ? 53.996 17.764 37.261 1.00 42.49 46 GLY B O 1
ATOM 2620 N N . VAL B 1 67 ? 53.408 18.075 39.425 1.00 53.31 47 VAL B N 1
ATOM 2621 C CA . VAL B 1 67 ? 53.923 16.790 39.888 1.00 44.41 47 VAL B CA 1
ATOM 2622 C C . VAL B 1 67 ? 53.212 15.614 39.217 1.00 51.66 47 VAL B C 1
ATOM 2623 O O . VAL B 1 67 ? 53.869 14.682 38.737 1.00 53.19 47 VAL B O 1
ATOM 2627 N N . ALA B 1 68 ? 51.883 15.674 39.156 1.00 42.95 48 ALA B N 1
ATOM 2628 C CA . ALA B 1 68 ? 51.105 14.617 38.508 1.00 53.64 48 ALA B CA 1
ATOM 2629 C C . ALA B 1 68 ? 51.511 14.434 37.045 1.00 57.67 48 ALA B C 1
ATOM 2630 O O . ALA B 1 68 ? 51.626 13.303 36.556 1.00 60.82 48 ALA B O 1
ATOM 2632 N N . LEU B 1 69 ? 51.727 15.552 36.357 1.00 55.31 49 LEU B N 1
ATOM 2633 C CA . LEU B 1 69 ? 52.109 15.545 34.948 1.00 52.37 49 LEU B CA 1
ATOM 2634 C C . LEU B 1 69 ? 53.510 14.973 34.742 1.00 54.72 49 LEU B C 1
ATOM 2635 O O . LEU B 1 69 ? 53.728 14.155 33.844 1.00 57.02 49 LEU B O 1
ATOM 2640 N N . GLY B 1 70 ? 54.449 15.402 35.582 1.00 44.21 50 GLY B N 1
ATOM 2641 C CA . GLY B 1 70 ? 55.811 14.897 35.535 1.00 51.62 50 GLY B CA 1
ATOM 2642 C C . GLY B 1 70 ? 55.877 13.386 35.696 1.00 58.67 50 GLY B C 1
ATOM 2643 O O . GLY B 1 70 ? 56.568 12.694 34.946 1.00 65.07 50 GLY B O 1
ATOM 2644 N N . VAL B 1 71 ? 55.146 12.882 36.681 1.00 44.60 51 VAL B N 1
ATOM 2645 C CA . VAL B 1 71 ? 55.076 11.456 36.951 1.00 51.17 51 VAL B CA 1
ATOM 2646 C C . VAL B 1 71 ? 54.469 10.682 35.780 1.00 55.39 51 VAL B C 1
ATOM 2647 O O . VAL B 1 71 ? 54.973 9.625 35.373 1.00 50.72 51 VAL B O 1
ATOM 2651 N N . HIS B 1 72 ? 53.373 11.207 35.250 1.00 51.38 52 HIS B N 1
ATOM 2652 C CA . HIS B 1 72 ? 52.699 10.563 34.132 1.00 51.05 52 HIS B CA 1
ATOM 2653 C C . HIS B 1 72 ? 53.611 10.549 32.898 1.00 52.90 52 HIS B C 1
ATOM 2654 O O . HIS B 1 72 ? 53.698 9.549 32.180 1.00 55.55 52 HIS B O 1
ATOM 2661 N N . ALA B 1 73 ? 54.319 11.654 32.693 1.00 43.40 53 ALA B N 1
ATOM 2662 C CA . ALA B 1 73 ? 55.208 11.812 31.551 1.00 55.07 53 ALA B CA 1
ATOM 2663 C C . ALA B 1 73 ? 56.299 10.740 31.530 1.00 57.57 53 ALA B C 1
ATOM 2664 O O . ALA B 1 73 ? 56.790 10.360 30.466 1.00 65.37 53 ALA B O 1
ATOM 2666 N N . LEU B 1 74 ? 56.664 10.264 32.717 1.00 47.49 54 LEU B N 1
ATOM 2667 C CA . LEU B 1 74 ? 57.682 9.231 32.881 1.00 52.92 54 LEU B CA 1
ATOM 2668 C C . LEU B 1 74 ? 57.093 7.816 32.806 1.00 55.91 54 LEU B C 1
ATOM 2669 O O . LEU B 1 74 ? 57.740 6.837 33.176 1.00 58.59 54 LEU B O 1
ATOM 2674 N N . GLY B 1 75 ? 55.864 7.717 32.316 1.00 42.00 55 GLY B N 1
ATOM 2675 C CA . GLY B 1 75 ? 55.230 6.427 32.138 1.00 40.98 55 GLY B CA 1
ATOM 2676 C C . GLY B 1 75 ? 54.863 5.735 33.436 1.00 53.18 55 GLY B C 1
ATOM 2677 O O . GLY B 1 75 ? 54.674 4.518 33.474 1.00 53.84 55 GLY B O 1
ATOM 2678 N N . ARG B 1 76 ? 54.734 6.515 34.503 1.00 52.32 56 ARG B N 1
ATOM 2679 C CA . ARG B 1 76 ? 54.204 6.002 35.757 1.00 51.04 56 ARG B CA 1
ATOM 2680 C C . ARG B 1 76 ? 52.771 6.478 35.942 1.00 42.94 56 ARG B C 1
ATOM 2681 O O . ARG B 1 76 ? 52.372 7.487 35.379 1.00 58.93 56 ARG B O 1
ATOM 2689 N N . ALA B 1 77 ? 51.996 5.746 36.728 1.00 40.28 57 ALA B N 1
ATOM 2690 C CA . ALA B 1 77 ? 50.596 6.082 36.924 1.00 38.51 57 ALA B CA 1
ATOM 2691 C C . ALA B 1 77 ? 50.417 7.081 38.068 1.00 51.29 57 ALA B C 1
ATOM 2692 O O . ALA B 1 77 ? 50.596 6.731 39.238 1.00 62.03 57 ALA B O 1
ATOM 2694 N N . SER B 1 78 ? 50.067 8.318 37.737 1.00 48.06 58 SER B N 1
ATOM 2695 C CA . SER B 1 78 ? 49.780 9.314 38.760 1.00 41.94 58 SER B CA 1
ATOM 2696 C C . SER B 1 78 ? 48.275 9.506 38.866 1.00 42.47 58 SER B C 1
ATOM 2697 O O . SER B 1 78 ? 47.528 9.077 37.986 1.00 55.08 58 SER B O 1
ATOM 2700 N N . ALA B 1 79 ? 47.834 10.137 39.951 1.00 50.85 59 ALA B N 1
ATOM 2701 C CA . ALA B 1 79 ? 46.421 10.447 40.150 1.00 48.68 59 ALA B CA 1
ATOM 2702 C C . ALA B 1 79 ? 46.274 11.669 41.039 1.00 51.03 59 ALA B C 1
ATOM 2703 O O . ALA B 1 79 ? 47.182 12.001 41.800 1.00 65.69 59 ALA B O 1
ATOM 2713 N N . ALA B 1 81 ? 43.654 13.859 43.802 1.00 44.68 61 ALA B N 1
ATOM 2714 C CA . ALA B 1 81 ? 42.471 14.000 44.644 1.00 51.04 61 ALA B CA 1
ATOM 2715 C C . ALA B 1 81 ? 42.431 15.430 45.148 1.00 49.34 61 ALA B C 1
ATOM 2716 O O . ALA B 1 81 ? 43.415 15.914 45.715 1.00 43.17 61 ALA B O 1
ATOM 2718 N N . ASP B 1 82 ? 41.304 16.108 44.964 1.00 49.70 62 ASP B N 1
ATOM 2719 C CA . ASP B 1 82 ? 41.256 17.517 45.313 1.00 46.34 62 ASP B CA 1
ATOM 2720 C C . ASP B 1 82 ? 39.849 18.106 45.359 1.00 50.04 62 ASP B C 1
ATOM 2721 O O . ASP B 1 82 ? 38.882 17.456 45.000 1.00 53.81 62 ASP B O 1
ATOM 2726 N N . VAL B 1 83 ? 39.767 19.352 45.812 1.00 50.64 63 VAL B N 1
ATOM 2727 C CA . VAL B 1 83 ? 38.526 20.112 45.869 1.00 55.93 63 VAL B CA 1
ATOM 2728 C C . VAL B 1 83 ? 38.464 21.205 44.807 1.00 59.30 63 VAL B C 1
ATOM 2729 O O . VAL B 1 83 ? 39.276 22.129 44.817 1.00 65.10 63 VAL B O 1
ATOM 2733 N N . ILE B 1 84 ? 37.512 21.099 43.891 1.00 57.21 64 ILE B N 1
ATOM 2734 C CA . ILE B 1 84 ? 37.306 22.131 42.882 1.00 56.18 64 ILE B CA 1
ATOM 2735 C C . ILE B 1 84 ? 35.938 22.763 43.062 1.00 57.66 64 ILE B C 1
ATOM 2736 O O . ILE B 1 84 ? 35.235 22.448 44.006 1.00 57.94 64 ILE B O 1
ATOM 2741 N N . GLY B 1 85 ? 35.581 23.681 42.172 1.00 65.12 65 GLY B N 1
ATOM 2742 C CA . GLY B 1 85 ? 34.257 24.266 42.184 1.00 58.83 65 GLY B CA 1
ATOM 2743 C C . GLY B 1 85 ? 33.377 23.671 41.103 1.00 65.30 65 GLY B C 1
ATOM 2744 O O . GLY B 1 85 ? 33.865 23.149 40.100 1.00 67.66 65 GLY B O 1
ATOM 2745 N N . ASP B 1 86 ? 32.069 23.760 41.301 1.00 64.27 66 ASP B N 1
ATOM 2746 C CA . ASP B 1 86 ? 31.119 23.437 40.247 1.00 50.16 66 ASP B CA 1
ATOM 2747 C C . ASP B 1 86 ? 30.974 24.640 39.336 1.00 63.59 66 ASP B C 1
ATOM 2748 O O . ASP B 1 86 ? 29.923 25.280 39.286 1.00 61.06 66 ASP B O 1
ATOM 2753 N N . ASP B 1 87 ? 32.061 24.966 38.645 1.00 67.20 67 ASP B N 1
ATOM 2754 C CA . ASP B 1 87 ? 32.079 26.093 37.735 1.00 59.31 67 ASP B CA 1
ATOM 2755 C C . ASP B 1 87 ? 32.931 25.800 36.497 1.00 60.98 67 ASP B C 1
ATOM 2756 O O . ASP B 1 87 ? 33.499 24.718 36.370 1.00 68.20 67 ASP B O 1
ATOM 2761 N N . ALA B 1 88 ? 33.052 26.796 35.621 1.00 59.34 68 ALA B N 1
ATOM 2762 C CA . ALA B 1 88 ? 33.775 26.678 34.355 1.00 56.23 68 ALA B CA 1
ATOM 2763 C C . ALA B 1 88 ? 35.245 26.308 34.545 1.00 55.81 68 ALA B C 1
ATOM 2764 O O . ALA B 1 88 ? 35.799 25.516 33.784 1.00 60.33 68 ALA B O 1
ATOM 2766 N N . GLU B 1 89 ? 35.887 26.918 35.532 1.00 56.05 69 GLU B N 1
ATOM 2767 C CA . GLU B 1 89 ? 37.278 26.603 35.837 1.00 64.65 69 GLU B CA 1
ATOM 2768 C C . GLU B 1 89 ? 37.378 25.167 36.352 1.00 74.44 69 GLU B C 1
ATOM 2769 O O . GLU B 1 89 ? 38.372 24.469 36.125 1.00 70.99 69 GLU B O 1
ATOM 2775 N N . GLY B 1 90 ? 36.342 24.742 37.068 1.00 74.60 70 GLY B N 1
ATOM 2776 C CA . GLY B 1 90 ? 36.229 23.370 37.517 1.00 67.72 70 GLY B CA 1
ATOM 2777 C C . GLY B 1 90 ? 36.140 22.378 36.369 1.00 67.93 70 GLY B C 1
ATOM 2778 O O . GLY B 1 90 ? 36.799 21.330 36.394 1.00 53.19 70 GLY B O 1
ATOM 2779 N N . ARG B 1 91 ? 35.308 22.698 35.376 1.00 60.75 71 ARG B N 1
ATOM 2780 C CA . ARG B 1 91 ? 35.131 21.835 34.211 1.00 59.41 71 ARG B CA 1
ATOM 2781 C C . ARG B 1 91 ? 36.366 21.815 33.324 1.00 57.06 71 ARG B C 1
ATOM 2782 O O . ARG B 1 91 ? 36.676 20.809 32.696 1.00 61.07 71 ARG B O 1
ATOM 2790 N N . LEU B 1 92 ? 37.089 22.921 33.303 1.00 56.93 72 LEU B N 1
ATOM 2791 C CA . LEU B 1 92 ? 38.335 22.989 32.562 1.00 51.53 72 LEU B CA 1
ATOM 2792 C C . LEU B 1 92 ? 39.335 22.016 33.154 1.00 53.15 72 LEU B C 1
ATOM 2793 O O . LEU B 1 92 ? 39.957 21.238 32.428 1.00 56.62 72 LEU B O 1
ATOM 2798 N N . ILE B 1 93 ? 39.469 22.051 34.479 1.00 57.21 73 ILE B N 1
ATOM 2799 C CA . ILE B 1 93 ? 40.361 21.138 35.200 1.00 52.60 73 ILE B CA 1
ATOM 2800 C C . ILE B 1 93 ? 40.032 19.674 34.896 1.00 59.19 73 ILE B C 1
ATOM 2801 O O . ILE B 1 93 ? 40.925 18.872 34.601 1.00 64.49 73 ILE B O 1
ATOM 2806 N N . GLN B 1 94 ? 38.749 19.335 34.947 1.00 58.69 74 GLN B N 1
ATOM 2807 C CA . GLN B 1 94 ? 38.315 17.984 34.625 1.00 52.80 74 GLN B CA 1
ATOM 2808 C C . GLN B 1 94 ? 38.734 17.583 33.216 1.00 58.28 74 GLN B C 1
ATOM 2809 O O . GLN B 1 94 ? 39.363 16.539 33.015 1.00 70.16 74 GLN B O 1
ATOM 2815 N N . ASP B 1 95 ? 38.383 18.420 32.245 1.00 63.70 75 ASP B N 1
ATOM 2816 C CA . ASP B 1 95 ? 38.650 18.130 30.836 1.00 56.01 75 ASP B CA 1
ATOM 2817 C C . ASP B 1 95 ? 40.138 18.101 30.547 1.00 51.91 75 ASP B C 1
ATOM 2818 O O . ASP B 1 95 ? 40.606 17.335 29.707 1.00 64.31 75 ASP B O 1
ATOM 2823 N N . ALA B 1 96 ? 40.877 18.957 31.237 1.00 50.10 76 ALA B N 1
ATOM 2824 C CA . ALA B 1 96 ? 42.324 18.997 31.093 1.00 54.11 76 ALA B CA 1
ATOM 2825 C C . ALA B 1 96 ? 42.951 17.703 31.610 1.00 57.86 76 ALA B C 1
ATOM 2826 O O . ALA B 1 96 ? 43.867 17.163 30.990 1.00 64.29 76 ALA B O 1
ATOM 2828 N N . TYR B 1 97 ? 42.470 17.204 32.746 1.00 46.39 77 TYR B N 1
ATOM 2829 C CA . TYR B 1 97 ? 42.994 15.937 33.265 1.00 47.05 77 TYR B CA 1
ATOM 2830 C C . TYR B 1 97 ? 42.591 14.765 32.377 1.00 51.62 77 TYR B C 1
ATOM 2831 O O . TYR B 1 97 ? 43.367 13.823 32.185 1.00 51.00 77 TYR B O 1
ATOM 2840 N N . SER B 1 98 ? 41.391 14.825 31.811 1.00 48.91 78 SER B N 1
ATOM 2841 C CA . SER B 1 98 ? 40.960 13.746 30.940 1.00 41.61 78 SER B CA 1
ATOM 2842 C C . SER B 1 98 ? 41.847 13.672 29.692 1.00 51.08 78 SER B C 1
ATOM 2843 O O . SER B 1 98 ? 42.346 12.608 29.348 1.00 59.55 78 SER B O 1
ATOM 2846 N N . ALA B 1 99 ? 42.084 14.820 29.060 1.00 51.82 79 ALA B N 1
ATOM 2847 C CA . ALA B 1 99 ? 42.938 14.921 27.872 1.00 51.28 79 ALA B CA 1
ATOM 2848 C C . ALA B 1 99 ? 44.386 14.482 28.134 1.00 54.87 79 ALA B C 1
ATOM 2849 O O . ALA B 1 99 ? 45.070 14.022 27.221 1.00 56.13 79 ALA B O 1
ATOM 2851 N N . ALA B 1 100 ? 44.849 14.644 29.370 1.00 49.78 80 ALA B N 1
ATOM 2852 C CA . ALA B 1 100 ? 46.204 14.238 29.764 1.00 54.05 80 ALA B CA 1
ATOM 2853 C C . ALA B 1 100 ? 46.308 12.763 30.155 1.00 57.05 80 ALA B C 1
ATOM 2854 O O . ALA B 1 100 ? 47.405 12.225 30.300 1.00 58.15 80 ALA B O 1
ATOM 2856 N N . GLY B 1 101 ? 45.162 12.119 30.327 1.00 53.60 81 GLY B N 1
ATOM 2857 C CA . GLY B 1 101 ? 45.115 10.715 30.690 1.00 48.51 81 GLY B CA 1
ATOM 2858 C C . GLY B 1 101 ? 45.337 10.451 32.168 1.00 54.25 81 GLY B C 1
ATOM 2859 O O . GLY B 1 101 ? 45.762 9.366 32.545 1.00 55.65 81 GLY B O 1
ATOM 2860 N N . ILE B 1 102 ? 45.054 11.448 33.003 1.00 61.31 82 ILE B N 1
ATOM 2861 C CA . ILE B 1 102 ? 45.342 11.390 34.437 1.00 52.32 82 ILE B CA 1
ATOM 2862 C C . ILE B 1 102 ? 44.048 11.373 35.254 1.00 55.59 82 ILE B C 1
ATOM 2863 O O . ILE B 1 102 ? 43.267 12.330 35.196 1.00 50.92 82 ILE B O 1
ATOM 2868 N N . PRO B 1 103 ? 43.802 10.272 35.993 1.00 48.80 83 PRO B N 1
ATOM 2869 C CA . PRO B 1 103 ? 42.596 10.138 36.821 1.00 50.27 83 PRO B CA 1
ATOM 2870 C C . PRO B 1 103 ? 42.532 11.190 37.927 1.00 47.62 83 PRO B C 1
ATOM 2871 O O . PRO B 1 103 ? 43.529 11.455 38.602 1.00 53.86 83 PRO B O 1
ATOM 2875 N N . ILE B 1 104 ? 41.367 11.808 38.084 1.00 55.76 84 ILE B N 1
ATOM 2876 C CA . ILE B 1 104 ? 41.168 12.782 39.145 1.00 49.09 84 ILE B CA 1
ATOM 2877 C C . ILE B 1 104 ? 39.884 12.516 39.917 1.00 53.96 84 ILE B C 1
ATOM 2878 O O . ILE B 1 104 ? 38.828 12.256 39.348 1.00 63.30 84 ILE B O 1
ATOM 2883 N N . THR B 1 105 ? 39.985 12.585 41.230 1.00 52.38 85 THR B N 1
ATOM 2884 C CA . THR B 1 105 ? 38.833 12.425 42.087 1.00 51.15 85 THR B CA 1
ATOM 2885 C C . THR B 1 105 ? 38.637 13.751 42.788 1.00 54.24 85 THR B C 1
ATOM 2886 O O . THR B 1 105 ? 39.606 14.359 43.250 1.00 55.85 85 THR B O 1
ATOM 2890 N N . PHE B 1 106 ? 37.400 14.230 42.834 1.00 46.74 86 PHE B N 1
ATOM 2891 C CA . PHE B 1 106 ? 37.163 15.528 43.439 1.00 46.26 86 PHE B CA 1
ATOM 2892 C C . PHE B 1 106 ? 35.842 15.597 44.185 1.00 53.00 86 PHE B C 1
ATOM 2893 O O . PHE B 1 106 ? 34.958 14.754 44.021 1.00 45.90 86 PHE B O 1
ATOM 2901 N N . VAL B 1 107 ? 35.755 16.602 45.043 1.00 59.72 87 VAL B N 1
ATOM 2902 C CA . VAL B 1 107 ? 34.498 17.076 45.585 1.00 59.32 87 VAL B CA 1
ATOM 2903 C C . VAL B 1 107 ? 34.390 18.528 45.158 1.00 63.24 87 VAL B C 1
ATOM 2904 O O . VAL B 1 107 ? 35.391 19.140 44.789 1.00 65.01 87 VAL B O 1
ATOM 2908 N N . THR B 1 108 ? 33.183 19.077 45.179 1.00 68.04 88 THR B N 1
ATOM 2909 C CA . THR B 1 108 ? 33.008 20.490 44.859 1.00 63.35 88 THR B CA 1
ATOM 2910 C C . THR B 1 108 ? 32.594 21.315 46.075 1.00 59.76 88 THR B C 1
ATOM 2911 O O . THR B 1 108 ? 31.927 20.825 46.982 1.00 60.62 88 THR B O 1
ATOM 2915 N N . HIS B 1 109 ? 33.021 22.568 46.099 1.00 66.51 89 HIS B N 1
ATOM 2916 C CA . HIS B 1 109 ? 32.612 23.488 47.151 1.00 65.62 89 HIS B CA 1
ATOM 2917 C C . HIS B 1 109 ? 32.021 24.757 46.543 1.00 59.96 89 HIS B C 1
ATOM 2918 O O . HIS B 1 109 ? 32.465 25.209 45.485 1.00 56.27 89 HIS B O 1
ATOM 2925 N N . ILE B 1 110 ? 31.023 25.318 47.224 1.00 57.40 90 ILE B N 1
ATOM 2926 C CA . ILE B 1 110 ? 30.270 26.467 46.725 1.00 68.48 90 ILE B CA 1
ATOM 2927 C C . ILE B 1 110 ? 31.149 27.682 46.410 1.00 60.65 90 ILE B C 1
ATOM 2928 O O . ILE B 1 110 ? 30.868 28.437 45.474 1.00 58.50 90 ILE B O 1
ATOM 2933 N N . SER B 1 111 ? 32.221 27.852 47.179 1.00 56.07 91 SER B N 1
ATOM 2934 C CA . SER B 1 111 ? 33.133 28.978 47.002 1.00 64.35 91 SER B CA 1
ATOM 2935 C C . SER B 1 111 ? 33.841 28.897 45.646 1.00 71.77 91 SER B C 1
ATOM 2936 O O . SER B 1 111 ? 34.450 29.872 45.197 1.00 65.36 91 SER B O 1
ATOM 2939 N N . GLY B 1 112 ? 33.765 27.730 45.006 1.00 73.50 92 GLY B N 1
ATOM 2940 C CA . GLY B 1 112 ? 34.326 27.552 43.679 1.00 67.79 92 GLY B CA 1
ATOM 2941 C C . GLY B 1 112 ? 35.774 27.111 43.586 1.00 62.89 92 GLY B C 1
ATOM 2942 O O . GLY B 1 112 ? 36.440 26.866 44.587 1.00 62.17 92 GLY B O 1
ATOM 2943 N N . THR B 1 113 ? 36.234 26.955 42.351 1.00 64.08 93 THR B N 1
ATOM 2944 C CA . THR B 1 113 ? 37.591 26.525 42.043 1.00 50.67 93 THR B CA 1
ATOM 2945 C C . THR B 1 113 ? 38.637 27.579 42.408 1.00 47.33 93 THR B C 1
ATOM 2946 O O . THR B 1 113 ? 38.398 28.773 42.233 1.00 58.80 93 THR B O 1
ATOM 2950 N N . ARG B 1 114 ? 39.790 27.137 42.911 1.00 45.35 94 ARG B N 1
ATOM 2951 C CA . ARG B 1 114 ? 40.912 28.031 43.169 1.00 42.91 94 ARG B CA 1
ATOM 2952 C C . ARG B 1 114 ? 41.372 28.648 41.865 1.00 56.52 94 ARG B C 1
ATOM 2953 O O . ARG B 1 114 ? 41.487 27.955 40.859 1.00 59.43 94 ARG B O 1
ATOM 2961 N N . ARG B 1 115 ? 41.686 29.937 41.892 1.00 64.26 95 ARG B N 1
ATOM 2962 C CA . ARG B 1 115 ? 42.103 30.622 40.676 1.00 59.92 95 ARG B CA 1
ATOM 2963 C C . ARG B 1 115 ? 43.159 31.671 40.962 1.00 50.58 95 ARG B C 1
ATOM 2964 O O . ARG B 1 115 ? 43.278 32.156 42.075 1.00 46.30 95 ARG B O 1
ATOM 2972 N N . SER B 1 116 ? 43.959 31.980 39.953 1.00 59.50 96 SER B N 1
ATOM 2973 C CA . SER B 1 116 ? 44.977 33.007 40.070 1.00 56.28 96 SER B CA 1
ATOM 2974 C C . SER B 1 116 ? 45.006 33.868 38.826 1.00 65.50 96 SER B C 1
ATOM 2975 O O . SER B 1 116 ? 44.650 33.411 37.735 1.00 64.77 96 SER B O 1
ATOM 2978 N N . VAL B 1 117 ? 45.420 35.119 38.998 1.00 63.26 97 VAL B N 1
ATOM 2979 C CA . VAL B 1 117 ? 45.910 35.905 37.878 1.00 60.98 97 VAL B CA 1
ATOM 2980 C C . VAL B 1 117 ? 47.423 35.982 38.051 1.00 62.89 97 VAL B C 1
ATOM 2981 O O . VAL B 1 117 ? 47.915 36.308 39.132 1.00 57.38 97 VAL B O 1
ATOM 2985 N N . ASN B 1 118 ? 48.148 35.580 37.009 1.00 56.54 98 ASN B N 1
ATOM 2986 C CA . ASN B 1 118 ? 49.606 35.586 37.021 1.00 58.39 98 ASN B CA 1
ATOM 2987 C C . ASN B 1 118 ? 50.157 36.633 36.082 1.00 63.94 98 ASN B C 1
ATOM 2988 O O . ASN B 1 118 ? 49.890 36.602 34.881 1.00 65.58 98 ASN B O 1
ATOM 2993 N N . LEU B 1 119 ? 50.924 37.564 36.627 1.00 69.21 99 LEU B N 1
ATOM 2994 C CA . LEU B 1 119 ? 51.578 38.569 35.809 1.00 71.22 99 LEU B CA 1
ATOM 2995 C C . LEU B 1 119 ? 52.999 38.132 35.491 1.00 78.91 99 LEU B C 1
ATOM 2996 O O . LEU B 1 119 ? 53.813 37.939 36.394 1.00 85.80 99 LEU B O 1
ATOM 3001 N N . VAL B 1 120 ? 53.279 37.934 34.206 1.00 69.77 100 VAL B N 1
ATOM 3002 C CA . VAL B 1 120 ? 54.601 37.502 33.773 1.00 74.52 100 VAL B CA 1
ATOM 3003 C C . VAL B 1 120 ? 55.164 38.448 32.706 1.00 92.86 100 VAL B C 1
ATOM 3004 O O . VAL B 1 120 ? 54.411 39.072 31.954 1.00 95.93 100 VAL B O 1
ATOM 3008 N N . THR B 1 121 ? 56.486 38.577 32.654 1.00 107.30 101 THR B N 1
ATOM 3009 C CA . THR B 1 121 ? 57.109 39.408 31.629 1.00 114.29 101 THR B CA 1
ATOM 3010 C C . THR B 1 121 ? 58.101 38.589 30.823 1.00 105.23 101 THR B C 1
ATOM 3011 O O . THR B 1 121 ? 58.340 37.420 31.116 1.00 114.36 101 THR B O 1
ATOM 3015 N N . GLU B 1 122 ? 58.689 39.228 29.819 1.00 95.57 102 GLU B N 1
ATOM 3016 C CA . GLU B 1 122 ? 59.643 38.587 28.924 1.00 95.90 102 GLU B CA 1
ATOM 3017 C C . GLU B 1 122 ? 60.881 38.026 29.630 1.00 91.96 102 GLU B C 1
ATOM 3018 O O . GLU B 1 122 ? 61.404 36.991 29.220 1.00 90.42 102 GLU B O 1
ATOM 3024 N N . GLU B 1 123 ? 61.355 38.701 30.675 1.00 90.74 103 GLU B N 1
ATOM 3025 C CA . GLU B 1 123 ? 62.485 38.187 31.450 1.00 93.66 103 GLU B CA 1
ATOM 3026 C C . GLU B 1 123 ? 62.184 36.817 32.042 1.00 111.21 103 GLU B C 1
ATOM 3027 O O . GLU B 1 123 ? 62.933 35.860 31.839 1.00 120.90 103 GLU B O 1
ATOM 3033 N N . GLY B 1 124 ? 61.084 36.730 32.776 1.00 115.42 104 GLY B N 1
ATOM 3034 C CA . GLY B 1 124 ? 60.711 35.498 33.440 1.00 123.56 104 GLY B CA 1
ATOM 3035 C C . GLY B 1 124 ? 60.155 35.827 34.805 1.00 130.89 104 GLY B C 1
ATOM 3036 O O . GLY B 1 124 ? 59.609 34.960 35.492 1.00 135.35 104 GLY B O 1
ATOM 3037 N N . GLN B 1 125 ? 60.306 37.090 35.197 1.00 128.35 105 GLN B N 1
ATOM 3038 C CA . GLN B 1 125 ? 59.741 37.578 36.447 1.00 122.05 105 GLN B CA 1
ATOM 3039 C C . GLN B 1 125 ? 58.230 37.380 36.461 1.00 115.77 105 GLN B C 1
ATOM 3040 O O . GLN B 1 125 ? 57.506 37.861 35.588 1.00 119.37 105 GLN B O 1
ATOM 3046 N N . ARG B 1 126 ? 57.782 36.640 37.466 1.00 104.23 106 ARG B N 1
ATOM 3047 C CA . ARG B 1 126 ? 56.421 36.144 37.562 1.00 90.93 106 ARG B CA 1
ATOM 3048 C C . ARG B 1 126 ? 55.807 36.678 38.849 1.00 83.67 106 ARG B C 1
ATOM 3049 O O . ARG B 1 126 ? 56.441 36.649 39.902 1.00 80.69 106 ARG B O 1
ATOM 3065 N N . SER B 1 128 ? 52.185 36.304 41.049 1.00 67.23 108 SER B N 1
ATOM 3066 C CA . SER B 1 128 ? 50.937 35.570 41.138 1.00 70.13 108 SER B CA 1
ATOM 3067 C C . SER B 1 128 ? 49.966 36.194 42.138 1.00 69.70 108 SER B C 1
ATOM 3068 O O . SER B 1 128 ? 50.291 36.379 43.311 1.00 70.68 108 SER B O 1
ATOM 3071 N N . LEU B 1 129 ? 48.776 36.531 41.658 1.00 62.02 109 LEU B N 1
ATOM 3072 C CA . LEU B 1 129 ? 47.712 37.009 42.527 1.00 59.24 109 LEU B CA 1
ATOM 3073 C C . LEU B 1 129 ? 46.744 35.852 42.765 1.00 58.01 109 LEU B C 1
ATOM 3074 O O . LEU B 1 129 ? 45.901 35.550 41.920 1.00 56.29 109 LEU B O 1
ATOM 3079 N N . TYR B 1 130 ? 46.881 35.210 43.922 1.00 55.84 110 TYR B N 1
ATOM 3080 C CA . TYR B 1 130 ? 46.230 33.934 44.196 1.00 56.56 110 TYR B CA 1
ATOM 3081 C C . TYR B 1 130 ? 44.899 34.070 44.946 1.00 56.88 110 TYR B C 1
ATOM 3082 O O . TYR B 1 130 ? 44.844 34.660 46.020 1.00 67.74 110 TYR B O 1
ATOM 3091 N N . ASP B 1 131 ? 43.838 33.490 44.390 1.00 51.50 111 ASP B N 1
ATOM 3092 C CA . ASP B 1 131 ? 42.530 33.451 45.049 1.00 53.89 111 ASP B CA 1
ATOM 3093 C C . ASP B 1 131 ? 42.175 32.013 45.420 1.00 59.75 111 ASP B C 1
ATOM 3094 O O . ASP B 1 131 ? 41.702 31.250 44.582 1.00 74.22 111 ASP B O 1
ATOM 3099 N N . PRO B 1 132 ? 42.423 31.641 46.683 1.00 64.65 112 PRO B N 1
ATOM 3100 C CA . PRO B 1 132 ? 42.177 30.299 47.229 1.00 63.04 112 PRO B CA 1
ATOM 3101 C C . PRO B 1 132 ? 40.691 29.927 47.350 1.00 62.73 112 PRO B C 1
ATOM 3102 O O . PRO B 1 132 ? 40.379 28.735 47.386 1.00 54.70 112 PRO B O 1
ATOM 3106 N N . ARG B 1 133 ? 39.804 30.919 47.442 1.00 60.93 113 ARG B N 1
ATOM 3107 C CA . ARG B 1 133 ? 38.350 30.690 47.455 1.00 64.24 113 ARG B CA 1
ATOM 3108 C C . ARG B 1 133 ? 37.856 29.925 48.691 1.00 65.95 113 ARG B C 1
ATOM 3109 O O . ARG B 1 133 ? 37.012 30.429 49.432 1.00 80.38 113 ARG B O 1
ATOM 3117 N N . HIS B 1 134 ? 38.327 28.692 48.873 1.00 62.84 114 HIS B N 1
ATOM 3118 C CA . HIS B 1 134 ? 37.842 27.818 49.952 1.00 62.30 114 HIS B CA 1
ATOM 3119 C C . HIS B 1 134 ? 38.128 28.365 51.367 1.00 62.60 114 HIS B C 1
ATOM 3120 O O . HIS B 1 134 ? 39.196 28.921 51.621 1.00 61.11 114 HIS B O 1
ATOM 3127 N N . PRO B 1 135 ? 37.185 28.162 52.303 1.00 59.79 115 PRO B N 1
ATOM 3128 C CA . PRO B 1 135 ? 37.371 28.551 53.706 1.00 64.78 115 PRO B CA 1
ATOM 3129 C C . PRO B 1 135 ? 38.622 27.925 54.322 1.00 72.66 115 PRO B C 1
ATOM 3130 O O . PRO B 1 135 ? 38.860 26.733 54.126 1.00 67.38 115 PRO B O 1
ATOM 3134 N N . PHE B 1 136 ? 39.405 28.725 55.045 1.00 73.57 116 PHE B N 1
ATOM 3135 C CA . PHE B 1 136 ? 40.637 28.249 55.669 1.00 68.08 116 PHE B CA 1
ATOM 3136 C C . PHE B 1 136 ? 40.434 26.973 56.496 1.00 75.46 116 PHE B C 1
ATOM 3137 O O . PHE B 1 136 ? 41.245 26.052 56.437 1.00 83.72 116 PHE B O 1
ATOM 3145 N N . GLU B 1 137 ? 39.361 26.930 57.277 1.00 76.54 117 GLU B N 1
ATOM 3146 C CA . GLU B 1 137 ? 39.118 25.808 58.181 1.00 71.99 117 GLU B CA 1
ATOM 3147 C C . GLU B 1 137 ? 38.311 24.685 57.516 1.00 64.25 117 GLU B C 1
ATOM 3148 O O . GLU B 1 137 ? 37.788 23.805 58.201 1.00 70.24 117 GLU B O 1
ATOM 3154 N N . PHE B 1 138 ? 38.200 24.719 56.191 1.00 52.05 118 PHE B N 1
ATOM 3155 C CA . PHE B 1 138 ? 37.467 23.683 55.455 1.00 57.39 118 PHE B CA 1
ATOM 3156 C C . PHE B 1 138 ? 38.213 22.357 55.333 1.00 58.77 118 PHE B C 1
ATOM 3157 O O . PHE B 1 138 ? 39.421 22.331 55.104 1.00 63.36 118 PHE B O 1
ATOM 3165 N N . ILE B 1 139 ? 37.471 21.267 55.510 1.00 53.29 119 ILE B N 1
ATOM 3166 C CA . ILE B 1 139 ? 37.968 19.910 55.314 1.00 55.19 119 ILE B CA 1
ATOM 3167 C C . ILE B 1 139 ? 36.959 19.104 54.497 1.00 56.12 119 ILE B C 1
ATOM 3168 O O . ILE B 1 139 ? 35.815 18.943 54.920 1.00 55.69 119 ILE B O 1
ATOM 3173 N N . PRO B 1 140 ? 37.371 18.594 53.324 1.00 52.92 120 PRO B N 1
ATOM 3174 C CA . PRO B 1 140 ? 36.437 17.842 52.482 1.00 57.50 120 PRO B CA 1
ATOM 3175 C C . PRO B 1 140 ? 36.112 16.479 53.095 1.00 70.67 120 PRO B C 1
ATOM 3176 O O . PRO B 1 140 ? 36.704 16.101 54.109 1.00 66.64 120 PRO B O 1
ATOM 3180 N N . ASP B 1 141 ? 35.172 15.767 52.483 1.00 74.51 121 ASP B N 1
ATOM 3181 C CA . ASP B 1 141 ? 34.901 14.384 52.834 1.00 63.25 121 ASP B CA 1
ATOM 3182 C C . ASP B 1 141 ? 36.211 13.608 52.846 1.00 60.95 121 ASP B C 1
ATOM 3183 O O . ASP B 1 141 ? 36.885 13.511 51.829 1.00 64.52 121 ASP B O 1
ATOM 3188 N N . PRO B 1 142 ? 36.582 13.067 54.017 1.00 59.68 122 PRO B N 1
ATOM 3189 C CA . PRO B 1 142 ? 37.833 12.318 54.182 1.00 59.30 122 PRO B CA 1
ATOM 3190 C C . PRO B 1 142 ? 37.960 11.125 53.244 1.00 62.46 122 PRO B C 1
ATOM 3191 O O . PRO B 1 142 ? 39.064 10.622 53.058 1.00 72.30 122 PRO B O 1
ATOM 3195 N N . SER B 1 143 ? 36.852 10.698 52.647 1.00 68.12 123 SER B N 1
ATOM 3196 C CA . SER B 1 143 ? 36.881 9.669 51.611 1.00 64.40 123 SER B CA 1
ATOM 3197 C C . SER B 1 143 ? 37.673 10.118 50.388 1.00 72.44 123 SER B C 1
ATOM 3198 O O . SER B 1 143 ? 38.128 9.292 49.596 1.00 77.30 123 SER B O 1
ATOM 3201 N N . LEU B 1 144 ? 37.847 11.431 50.255 1.00 72.34 124 LEU B N 1
ATOM 3202 C CA . LEU B 1 144 ? 38.552 12.013 49.122 1.00 61.36 124 LEU B CA 1
ATOM 3203 C C . LEU B 1 144 ? 39.974 11.504 49.023 1.00 53.14 124 LEU B C 1
ATOM 3204 O O . LEU B 1 144 ? 40.456 11.241 47.930 1.00 59.10 124 LEU B O 1
ATOM 3209 N N . TRP B 1 145 ? 40.663 11.375 50.153 1.00 55.46 125 TRP B N 1
ATOM 3210 C CA . TRP B 1 145 ? 42.054 10.938 50.093 1.00 56.77 125 TRP B CA 1
ATOM 3211 C C . TRP B 1 145 ? 42.183 9.470 50.518 1.00 64.44 125 TRP B C 1
ATOM 3212 O O . TRP B 1 145 ? 43.091 8.766 50.072 1.00 64.69 125 TRP B O 1
ATOM 3223 N N . ARG B 1 146 ? 41.252 9.001 51.343 1.00 56.99 126 ARG B N 1
ATOM 3224 C CA . ARG B 1 146 ? 41.341 7.657 51.886 1.00 61.09 126 ARG B CA 1
ATOM 3225 C C . ARG B 1 146 ? 41.238 6.606 50.784 1.00 67.81 126 ARG B C 1
ATOM 3226 O O . ARG B 1 146 ? 42.003 5.635 50.766 1.00 66.49 126 ARG B O 1
ATOM 3234 N N . GLU B 1 147 ? 40.305 6.813 49.860 1.00 61.56 127 GLU B N 1
ATOM 3235 C CA . GLU B 1 147 ? 40.113 5.874 48.756 1.00 70.15 127 GLU B CA 1
ATOM 3236 C C . GLU B 1 147 ? 41.327 5.864 47.833 1.00 72.40 127 GLU B C 1
ATOM 3237 O O . GLU B 1 147 ? 41.748 4.807 47.360 1.00 77.56 127 GLU B O 1
ATOM 3243 N N . GLY B 1 148 ? 41.894 7.042 47.593 1.00 64.53 128 GLY B N 1
ATOM 3244 C CA . GLY B 1 148 ? 43.130 7.149 46.844 1.00 59.19 128 GLY B CA 1
ATOM 3245 C C . GLY B 1 148 ? 44.262 6.399 47.533 1.00 72.34 128 GLY B C 1
ATOM 3246 O O . GLY B 1 148 ? 44.982 5.632 46.895 1.00 67.39 128 GLY B O 1
ATOM 3247 N N . ILE B 1 149 ? 44.399 6.615 48.843 1.00 70.31 129 ILE B N 1
ATOM 3248 C CA . ILE B 1 149 ? 45.423 5.967 49.669 1.00 57.85 129 ILE B CA 1
ATOM 3249 C C . ILE B 1 149 ? 45.432 4.446 49.530 1.00 66.26 129 ILE B C 1
ATOM 3250 O O . ILE B 1 149 ? 46.493 3.817 49.559 1.00 69.11 129 ILE B O 1
ATOM 3255 N N . GLU B 1 150 ? 44.252 3.857 49.378 1.00 70.71 130 GLU B N 1
ATOM 3256 C CA . GLU B 1 150 ? 44.148 2.406 49.283 1.00 73.22 130 GLU B CA 1
ATOM 3257 C C . GLU B 1 150 ? 44.625 1.889 47.931 1.00 66.40 130 GLU B C 1
ATOM 3258 O O . GLU B 1 150 ? 45.171 0.800 47.839 1.00 67.14 130 GLU B O 1
ATOM 3264 N N . ARG B 1 151 ? 44.458 2.698 46.891 1.00 70.67 131 ARG B N 1
ATOM 3265 C CA . ARG B 1 151 ? 44.809 2.283 45.540 1.00 67.39 131 ARG B CA 1
ATOM 3266 C C . ARG B 1 151 ? 46.150 2.863 45.090 1.00 63.80 131 ARG B C 1
ATOM 3267 O O . ARG B 1 151 ? 46.547 2.693 43.936 1.00 59.19 131 ARG B O 1
ATOM 3275 N N . SER B 1 152 ? 46.847 3.552 45.991 1.00 63.30 132 SER B N 1
ATOM 3276 C CA . SER B 1 152 ? 48.097 4.215 45.621 1.00 49.76 132 SER B CA 1
ATOM 3277 C C . SER B 1 152 ? 49.308 3.776 46.428 1.00 64.41 132 SER B C 1
ATOM 3278 O O . SER B 1 152 ? 49.216 3.485 47.628 1.00 60.49 132 SER B O 1
ATOM 3281 N N . ARG B 1 153 ? 50.459 3.795 45.764 1.00 58.71 133 ARG B N 1
ATOM 3282 C CA . ARG B 1 153 ? 51.693 3.309 46.356 1.00 57.73 133 ARG B CA 1
ATOM 3283 C C . ARG B 1 153 ? 52.421 4.399 47.135 1.00 56.45 133 ARG B C 1
ATOM 3284 O O . ARG B 1 153 ? 52.958 4.155 48.210 1.00 61.62 133 ARG B O 1
ATOM 3292 N N . HIS B 1 154 ? 52.427 5.604 46.584 1.00 55.06 134 HIS B N 1
ATOM 3293 C CA . HIS B 1 154 ? 53.039 6.743 47.236 1.00 38.20 134 HIS B CA 1
ATOM 3294 C C . HIS B 1 154 ? 52.079 7.935 47.181 1.00 51.80 134 HIS B C 1
ATOM 3295 O O . HIS B 1 154 ? 51.328 8.092 46.223 1.00 60.02 134 HIS B O 1
ATOM 3302 N N . VAL B 1 155 ? 52.108 8.772 48.209 1.00 44.89 135 VAL B N 1
ATOM 3303 C CA . VAL B 1 155 ? 51.183 9.883 48.310 1.00 48.78 135 VAL B CA 1
ATOM 3304 C C . VAL B 1 155 ? 51.949 11.195 48.492 1.00 59.76 135 VAL B C 1
ATOM 3305 O O . VAL B 1 155 ? 52.633 11.388 49.500 1.00 51.98 135 VAL B O 1
ATOM 3309 N N . HIS B 1 156 ? 51.853 12.080 47.498 1.00 61.92 136 HIS B N 1
ATOM 3310 C CA . HIS B 1 156 ? 52.502 13.387 47.563 1.00 50.19 136 HIS B CA 1
ATOM 3311 C C . HIS B 1 156 ? 51.477 14.434 47.965 1.00 50.95 136 HIS B C 1
ATOM 3312 O O . HIS B 1 156 ? 50.406 14.538 47.365 1.00 52.04 136 HIS B O 1
ATOM 3319 N N . VAL B 1 157 ? 51.790 15.196 49.002 1.00 47.70 137 VAL B N 1
ATOM 3320 C CA . VAL B 1 157 ? 50.778 16.037 49.610 1.00 50.21 137 VAL B CA 1
ATOM 3321 C C . VAL B 1 157 ? 51.102 17.518 49.499 1.00 58.22 137 VAL B C 1
ATOM 3322 O O . VAL B 1 157 ? 52.077 18.005 50.084 1.00 61.04 137 VAL B O 1
ATOM 3326 N N . SER B 1 158 ? 50.264 18.223 48.741 1.00 47.62 138 SER B N 1
ATOM 3327 C CA . SER B 1 158 ? 50.364 19.670 48.611 1.00 48.83 138 SER B CA 1
ATOM 3328 C C . SER B 1 158 ? 49.939 20.283 49.933 1.00 58.38 138 SER B C 1
ATOM 3329 O O . SER B 1 158 ? 49.146 19.687 50.670 1.00 65.62 138 SER B O 1
ATOM 3332 N N . ILE B 1 159 ? 50.467 21.464 50.239 1.00 46.50 139 ILE B N 1
ATOM 3333 C CA . ILE B 1 159 ? 50.223 22.069 51.535 1.00 44.29 139 ILE B CA 1
ATOM 3334 C C . ILE B 1 159 ? 48.895 22.826 51.602 1.00 58.06 139 ILE B C 1
ATOM 3335 O O . ILE B 1 159 ? 48.840 23.967 52.063 1.00 59.69 139 ILE B O 1
ATOM 3348 N N . ASN B 1 161 ? 45.503 23.272 53.603 1.00 54.90 141 ASN B N 1
ATOM 3349 C CA . ASN B 1 161 ? 45.382 23.244 55.052 1.00 48.46 141 ASN B CA 1
ATOM 3350 C C . ASN B 1 161 ? 44.752 21.954 55.564 1.00 61.33 141 ASN B C 1
ATOM 3351 O O . ASN B 1 161 ? 45.152 21.431 56.608 1.00 63.25 141 ASN B O 1
ATOM 3356 N N . TRP B 1 162 ? 43.778 21.433 54.824 1.00 63.55 142 TRP B N 1
ATOM 3357 C CA . TRP B 1 162 ? 43.111 20.197 55.218 1.00 67.39 142 TRP B CA 1
ATOM 3358 C C . TRP B 1 162 ? 43.976 18.982 54.880 1.00 70.10 142 TRP B C 1
ATOM 3359 O O . TRP B 1 162 ? 43.779 17.893 55.425 1.00 56.89 142 TRP B O 1
ATOM 3370 N N . ALA B 1 163 ? 44.933 19.172 53.978 1.00 68.24 143 ALA B N 1
ATOM 3371 C CA . ALA B 1 163 ? 45.745 18.058 53.497 1.00 70.11 143 ALA B CA 1
ATOM 3372 C C . ALA B 1 163 ? 46.679 17.511 54.583 1.00 66.66 143 ALA B C 1
ATOM 3373 O O . ALA B 1 163 ? 47.205 16.398 54.460 1.00 54.49 143 ALA B O 1
ATOM 3375 N N . ARG B 1 164 ? 46.896 18.290 55.641 1.00 68.77 144 ARG B N 1
ATOM 3376 C CA . ARG B 1 164 ? 47.683 17.802 56.772 1.00 65.45 144 ARG B CA 1
ATOM 3377 C C . ARG B 1 164 ? 47.093 16.492 57.323 1.00 64.43 144 ARG B C 1
ATOM 3378 O O . ARG B 1 164 ? 47.831 15.620 57.783 1.00 64.22 144 ARG B O 1
ATOM 3386 N N . TYR B 1 165 ? 45.772 16.342 57.234 1.00 51.95 145 TYR B N 1
ATOM 3387 C CA . TYR B 1 165 ? 45.109 15.161 57.768 1.00 60.78 145 TYR B CA 1
ATOM 3388 C C . TYR B 1 165 ? 45.195 13.992 56.789 1.00 76.22 145 TYR B C 1
ATOM 3389 O O . TYR B 1 165 ? 45.182 12.820 57.187 1.00 72.55 145 TYR B O 1
ATOM 3398 N N . ALA B 1 166 ? 45.306 14.322 55.507 1.00 71.91 146 ALA B N 1
ATOM 3399 C CA . ALA B 1 166 ? 45.544 13.319 54.485 1.00 63.89 146 ALA B CA 1
ATOM 3400 C C . ALA B 1 166 ? 46.940 12.732 54.654 1.00 60.89 146 ALA B C 1
ATOM 3401 O O . ALA B 1 166 ? 47.148 11.529 54.478 1.00 59.88 146 ALA B O 1
ATOM 3403 N N . LEU B 1 167 ? 47.900 13.592 54.978 1.00 64.05 147 LEU B N 1
ATOM 3404 C CA . LEU B 1 167 ? 49.267 13.153 55.230 1.00 61.70 147 LEU B CA 1
ATOM 3405 C C . LEU B 1 167 ? 49.337 12.145 56.380 1.00 66.17 147 LEU B C 1
ATOM 3406 O O . LEU B 1 167 ? 49.927 11.076 56.220 1.00 63.60 147 LEU B O 1
ATOM 3411 N N . ARG B 1 168 ? 48.707 12.468 57.515 1.00 63.28 148 ARG B N 1
ATOM 3412 C CA . ARG B 1 168 ? 48.632 11.541 58.654 1.00 62.30 148 ARG B CA 1
ATOM 3413 C C . ARG B 1 168 ? 48.065 10.190 58.251 1.00 60.76 148 ARG B C 1
ATOM 3414 O O . ARG B 1 168 ? 48.669 9.154 58.525 1.00 65.29 148 ARG B O 1
ATOM 3422 N N . ASP B 1 169 ? 46.920 10.213 57.582 1.00 59.92 149 ASP B N 1
ATOM 3423 C CA . ASP B 1 169 ? 46.250 8.992 57.184 1.00 64.12 149 ASP B CA 1
ATOM 3424 C C . ASP B 1 169 ? 47.122 8.157 56.261 1.00 65.84 149 ASP B C 1
ATOM 3425 O O . ASP B 1 169 ? 47.117 6.930 56.360 1.00 78.95 149 ASP B O 1
ATOM 3430 N N . ALA B 1 170 ? 47.870 8.805 55.374 1.00 58.15 150 ALA B N 1
ATOM 3431 C CA . ALA B 1 170 ? 48.740 8.072 54.458 1.00 57.77 150 ALA B CA 1
ATOM 3432 C C . ALA B 1 170 ? 49.894 7.370 55.191 1.00 60.65 150 ALA B C 1
ATOM 3433 O O . ALA B 1 170 ? 50.216 6.216 54.902 1.00 61.36 150 ALA B O 1
ATOM 3435 N N . VAL B 1 171 ? 50.510 8.062 56.144 1.00 62.98 151 VAL B N 1
ATOM 3436 C CA . VAL B 1 171 ? 51.572 7.458 56.944 1.00 69.87 151 VAL B CA 1
ATOM 3437 C C . VAL B 1 171 ? 51.012 6.271 57.731 1.00 68.71 151 VAL B C 1
ATOM 3438 O O . VAL B 1 171 ? 51.548 5.154 57.681 1.00 63.28 151 VAL B O 1
ATOM 3442 N N . ALA B 1 172 ? 49.895 6.526 58.405 1.00 56.53 152 ALA B N 1
ATOM 3443 C CA . ALA B 1 172 ? 49.216 5.546 59.228 1.00 56.41 152 ALA B CA 1
ATOM 3444 C C . ALA B 1 172 ? 48.868 4.311 58.412 1.00 70.50 152 ALA B C 1
ATOM 3445 O O . ALA B 1 172 ? 48.901 3.188 58.921 1.00 89.34 152 ALA B O 1
ATOM 3447 N N . ALA B 1 173 ? 48.539 4.527 57.145 1.00 65.51 153 ALA B N 1
ATOM 3448 C CA . ALA B 1 173 ? 48.175 3.438 56.247 1.00 70.08 153 ALA B CA 1
ATOM 3449 C C . ALA B 1 173 ? 49.409 2.729 55.714 1.00 71.68 153 ALA B C 1
ATOM 3450 O O . ALA B 1 173 ? 49.294 1.775 54.946 1.00 73.22 153 ALA B O 1
ATOM 3452 N N . GLY B 1 174 ? 50.589 3.215 56.095 1.00 61.95 154 GLY B N 1
ATOM 3453 C CA . GLY B 1 174 ? 51.833 2.620 55.631 1.00 54.75 154 GLY B CA 1
ATOM 3454 C C . GLY B 1 174 ? 52.246 2.960 54.201 1.00 63.84 154 GLY B C 1
ATOM 3455 O O . GLY B 1 174 ? 52.949 2.188 53.556 1.00 65.98 154 GLY B O 1
ATOM 3456 N N . ARG B 1 175 ? 51.821 4.114 53.698 1.00 64.22 155 ARG B N 1
ATOM 3457 C CA . ARG B 1 175 ? 52.317 4.599 52.413 1.00 61.26 155 ARG B CA 1
ATOM 3458 C C . ARG B 1 175 ? 53.502 5.519 52.651 1.00 60.04 155 ARG B C 1
ATOM 3459 O O . ARG B 1 175 ? 53.564 6.205 53.679 1.00 57.06 155 ARG B O 1
ATOM 3467 N N . SER B 1 176 ? 54.455 5.521 51.721 1.00 48.32 156 SER B N 1
ATOM 3468 C CA . SER B 1 176 ? 55.521 6.517 51.773 1.00 48.55 156 SER B CA 1
ATOM 3469 C C . SER B 1 176 ? 54.918 7.845 51.324 1.00 57.59 156 SER B C 1
ATOM 3470 O O . SER B 1 176 ? 54.022 7.893 50.468 1.00 51.32 156 SER B O 1
ATOM 3473 N N . THR B 1 177 ? 55.404 8.923 51.914 1.00 51.31 157 THR B N 1
ATOM 3474 C CA . THR B 1 177 ? 54.813 10.223 51.703 1.00 51.30 157 THR B CA 1
ATOM 3475 C C . THR B 1 177 ? 55.870 11.239 51.313 1.00 58.90 157 THR B C 1
ATOM 3476 O O . THR B 1 177 ? 57.045 11.084 51.649 1.00 64.93 157 THR B O 1
ATOM 3480 N N . SER B 1 178 ? 55.450 12.262 50.579 1.00 54.13 158 SER B N 1
ATOM 3481 C CA . SER B 1 178 ? 56.324 13.384 50.267 1.00 47.08 158 SER B CA 1
ATOM 3482 C C . SER B 1 178 ? 55.523 14.675 50.343 1.00 53.35 158 SER B C 1
ATOM 3483 O O . SER B 1 178 ? 54.286 14.641 50.385 1.00 47.14 158 SER B O 1
ATOM 3486 N N . THR B 1 179 ? 56.224 15.804 50.402 1.00 48.62 159 THR B N 1
ATOM 3487 C CA . THR B 1 179 ? 55.571 17.107 50.362 1.00 54.62 159 THR B CA 1
ATOM 3488 C C . THR B 1 179 ? 56.560 18.180 49.917 1.00 51.96 159 THR B C 1
ATOM 3489 O O . THR B 1 179 ? 57.769 18.029 50.084 1.00 49.75 159 THR B O 1
ATOM 3493 N N . ASP B 1 180 ? 56.042 19.273 49.366 1.00 46.53 160 ASP B N 1
ATOM 3494 C CA . ASP B 1 180 ? 56.894 20.357 48.904 1.00 47.88 160 ASP B CA 1
ATOM 3495 C C . ASP B 1 180 ? 56.549 21.624 49.682 1.00 50.43 160 ASP B C 1
ATOM 3496 O O . ASP B 1 180 ? 55.517 22.246 49.449 1.00 53.04 160 ASP B O 1
ATOM 3501 N N . LEU B 1 181 ? 57.426 22.009 50.599 1.00 52.39 161 LEU B N 1
ATOM 3502 C CA . LEU B 1 181 ? 57.157 23.133 51.494 1.00 58.10 161 LEU B CA 1
ATOM 3503 C C . LEU B 1 181 ? 57.276 24.484 50.789 1.00 59.84 161 LEU B C 1
ATOM 3504 O O . LEU B 1 181 ? 56.834 25.505 51.313 1.00 69.59 161 LEU B O 1
ATOM 3509 N N . HIS B 1 182 ? 57.842 24.468 49.587 1.00 59.87 162 HIS B N 1
ATOM 3510 C CA . HIS B 1 182 ? 58.095 25.681 48.816 1.00 62.17 162 HIS B CA 1
ATOM 3511 C C . HIS B 1 182 ? 58.857 26.706 49.642 1.00 63.30 162 HIS B C 1
ATOM 3512 O O . HIS B 1 182 ? 59.744 26.346 50.421 1.00 64.13 162 HIS B O 1
ATOM 3519 N N . ASP B 1 183 ? 58.523 27.978 49.471 1.00 70.08 163 ASP B N 1
ATOM 3520 C CA . ASP B 1 183 ? 59.209 29.028 50.211 1.00 75.74 163 ASP B CA 1
ATOM 3521 C C . ASP B 1 183 ? 58.731 29.047 51.659 1.00 82.22 163 ASP B C 1
ATOM 3522 O O . ASP B 1 183 ? 57.775 29.731 52.006 1.00 91.79 163 ASP B O 1
ATOM 3527 N N . TRP B 1 184 ? 59.423 28.296 52.505 1.00 90.89 164 TRP B N 1
ATOM 3528 C CA . TRP B 1 184 ? 59.109 28.231 53.927 1.00 82.26 164 TRP B CA 1
ATOM 3529 C C . TRP B 1 184 ? 60.284 28.832 54.677 1.00 84.69 164 TRP B C 1
ATOM 3530 O O . TRP B 1 184 ? 61.430 28.561 54.332 1.00 92.19 164 TRP B O 1
ATOM 3541 N N . ASP B 1 185 ? 60.013 29.661 55.683 1.00 87.10 165 ASP B N 1
ATOM 3542 C CA . ASP B 1 185 ? 61.094 30.365 56.378 1.00 86.47 165 ASP B CA 1
ATOM 3543 C C . ASP B 1 185 ? 61.738 29.498 57.446 1.00 86.83 165 ASP B C 1
ATOM 3544 O O . ASP B 1 185 ? 62.793 29.840 57.985 1.00 92.32 165 ASP B O 1
ATOM 3549 N N . GLY B 1 186 ? 61.084 28.387 57.766 1.00 80.22 166 GLY B N 1
ATOM 3550 C CA . GLY B 1 186 ? 61.592 27.482 58.779 1.00 79.43 166 GLY B CA 1
ATOM 3551 C C . GLY B 1 186 ? 61.074 27.862 60.153 1.00 77.35 166 GLY B C 1
ATOM 3552 O O . GLY B 1 186 ? 61.427 27.235 61.147 1.00 82.58 166 GLY B O 1
ATOM 3553 N N . VAL B 1 187 ? 60.214 28.879 60.199 1.00 76.96 167 VAL B N 1
ATOM 3554 C CA . VAL B 1 187 ? 59.683 29.407 61.454 1.00 79.28 167 VAL B CA 1
ATOM 3555 C C . VAL B 1 187 ? 58.160 29.309 61.527 1.00 77.16 167 VAL B C 1
ATOM 3556 O O . VAL B 1 187 ? 57.613 28.919 62.559 1.00 81.36 167 VAL B O 1
ATOM 3560 N N . ALA B 1 188 ? 57.485 29.663 60.433 1.00 70.36 168 ALA B N 1
ATOM 3561 C CA . ALA B 1 188 ? 56.021 29.627 60.367 1.00 64.04 168 ALA B CA 1
ATOM 3562 C C . ALA B 1 188 ? 55.458 28.263 60.777 1.00 74.98 168 ALA B C 1
ATOM 3563 O O . ALA B 1 188 ? 55.934 27.219 60.328 1.00 86.59 168 ALA B O 1
ATOM 3565 N N . ASP B 1 189 ? 54.435 28.285 61.623 1.00 74.14 169 ASP B N 1
ATOM 3566 C CA . ASP B 1 189 ? 53.886 27.068 62.214 1.00 74.45 169 ASP B CA 1
ATOM 3567 C C . ASP B 1 189 ? 52.985 26.306 61.246 1.00 73.07 169 ASP B C 1
ATOM 3568 O O . ASP B 1 189 ? 52.780 25.095 61.384 1.00 70.96 169 ASP B O 1
ATOM 3573 N N . TYR B 1 190 ? 52.444 27.026 60.270 1.00 73.05 170 TYR B N 1
ATOM 3574 C CA . TYR B 1 190 ? 51.512 26.443 59.310 1.00 64.32 170 TYR B CA 1
ATOM 3575 C C . TYR B 1 190 ? 52.073 25.192 58.641 1.00 67.96 170 TYR B C 1
ATOM 3576 O O . TYR B 1 190 ? 51.353 24.216 58.436 1.00 68.88 170 TYR B O 1
ATOM 3585 N N . HIS B 1 191 ? 53.353 25.241 58.285 1.00 68.56 171 HIS B N 1
ATOM 3586 C CA . HIS B 1 191 ? 53.984 24.188 57.495 1.00 66.87 171 HIS B CA 1
ATOM 3587 C C . HIS B 1 191 ? 54.441 22.980 58.309 1.00 67.90 171 HIS B C 1
ATOM 3588 O O . HIS B 1 191 ? 54.673 21.909 57.757 1.00 82.99 171 HIS B O 1
ATOM 3595 N N . LYS B 1 192 ? 54.564 23.153 59.617 1.00 66.44 172 LYS B N 1
ATOM 3596 C CA . LYS B 1 192 ? 55.287 22.192 60.443 1.00 75.40 172 LYS B CA 1
ATOM 3597 C C . LYS B 1 192 ? 54.723 20.766 60.387 1.00 70.52 172 LYS B C 1
ATOM 3598 O O . LYS B 1 192 ? 55.489 19.801 60.338 1.00 65.61 172 LYS B O 1
ATOM 3604 N N . ASP B 1 193 ? 53.400 20.631 60.365 1.00 61.11 173 ASP B N 1
ATOM 3605 C CA . ASP B 1 193 ? 52.778 19.314 60.256 1.00 61.30 173 ASP B CA 1
ATOM 3606 C C . ASP B 1 193 ? 53.290 18.555 59.030 1.00 72.07 173 ASP B C 1
ATOM 3607 O O . ASP B 1 193 ? 53.509 17.344 59.074 1.00 74.69 173 ASP B O 1
ATOM 3612 N N . PHE B 1 194 ? 53.473 19.283 57.935 1.00 71.37 174 PHE B N 1
ATOM 3613 C CA . PHE B 1 194 ? 53.984 18.716 56.701 1.00 59.23 174 PHE B CA 1
ATOM 3614 C C . PHE B 1 194 ? 55.485 18.458 56.790 1.00 63.22 174 PHE B C 1
ATOM 3615 O O . PHE B 1 194 ? 55.978 17.410 56.357 1.00 59.61 174 PHE B O 1
ATOM 3623 N N . ALA B 1 195 ? 56.208 19.420 57.358 1.00 60.74 175 ALA B N 1
ATOM 3624 C CA . ALA B 1 195 ? 57.654 19.311 57.509 1.00 51.36 175 ALA B CA 1
ATOM 3625 C C . ALA B 1 195 ? 58.041 18.131 58.391 1.00 56.28 175 ALA B C 1
ATOM 3626 O O . ALA B 1 195 ? 59.032 17.458 58.120 1.00 66.22 175 ALA B O 1
ATOM 3628 N N . TYR B 1 196 ? 57.261 17.880 59.443 1.00 57.81 176 TYR B N 1
ATOM 3629 C CA . TYR B 1 196 ? 57.598 16.825 60.404 1.00 63.57 176 TYR B CA 1
ATOM 3630 C C . TYR B 1 196 ? 56.846 15.535 60.115 1.00 60.74 176 TYR B C 1
ATOM 3631 O O . TYR B 1 196 ? 57.060 14.521 60.781 1.00 74.28 176 TYR B O 1
ATOM 3640 N N . GLY B 1 197 ? 55.959 15.573 59.130 1.00 58.82 177 GLY B N 1
ATOM 3641 C CA . GLY B 1 197 ? 55.048 14.468 58.909 1.00 71.36 177 GLY B CA 1
ATOM 3642 C C . GLY B 1 197 ? 55.289 13.638 57.660 1.00 80.24 177 GLY B C 1
ATOM 3643 O O . GLY B 1 197 ? 54.657 12.595 57.486 1.00 82.87 177 GLY B O 1
ATOM 3644 N N . ALA B 1 198 ? 56.197 14.076 56.793 1.00 69.94 178 ALA B N 1
ATOM 3645 C CA . ALA B 1 198 ? 56.412 13.355 55.541 1.00 64.67 178 ALA B CA 1
ATOM 3646 C C . ALA B 1 198 ? 57.753 12.639 55.516 1.00 54.54 178 ALA B C 1
ATOM 3647 O O . ALA B 1 198 ? 58.712 13.063 56.156 1.00 66.51 178 ALA B O 1
ATOM 3649 N N . ASP B 1 199 ? 57.811 11.560 54.748 1.00 57.16 179 ASP B N 1
ATOM 3650 C CA . ASP B 1 199 ? 59.022 10.757 54.626 1.00 64.23 179 ASP B CA 1
ATOM 3651 C C . ASP B 1 199 ? 60.062 11.484 53.778 1.00 61.99 179 ASP B C 1
ATOM 3652 O O . ASP B 1 199 ? 61.249 11.482 54.101 1.00 65.56 179 ASP B O 1
ATOM 3657 N N . TYR B 1 200 ? 59.624 12.073 52.671 1.00 57.22 180 TYR B N 1
ATOM 3658 C CA . TYR B 1 200 ? 60.537 12.800 51.798 1.00 60.85 180 TYR B CA 1
ATOM 3659 C C . TYR B 1 200 ? 60.122 14.261 51.750 1.00 63.70 180 TYR B C 1
ATOM 3660 O O . TYR B 1 200 ? 59.052 14.591 51.241 1.00 67.95 180 TYR B O 1
ATOM 3669 N N . VAL B 1 201 ? 60.966 15.137 52.282 1.00 59.31 181 VAL B N 1
ATOM 3670 C CA . VAL B 1 201 ? 60.624 16.551 52.368 1.00 58.74 181 VAL B CA 1
ATOM 3671 C C . VAL B 1 201 ? 61.389 17.373 51.339 1.00 58.53 181 VAL B C 1
ATOM 3672 O O . VAL B 1 201 ? 62.607 17.249 51.216 1.00 67.75 181 VAL B O 1
ATOM 3676 N N . PHE B 1 202 ? 60.659 18.193 50.588 1.00 48.41 182 PHE B N 1
ATOM 3677 C CA . PHE B 1 202 ? 61.265 19.110 49.628 1.00 52.78 182 PHE B CA 1
ATOM 3678 C C . PHE B 1 202 ? 60.976 20.535 50.078 1.00 59.42 182 PHE B C 1
ATOM 3679 O O . PHE B 1 202 ? 59.865 20.841 50.517 1.00 62.36 182 PHE B O 1
ATOM 3687 N N . VAL B 1 203 ? 61.966 21.410 49.971 1.00 57.85 183 VAL B N 1
ATOM 3688 C CA . VAL B 1 203 ? 61.764 22.800 50.354 1.00 65.43 183 VAL B CA 1
ATOM 3689 C C . VAL B 1 203 ? 62.655 23.729 49.533 1.00 71.44 183 VAL B C 1
ATOM 3690 O O . VAL B 1 203 ? 63.756 23.351 49.124 1.00 78.98 183 VAL B O 1
ATOM 3694 N N . SER B 1 204 ? 62.147 24.929 49.268 1.00 56.68 184 SER B N 1
ATOM 3695 C CA . SER B 1 204 ? 62.890 25.963 48.562 1.00 62.71 184 SER B CA 1
ATOM 3696 C C . SER B 1 204 ? 63.902 26.621 49.475 1.00 70.65 184 SER B C 1
ATOM 3697 O O . SER B 1 204 ? 63.669 26.740 50.679 1.00 85.54 184 SER B O 1
ATOM 3700 N N . ALA B 1 205 ? 65.036 27.025 48.915 1.00 67.92 185 ALA B N 1
ATOM 3701 C CA . ALA B 1 205 ? 66.032 27.771 49.686 1.00 70.29 185 ALA B CA 1
ATOM 3702 C C . ALA B 1 205 ? 65.639 29.237 49.839 1.00 72.34 185 ALA B C 1
ATOM 3703 O O . ALA B 1 205 ? 66.084 29.911 50.766 1.00 87.71 185 ALA B O 1
ATOM 3705 N N . ALA B 1 206 ? 64.791 29.705 48.926 1.00 76.29 186 ALA B N 1
ATOM 3706 C CA . ALA B 1 206 ? 64.484 31.126 48.742 1.00 84.20 186 ALA B CA 1
ATOM 3707 C C . ALA B 1 206 ? 64.234 31.931 50.019 1.00 84.72 186 ALA B C 1
ATOM 3708 O O . ALA B 1 206 ? 64.693 33.068 50.133 1.00 70.19 186 ALA B O 1
ATOM 3710 N N . ALA B 1 207 ? 63.537 31.337 50.983 1.00 86.45 187 ALA B N 1
ATOM 3711 C CA . ALA B 1 207 ? 63.147 32.060 52.190 1.00 80.91 187 ALA B CA 1
ATOM 3712 C C . ALA B 1 207 ? 63.744 31.428 53.442 1.00 75.30 187 ALA B C 1
ATOM 3713 O O . ALA B 1 207 ? 63.271 31.661 54.553 1.00 67.80 187 ALA B O 1
ATOM 3715 N N . LEU B 1 208 ? 64.780 30.622 53.252 1.00 81.07 188 LEU B N 1
ATOM 3716 C CA . LEU B 1 208 ? 65.317 29.789 54.316 1.00 81.54 188 LEU B CA 1
ATOM 3717 C C . LEU B 1 208 ? 66.419 30.479 55.100 1.00 87.86 188 LEU B C 1
ATOM 3718 O O . LEU B 1 208 ? 67.557 30.568 54.650 1.00 89.27 188 LEU B O 1
ATOM 3723 N N . ARG B 1 209 ? 66.063 30.977 56.277 1.00 108.59 189 ARG B N 1
ATOM 3724 C CA . ARG B 1 209 ? 67.030 31.601 57.170 1.00 110.70 189 ARG B CA 1
ATOM 3725 C C . ARG B 1 209 ? 67.596 30.558 58.121 1.00 113.79 189 ARG B C 1
ATOM 3726 O O . ARG B 1 209 ? 66.889 30.081 59.012 1.00 113.13 189 ARG B O 1
ATOM 3734 N N . ASP B 1 210 ? 68.850 30.177 57.874 1.00 113.48 190 ASP B N 1
ATOM 3735 C CA . ASP B 1 210 ? 69.543 29.087 58.574 1.00 107.15 190 ASP B CA 1
ATOM 3736 C C . ASP B 1 210 ? 69.037 27.731 58.116 1.00 102.89 190 ASP B C 1
ATOM 3737 O O . ASP B 1 210 ? 68.245 27.087 58.802 1.00 104.23 190 ASP B O 1
ATOM 3742 N N . GLU B 1 211 ? 69.507 27.305 56.951 1.00 95.67 191 GLU B N 1
ATOM 3743 C CA . GLU B 1 211 ? 69.104 26.029 56.380 1.00 82.34 191 GLU B CA 1
ATOM 3744 C C . GLU B 1 211 ? 69.456 24.870 57.300 1.00 85.48 191 GLU B C 1
ATOM 3745 O O . GLU B 1 211 ? 68.585 24.086 57.678 1.00 91.30 191 GLU B O 1
ATOM 3751 N N . SER B 1 212 ? 70.731 24.776 57.670 1.00 81.57 192 SER B N 1
ATOM 3752 C CA . SER B 1 212 ? 71.211 23.671 58.495 1.00 85.67 192 SER B CA 1
ATOM 3753 C C . SER B 1 212 ? 70.475 23.587 59.832 1.00 92.53 192 SER B C 1
ATOM 3754 O O . SER B 1 212 ? 70.346 22.508 60.415 1.00 95.39 192 SER B O 1
ATOM 3757 N N . GLY B 1 213 ? 69.989 24.728 60.308 1.00 92.26 193 GLY B N 1
ATOM 3758 C CA . GLY B 1 213 ? 69.200 24.766 61.523 1.00 88.13 193 GLY B CA 1
ATOM 3759 C C . GLY B 1 213 ? 67.828 24.162 61.291 1.00 86.31 193 GLY B C 1
ATOM 3760 O O . GLY B 1 213 ? 67.377 23.294 62.045 1.00 86.90 193 GLY B O 1
ATOM 3761 N N . VAL B 1 214 ? 67.162 24.634 60.242 1.00 80.21 194 VAL B N 1
ATOM 3762 C CA . VAL B 1 214 ? 65.844 24.133 59.874 1.00 81.11 194 VAL B CA 1
ATOM 3763 C C . VAL B 1 214 ? 65.876 22.631 59.582 1.00 76.28 194 VAL B C 1
ATOM 3764 O O . VAL B 1 214 ? 64.993 21.891 60.020 1.00 73.22 194 VAL B O 1
ATOM 3768 N N . VAL B 1 215 ? 66.897 22.183 58.856 1.00 64.20 195 VAL B N 1
ATOM 3769 C CA . VAL B 1 215 ? 67.042 20.761 58.567 1.00 74.11 195 VAL B CA 1
ATOM 3770 C C . VAL B 1 215 ? 67.165 19.938 59.847 1.00 79.73 195 VAL B C 1
ATOM 3771 O O . VAL B 1 215 ? 66.478 18.924 60.015 1.00 70.77 195 VAL B O 1
ATOM 3775 N N . ALA B 1 216 ? 68.028 20.395 60.752 1.00 87.30 196 ALA B N 1
ATOM 3776 C CA . ALA B 1 216 ? 68.262 19.709 62.024 1.00 79.60 196 ALA B CA 1
ATOM 3777 C C . ALA B 1 216 ? 66.966 19.620 62.807 1.00 77.24 196 ALA B C 1
ATOM 3778 O O . ALA B 1 216 ? 66.633 18.580 63.384 1.00 75.44 196 ALA B O 1
ATOM 3780 N N . ASP B 1 217 ? 66.243 20.730 62.826 1.00 69.16 197 ASP B N 1
ATOM 3781 C CA . ASP B 1 217 ? 64.939 20.778 63.449 1.00 76.02 197 ASP B CA 1
ATOM 3782 C C . ASP B 1 217 ? 63.992 19.743 62.838 1.00 72.11 197 ASP B C 1
ATOM 3783 O O . ASP B 1 217 ? 63.282 19.049 63.562 1.00 66.58 197 ASP B O 1
ATOM 3788 N N . VAL B 1 218 ? 64.004 19.626 61.509 1.00 70.37 198 VAL B N 1
ATOM 3789 C CA . VAL B 1 218 ? 63.107 18.696 60.813 1.00 65.91 198 VAL B CA 1
ATOM 3790 C C . VAL B 1 218 ? 63.345 17.225 61.193 1.00 66.18 198 VAL B C 1
ATOM 3791 O O . VAL B 1 218 ? 62.392 16.481 61.413 1.00 62.07 198 VAL B O 1
ATOM 3795 N N . PHE B 1 219 ? 64.606 16.818 61.290 1.00 66.80 199 PHE B N 1
ATOM 3796 C CA . PHE B 1 219 ? 64.949 15.462 61.718 1.00 72.46 199 PHE B CA 1
ATOM 3797 C C . PHE B 1 219 ? 64.684 15.208 63.206 1.00 82.96 199 PHE B C 1
ATOM 3798 O O . PHE B 1 219 ? 64.372 14.085 63.609 1.00 82.29 199 PHE B O 1
ATOM 3806 N N . ALA B 1 220 ? 64.861 16.240 64.023 1.00 88.06 200 ALA B N 1
ATOM 3807 C CA . ALA B 1 220 ? 64.643 16.127 65.464 1.00 84.46 200 ALA B CA 1
ATOM 3808 C C . ALA B 1 220 ? 63.170 15.929 65.788 1.00 88.27 200 ALA B C 1
ATOM 3809 O O . ALA B 1 220 ? 62.812 15.116 66.636 1.00 85.62 200 ALA B O 1
ATOM 3811 N N . ARG B 1 221 ? 62.318 16.701 65.125 1.00 93.10 201 ARG B N 1
ATOM 3812 C CA . ARG B 1 221 ? 60.905 16.724 65.465 1.00 92.26 201 ARG B CA 1
ATOM 3813 C C . ARG B 1 221 ? 60.037 15.938 64.482 1.00 87.45 201 ARG B C 1
ATOM 3814 O O . ARG B 1 221 ? 58.834 15.804 64.697 1.00 88.95 201 ARG B O 1
ATOM 3822 N N . GLY B 1 222 ? 60.644 15.400 63.424 1.00 83.23 202 GLY B N 1
ATOM 3823 C CA . GLY B 1 222 ? 59.881 14.752 62.363 1.00 76.02 202 GLY B CA 1
ATOM 3824 C C . GLY B 1 222 ? 60.365 13.391 61.892 1.00 70.69 202 GLY B C 1
ATOM 3825 O O . GLY B 1 222 ? 61.407 12.909 62.333 1.00 78.43 202 GLY B O 1
ATOM 3826 N N . ARG B 1 223 ? 59.631 12.789 60.956 1.00 63.22 203 ARG B N 1
ATOM 3827 C CA . ARG B 1 223 ? 59.934 11.427 60.506 1.00 57.99 203 ARG B CA 1
ATOM 3828 C C . ARG B 1 223 ? 60.712 11.364 59.194 1.00 58.23 203 ARG B C 1
ATOM 3829 O O . ARG B 1 223 ? 60.957 10.279 58.676 1.00 70.48 203 ARG B O 1
ATOM 3837 N N . ALA B 1 224 ? 61.118 12.521 58.674 1.00 61.44 204 ALA B N 1
ATOM 3838 C CA . ALA B 1 224 ? 61.779 12.604 57.370 1.00 57.61 204 ALA B CA 1
ATOM 3839 C C . ALA B 1 224 ? 63.034 11.751 57.315 1.00 65.80 204 ALA B C 1
ATOM 3840 O O . ALA B 1 224 ? 63.799 11.704 58.274 1.00 73.95 204 ALA B O 1
ATOM 3842 N N . GLN B 1 225 ? 63.219 11.052 56.198 1.00 65.65 205 GLN B N 1
ATOM 3843 C CA . GLN B 1 225 ? 64.425 10.262 55.970 1.00 65.25 205 GLN B CA 1
ATOM 3844 C C . GLN B 1 225 ? 65.513 11.134 55.370 1.00 62.79 205 GLN B C 1
ATOM 3845 O O . GLN B 1 225 ? 66.700 10.885 55.562 1.00 70.34 205 GLN B O 1
ATOM 3851 N N . PHE B 1 226 ? 65.096 12.153 54.627 1.00 68.06 206 PHE B N 1
ATOM 3852 C CA . PHE B 1 226 ? 66.029 13.140 54.106 1.00 71.70 206 PHE B CA 1
ATOM 3853 C C . PHE B 1 226 ? 65.315 14.451 53.778 1.00 66.04 206 PHE B C 1
ATOM 3854 O O . PHE B 1 226 ? 64.088 14.501 53.727 1.00 75.00 206 PHE B O 1
ATOM 3862 N N . VAL B 1 227 ? 66.085 15.513 53.560 1.00 51.91 207 VAL B N 1
ATOM 3863 C CA . VAL B 1 227 ? 65.500 16.800 53.208 1.00 56.72 207 VAL B CA 1
ATOM 3864 C C . VAL B 1 227 ? 66.179 17.339 51.963 1.00 60.84 207 VAL B C 1
ATOM 3865 O O . VAL B 1 227 ? 67.398 17.495 51.926 1.00 82.89 207 VAL B O 1
ATOM 3869 N N . VAL B 1 228 ? 65.392 17.601 50.933 1.00 55.23 208 VAL B N 1
ATOM 3870 C CA . VAL B 1 228 ? 65.939 18.148 49.706 1.00 64.04 208 VAL B CA 1
ATOM 3871 C C . VAL B 1 228 ? 65.699 19.644 49.607 1.00 67.63 208 VAL B C 1
ATOM 3872 O O . VAL B 1 228 ? 64.554 20.098 49.514 1.00 63.68 208 VAL B O 1
ATOM 3876 N N . VAL B 1 229 ? 66.788 20.407 49.626 1.00 67.06 209 VAL B N 1
ATOM 3877 C CA . VAL B 1 229 ? 66.704 21.850 49.471 1.00 65.56 209 VAL B CA 1
ATOM 3878 C C . VAL B 1 229 ? 67.040 22.223 48.048 1.00 70.72 209 VAL B C 1
ATOM 3879 O O . VAL B 1 229 ? 68.128 21.930 47.559 1.00 82.06 209 VAL B O 1
ATOM 3891 N N . ALA B 1 231 ? 67.677 25.062 45.089 1.00 79.52 211 ALA B N 1
ATOM 3892 C CA . ALA B 1 231 ? 68.298 26.383 45.080 1.00 77.56 211 ALA B CA 1
ATOM 3893 C C . ALA B 1 231 ? 68.422 26.967 43.677 1.00 92.13 211 ALA B C 1
ATOM 3894 O O . ALA B 1 231 ? 69.140 27.944 43.465 1.00 99.36 211 ALA B O 1
ATOM 3896 N N . GLY B 1 232 ? 67.721 26.362 42.727 1.00 99.15 212 GLY B N 1
ATOM 3897 C CA . GLY B 1 232 ? 67.674 26.862 41.367 1.00 110.49 212 GLY B CA 1
ATOM 3898 C C . GLY B 1 232 ? 69.030 27.001 40.706 1.00 117.42 212 GLY B C 1
ATOM 3899 O O . GLY B 1 232 ? 69.620 26.013 40.265 1.00 119.15 212 GLY B O 1
ATOM 3900 N N . SER B 1 233 ? 69.520 28.238 40.657 1.00 117.47 213 SER B N 1
ATOM 3901 C CA . SER B 1 233 ? 70.753 28.585 39.954 1.00 111.49 213 SER B CA 1
ATOM 3902 C C . SER B 1 233 ? 71.940 27.729 40.377 1.00 106.27 213 SER B C 1
ATOM 3903 O O . SER B 1 233 ? 72.725 27.287 39.540 1.00 107.36 213 SER B O 1
ATOM 3906 N N . GLU B 1 234 ? 72.066 27.497 41.678 1.00 98.73 214 GLU B N 1
ATOM 3907 C CA . GLU B 1 234 ? 73.176 26.714 42.201 1.00 98.15 214 GLU B CA 1
ATOM 3908 C C . GLU B 1 234 ? 72.798 25.260 42.500 1.00 87.97 214 GLU B C 1
ATOM 3909 O O . GLU B 1 234 ? 73.464 24.586 43.292 1.00 82.76 214 GLU B O 1
ATOM 3915 N N . GLY B 1 235 ? 71.732 24.780 41.865 1.00 82.29 215 GLY B N 1
ATOM 3916 C CA . GLY B 1 235 ? 71.390 23.368 41.919 1.00 81.94 215 GLY B CA 1
ATOM 3917 C C . GLY B 1 235 ? 70.534 22.940 43.095 1.00 79.11 215 GLY B C 1
ATOM 3918 O O . GLY B 1 235 ? 69.491 23.532 43.364 1.00 80.04 215 GLY B O 1
ATOM 3919 N N . ALA B 1 236 ? 70.975 21.897 43.794 1.00 73.83 216 ALA B N 1
ATOM 3920 C CA . ALA B 1 236 ? 70.212 21.349 44.911 1.00 67.56 216 ALA B CA 1
ATOM 3921 C C . ALA B 1 236 ? 71.104 20.737 45.981 1.00 73.34 216 ALA B C 1
ATOM 3922 O O . ALA B 1 236 ? 72.214 20.275 45.703 1.00 84.84 216 ALA B O 1
ATOM 3924 N N . ARG B 1 237 ? 70.606 20.761 47.212 1.00 68.02 217 ARG B N 1
ATOM 3925 C CA . ARG B 1 237 ? 71.296 20.189 48.355 1.00 73.74 217 ARG B CA 1
ATOM 3926 C C . ARG B 1 237 ? 70.387 19.189 49.046 1.00 79.91 217 ARG B C 1
ATOM 3927 O O . ARG B 1 237 ? 69.226 19.483 49.328 1.00 74.52 217 ARG B O 1
ATOM 3935 N N . VAL B 1 238 ? 70.926 17.998 49.294 1.00 76.92 218 VAL B N 1
ATOM 3936 C CA . VAL B 1 238 ? 70.178 16.921 49.929 1.00 63.22 218 VAL B CA 1
ATOM 3937 C C . VAL B 1 238 ? 70.773 16.530 51.275 1.00 67.07 218 VAL B C 1
ATOM 3938 O O . VAL B 1 238 ? 71.924 16.101 51.367 1.00 68.69 218 VAL B O 1
ATOM 3942 N N . TRP B 1 239 ? 69.978 16.685 52.324 1.00 68.03 219 TRP B N 1
ATOM 3943 C CA . TRP B 1 239 ? 70.402 16.317 53.660 1.00 63.78 219 TRP B CA 1
ATOM 3944 C C . TRP B 1 239 ? 69.814 14.987 54.079 1.00 72.31 219 TRP B C 1
ATOM 3945 O O . TRP B 1 239 ? 68.609 14.798 53.974 1.00 76.69 219 TRP B O 1
ATOM 3956 N N . ARG B 1 240 ? 70.657 14.086 54.580 1.00 75.28 220 ARG B N 1
ATOM 3957 C CA . ARG B 1 240 ? 70.200 12.829 55.175 1.00 74.56 220 ARG B CA 1
ATOM 3958 C C . ARG B 1 240 ? 70.407 12.861 56.690 1.00 88.00 220 ARG B C 1
ATOM 3959 O O . ARG B 1 240 ? 71.173 13.682 57.191 1.00 83.77 220 ARG B O 1
ATOM 3967 N N . ARG B 1 241 ? 69.729 11.969 57.412 1.00 85.74 221 ARG B N 1
ATOM 3968 C CA . ARG B 1 241 ? 69.903 11.864 58.863 1.00 93.19 221 ARG B CA 1
ATOM 3969 C C . ARG B 1 241 ? 71.348 11.603 59.282 1.00 98.32 221 ARG B C 1
ATOM 3970 O O . ARG B 1 241 ? 71.944 12.406 60.003 1.00 102.69 221 ARG B O 1
ATOM 3978 N N . SER B 1 242 ? 71.903 10.483 58.831 1.00 97.79 222 SER B N 1
ATOM 3979 C CA . SER B 1 242 ? 73.265 10.103 59.189 1.00 107.93 222 SER B CA 1
ATOM 3980 C C . SER B 1 242 ? 74.296 11.166 58.823 1.00 114.00 222 SER B C 1
ATOM 3981 O O . SER B 1 242 ? 74.936 11.742 59.698 1.00 119.03 222 SER B O 1
ATOM 3984 N N . ASP B 1 243 ? 74.446 11.420 57.528 1.00 119.11 223 ASP B N 1
ATOM 3985 C CA . ASP B 1 243 ? 75.313 12.489 57.036 1.00 122.86 223 ASP B CA 1
ATOM 3986 C C . ASP B 1 243 ? 75.125 13.824 57.757 1.00 108.44 223 ASP B C 1
ATOM 3987 O O . ASP B 1 243 ? 74.014 14.326 57.903 1.00 100.83 223 ASP B O 1
ATOM 3992 N N . GLU B 1 244 ? 76.231 14.368 58.242 1.00 107.87 224 GLU B N 1
ATOM 3993 C CA . GLU B 1 244 ? 76.221 15.666 58.890 1.00 106.77 224 GLU B CA 1
ATOM 3994 C C . GLU B 1 244 ? 76.331 16.739 57.813 1.00 95.10 224 GLU B C 1
ATOM 3995 O O . GLU B 1 244 ? 76.051 17.914 58.042 1.00 88.92 224 GLU B O 1
ATOM 4001 N N . LEU B 1 245 ? 76.749 16.311 56.629 1.00 99.10 225 LEU B N 1
ATOM 4002 C CA . LEU B 1 245 ? 76.991 17.214 55.516 1.00 105.66 225 LEU B CA 1
ATOM 4003 C C . LEU B 1 245 ? 75.963 16.991 54.412 1.00 108.80 225 LEU B C 1
ATOM 4004 O O . LEU B 1 245 ? 75.497 15.869 54.210 1.00 104.76 225 LEU B O 1
ATOM 4009 N N . PRO B 1 246 ? 75.595 18.067 53.701 1.00 107.41 226 PRO B N 1
ATOM 4010 C CA . PRO B 1 246 ? 74.626 17.942 52.609 1.00 103.33 226 PRO B CA 1
ATOM 4011 C C . PRO B 1 246 ? 75.240 17.300 51.373 1.00 102.77 226 PRO B C 1
ATOM 4012 O O . PRO B 1 246 ? 76.399 17.574 51.060 1.00 110.57 226 PRO B O 1
ATOM 4016 N N . LEU B 1 247 ? 74.480 16.452 50.689 1.00 95.49 227 LEU B N 1
ATOM 4017 C CA . LEU B 1 247 ? 74.853 16.026 49.344 1.00 92.81 227 LEU B CA 1
ATOM 4018 C C . LEU B 1 247 ? 74.549 17.164 48.385 1.00 87.55 227 LEU B C 1
ATOM 4019 O O . LEU B 1 247 ? 73.412 17.631 48.302 1.00 88.72 227 LEU B O 1
ATOM 4024 N N . ARG B 1 248 ? 75.571 17.630 47.681 1.00 87.40 228 ARG B N 1
ATOM 4025 C CA . ARG B 1 248 ? 75.404 18.756 46.775 1.00 91.60 228 ARG B CA 1
ATOM 4026 C C . ARG B 1 248 ? 75.232 18.292 45.330 1.00 93.29 228 ARG B C 1
ATOM 4027 O O . ARG B 1 248 ? 76.036 17.509 44.831 1.00 94.49 228 ARG B O 1
ATOM 4035 N N . ILE B 1 249 ? 74.177 18.759 44.666 1.00 85.83 229 ILE B N 1
ATOM 4036 C CA . ILE B 1 249 ? 73.915 18.353 43.284 1.00 86.10 229 ILE B CA 1
ATOM 4037 C C . ILE B 1 249 ? 73.908 19.549 42.347 1.00 72.72 229 ILE B C 1
ATOM 4038 O O . ILE B 1 249 ? 72.970 20.344 42.342 1.00 67.45 229 ILE B O 1
ATOM 4043 N N . SER B 1 250 ? 74.941 19.633 41.521 1.00 77.13 230 SER B N 1
ATOM 4044 C CA . SER B 1 250 ? 75.110 20.740 40.595 1.00 84.13 230 SER B CA 1
ATOM 4045 C C . SER B 1 250 ? 73.983 20.761 39.575 1.00 84.55 230 SER B C 1
ATOM 4046 O O . SER B 1 250 ? 73.487 19.706 39.172 1.00 79.78 230 SER B O 1
ATOM 4049 N N . PRO B 1 251 ? 73.562 21.965 39.164 1.00 83.28 231 PRO B N 1
ATOM 4050 C CA . PRO B 1 251 ? 72.521 22.053 38.138 1.00 76.22 231 PRO B CA 1
ATOM 4051 C C . PRO B 1 251 ? 73.031 21.467 36.828 1.00 70.94 231 PRO B C 1
ATOM 4052 O O . PRO B 1 251 ? 74.241 21.376 36.626 1.00 71.75 231 PRO B O 1
ATOM 4056 N N . ILE B 1 252 ? 72.120 21.084 35.944 1.00 70.14 232 ILE B N 1
ATOM 4057 C CA . ILE B 1 252 ? 72.496 20.315 34.765 1.00 65.90 232 ILE B CA 1
ATOM 4058 C C . ILE B 1 252 ? 72.188 21.076 33.480 1.00 61.10 232 ILE B C 1
ATOM 4059 O O . ILE B 1 252 ? 71.129 21.684 33.353 1.00 70.08 232 ILE B O 1
ATOM 4064 N N . SER B 1 253 ? 73.125 21.051 32.538 1.00 60.44 233 SER B N 1
ATOM 4065 C CA . SER B 1 253 ? 72.961 21.751 31.267 1.00 71.94 233 SER B CA 1
ATOM 4066 C C . SER B 1 253 ? 72.656 20.798 30.106 1.00 68.76 233 SER B C 1
ATOM 4067 O O . SER B 1 253 ? 73.436 19.896 29.822 1.00 76.66 233 SER B O 1
ATOM 4070 N N . ILE B 1 254 ? 71.540 21.030 29.418 1.00 59.66 234 ILE B N 1
ATOM 4071 C CA . ILE B 1 254 ? 71.105 20.181 28.308 1.00 50.60 234 ILE B CA 1
ATOM 4072 C C . ILE B 1 254 ? 71.303 20.845 26.941 1.00 63.70 234 ILE B C 1
ATOM 4073 O O . ILE B 1 254 ? 70.618 21.819 26.605 1.00 58.93 234 ILE B O 1
ATOM 4078 N N . PRO B 1 255 ? 72.239 20.307 26.139 1.00 68.45 235 PRO B N 1
ATOM 4079 C CA . PRO B 1 255 ? 72.545 20.866 24.814 1.00 52.28 235 PRO B CA 1
ATOM 4080 C C . PRO B 1 255 ? 71.306 20.958 23.920 1.00 63.72 235 PRO B C 1
ATOM 4081 O O . PRO B 1 255 ? 70.551 19.997 23.806 1.00 82.60 235 PRO B O 1
ATOM 4085 N N . GLY B 1 256 ? 71.088 22.135 23.340 1.00 66.72 236 GLY B N 1
ATOM 4086 C CA . GLY B 1 256 ? 69.912 22.409 22.534 1.00 66.64 236 GLY B CA 1
ATOM 4087 C C . GLY B 1 256 ? 68.737 22.973 23.324 1.00 75.12 236 GLY B C 1
ATOM 4088 O O . GLY B 1 256 ? 67.775 23.484 22.746 1.00 81.44 236 GLY B O 1
ATOM 4089 N N . ARG B 1 257 ? 68.823 22.910 24.649 1.00 71.76 237 ARG B N 1
ATOM 4090 C CA . ARG B 1 257 ? 67.757 23.414 25.506 1.00 74.30 237 ARG B CA 1
ATOM 4091 C C . ARG B 1 257 ? 68.282 24.376 26.557 1.00 78.87 237 ARG B C 1
ATOM 4092 O O . ARG B 1 257 ? 68.308 24.046 27.745 1.00 77.57 237 ARG B O 1
ATOM 4100 N N . PRO B 1 258 ? 68.690 25.579 26.129 1.00 61.63 238 PRO B N 1
ATOM 4101 C CA . PRO B 1 258 ? 69.211 26.507 27.128 1.00 64.18 238 PRO B CA 1
ATOM 4102 C C . PRO B 1 258 ? 68.096 26.967 28.065 1.00 66.48 238 PRO B C 1
ATOM 4103 O O . PRO B 1 258 ? 66.916 26.794 27.752 1.00 65.91 238 PRO B O 1
ATOM 4107 N N . VAL B 1 259 ? 68.473 27.495 29.222 1.00 68.33 239 VAL B N 1
ATOM 4108 C CA . VAL B 1 259 ? 67.511 27.996 30.193 1.00 68.34 239 VAL B CA 1
ATOM 4109 C C . VAL B 1 259 ? 66.723 29.204 29.671 1.00 70.05 239 VAL B C 1
ATOM 4110 O O . VAL B 1 259 ? 67.300 30.197 29.220 1.00 73.81 239 VAL B O 1
ATOM 4114 N N . VAL B 1 260 ? 65.400 29.107 29.734 1.00 69.05 240 VAL B N 1
ATOM 4115 C CA . VAL B 1 260 ? 64.535 30.198 29.313 1.00 69.17 240 VAL B CA 1
ATOM 4116 C C . VAL B 1 260 ? 63.527 30.588 30.403 1.00 70.83 240 VAL B C 1
ATOM 4117 O O . VAL B 1 260 ? 63.172 31.746 30.514 1.00 80.16 240 VAL B O 1
ATOM 4121 N N . ASP B 1 261 ? 63.045 29.621 31.180 1.00 82.17 241 ASP B N 1
ATOM 4122 C CA . ASP B 1 261 ? 62.095 29.899 32.263 1.00 81.94 241 ASP B CA 1
ATOM 4123 C C . ASP B 1 261 ? 62.189 28.858 33.388 1.00 84.38 241 ASP B C 1
ATOM 4124 O O . ASP B 1 261 ? 61.903 27.678 33.175 1.00 76.92 241 ASP B O 1
ATOM 4129 N N . SER B 1 262 ? 62.564 29.301 34.586 1.00 85.50 242 SER B N 1
ATOM 4130 C CA . SER B 1 262 ? 62.777 28.387 35.710 1.00 74.80 242 SER B CA 1
ATOM 4131 C C . SER B 1 262 ? 61.586 28.270 36.669 1.00 73.93 242 SER B C 1
ATOM 4132 O O . SER B 1 262 ? 61.713 27.684 37.740 1.00 75.14 242 SER B O 1
ATOM 4135 N N . ASN B 1 263 ? 60.428 28.791 36.283 1.00 74.43 243 ASN B N 1
ATOM 4136 C CA . ASN B 1 263 ? 59.250 28.660 37.131 1.00 87.51 243 ASN B CA 1
ATOM 4137 C C . ASN B 1 263 ? 58.534 27.351 36.883 1.00 90.70 243 ASN B C 1
ATOM 4138 O O . ASN B 1 263 ? 58.145 27.044 35.758 1.00 98.90 243 ASN B O 1
ATOM 4143 N N . GLY B 1 264 ? 58.388 26.565 37.941 1.00 88.56 244 GLY B N 1
ATOM 4144 C CA . GLY B 1 264 ? 57.711 25.288 37.839 1.00 83.41 244 GLY B CA 1
ATOM 4145 C C . GLY B 1 264 ? 58.724 24.165 37.843 1.00 79.66 244 GLY B C 1
ATOM 4146 O O . GLY B 1 264 ? 58.367 22.985 37.815 1.00 94.17 244 GLY B O 1
ATOM 4147 N N . ALA B 1 265 ? 59.997 24.544 37.882 1.00 65.60 245 ALA B N 1
ATOM 4148 C CA . ALA B 1 265 ? 61.091 23.585 37.833 1.00 63.31 245 ALA B CA 1
ATOM 4149 C C . ALA B 1 265 ? 61.000 22.621 39.009 1.00 68.12 245 ALA B C 1
ATOM 4150 O O . ALA B 1 265 ? 61.159 21.412 38.841 1.00 68.52 245 ALA B O 1
ATOM 4152 N N . GLY B 1 266 ? 60.727 23.166 40.192 1.00 64.04 246 GLY B N 1
ATOM 4153 C CA . GLY B 1 266 ? 60.620 22.380 41.407 1.00 44.55 246 GLY B CA 1
ATOM 4154 C C . GLY B 1 266 ? 59.656 21.215 41.287 1.00 55.26 246 GLY B C 1
ATOM 4155 O O . GLY B 1 266 ? 59.927 20.123 41.797 1.00 62.46 246 GLY B O 1
ATOM 4156 N N . ASP B 1 267 ? 58.555 21.416 40.569 1.00 50.95 247 ASP B N 1
ATOM 4157 C CA . ASP B 1 267 ? 57.590 20.342 40.392 1.00 49.97 247 ASP B CA 1
ATOM 4158 C C . ASP B 1 267 ? 58.198 19.187 39.604 1.00 58.63 247 ASP B C 1
ATOM 4159 O O . ASP B 1 267 ? 57.978 18.013 39.918 1.00 54.37 247 ASP B O 1
ATOM 4164 N N . SER B 1 268 ? 58.999 19.526 38.604 1.00 59.79 248 SER B N 1
ATOM 4165 C CA . SER B 1 268 ? 59.661 18.517 37.793 1.00 50.00 248 SER B CA 1
ATOM 4166 C C . SER B 1 268 ? 60.780 17.810 38.541 1.00 60.52 248 SER B C 1
ATOM 4167 O O . SER B 1 268 ? 61.017 16.614 38.339 1.00 65.35 248 SER B O 1
ATOM 4170 N N . PHE B 1 269 ? 61.473 18.547 39.401 1.00 68.95 249 PHE B N 1
ATOM 4171 C CA . PHE B 1 269 ? 62.500 17.934 40.215 1.00 55.43 249 PHE B CA 1
ATOM 4172 C C . PHE B 1 269 ? 61.834 16.829 41.028 1.00 58.10 249 PHE B C 1
ATOM 4173 O O . PHE B 1 269 ? 62.298 15.693 41.033 1.00 57.47 249 PHE B O 1
ATOM 4181 N N . VAL B 1 270 ? 60.728 17.168 41.686 1.00 59.82 250 VAL B N 1
ATOM 4182 C CA . VAL B 1 270 ? 60.024 16.229 42.553 1.00 56.82 250 VAL B CA 1
ATOM 4183 C C . VAL B 1 270 ? 59.520 15.012 41.765 1.00 62.26 250 VAL B C 1
ATOM 4184 O O . VAL B 1 270 ? 59.783 13.873 42.155 1.00 66.81 250 VAL B O 1
ATOM 4188 N N . ALA B 1 271 ? 58.835 15.248 40.645 1.00 59.07 251 ALA B N 1
ATOM 4189 C CA . ALA B 1 271 ? 58.265 14.156 39.841 1.00 57.29 251 ALA B CA 1
ATOM 4190 C C . ALA B 1 271 ? 59.321 13.130 39.418 1.00 60.24 251 ALA B C 1
ATOM 4191 O O . ALA B 1 271 ? 59.111 11.921 39.552 1.00 61.41 251 ALA B O 1
ATOM 4193 N N . ALA B 1 272 ? 60.451 13.617 38.907 1.00 51.68 252 ALA B N 1
ATOM 4194 C CA . ALA B 1 272 ? 61.538 12.740 38.483 1.00 50.18 252 ALA B CA 1
ATOM 4195 C C . ALA B 1 272 ? 62.240 12.091 39.676 1.00 53.93 252 ALA B C 1
ATOM 4196 O O . ALA B 1 272 ? 62.597 10.914 39.614 1.00 67.70 252 ALA B O 1
ATOM 4198 N N . PHE B 1 273 ? 62.445 12.852 40.751 1.00 58.34 253 PHE B N 1
ATOM 4199 C CA . PHE B 1 273 ? 63.029 12.302 41.976 1.00 49.81 253 PHE B CA 1
ATOM 4200 C C . PHE B 1 273 ? 62.182 11.131 42.459 1.00 52.62 253 PHE B C 1
ATOM 4201 O O . PHE B 1 273 ? 62.687 10.036 42.695 1.00 62.45 253 PHE B O 1
ATOM 4209 N N . LEU B 1 274 ? 60.888 11.383 42.616 1.00 46.68 254 LEU B N 1
ATOM 4210 C CA . LEU B 1 274 ? 59.970 10.365 43.090 1.00 49.57 254 LEU B CA 1
ATOM 4211 C C . LEU B 1 274 ? 59.992 9.116 42.221 1.00 54.12 254 LEU B C 1
ATOM 4212 O O . LEU B 1 274 ? 60.047 8.002 42.735 1.00 51.86 254 LEU B O 1
ATOM 4217 N N . CYS B 1 275 ? 59.972 9.303 40.904 1.00 61.21 255 CYS B N 1
ATOM 4218 C CA . CYS B 1 275 ? 59.910 8.169 39.986 1.00 57.03 255 CYS B CA 1
ATOM 4219 C C . CYS B 1 275 ? 61.156 7.302 40.092 1.00 58.14 255 CYS B C 1
ATOM 4220 O O . CYS B 1 275 ? 61.056 6.075 40.152 1.00 58.23 255 CYS B O 1
ATOM 4223 N N . HIS B 1 276 ? 62.321 7.941 40.140 1.00 51.66 256 HIS B N 1
ATOM 4224 C CA . HIS B 1 276 ? 63.565 7.205 40.280 1.00 53.98 256 HIS B CA 1
ATOM 4225 C C . HIS B 1 276 ? 63.651 6.492 41.624 1.00 62.61 256 HIS B C 1
ATOM 4226 O O . HIS B 1 276 ? 63.937 5.298 41.682 1.00 67.07 256 HIS B O 1
ATOM 4233 N N . TYR B 1 277 ? 63.387 7.230 42.699 1.00 57.78 257 TYR B N 1
ATOM 4234 C CA . TYR B 1 277 ? 63.588 6.719 44.051 1.00 62.52 257 TYR B CA 1
ATOM 4235 C C . TYR B 1 277 ? 62.671 5.544 44.337 1.00 57.81 257 TYR B C 1
ATOM 4236 O O . TYR B 1 277 ? 63.096 4.561 44.929 1.00 65.14 257 TYR B O 1
ATOM 4245 N N . LEU B 1 278 ? 61.416 5.652 43.914 1.00 59.04 258 LEU B N 1
ATOM 4246 C CA . LEU B 1 278 ? 60.449 4.571 44.079 1.00 63.96 258 LEU B CA 1
ATOM 4247 C C . LEU B 1 278 ? 60.851 3.294 43.333 1.00 72.68 258 LEU B C 1
ATOM 4248 O O . LEU B 1 278 ? 60.411 2.200 43.683 1.00 73.19 258 LEU B O 1
ATOM 4253 N N . ASP B 1 279 ? 61.674 3.435 42.300 1.00 76.32 259 ASP B N 1
ATOM 4254 C CA . ASP B 1 279 ? 62.143 2.279 41.545 1.00 77.50 259 ASP B CA 1
ATOM 4255 C C . ASP B 1 279 ? 63.427 1.702 42.125 1.00 76.63 259 ASP B C 1
ATOM 4256 O O . ASP B 1 279 ? 63.501 0.506 42.390 1.00 85.26 259 ASP B O 1
ATOM 4261 N N . HIS B 1 280 ? 64.439 2.548 42.295 1.00 62.73 260 HIS B N 1
ATOM 4262 C CA . HIS B 1 280 ? 65.768 2.087 42.682 1.00 68.29 260 HIS B CA 1
ATOM 4263 C C . HIS B 1 280 ? 66.038 2.176 44.180 1.00 74.34 260 HIS B C 1
ATOM 4264 O O . HIS B 1 280 ? 66.685 1.302 44.744 1.00 94.98 260 HIS B O 1
ATOM 4271 N N . GLY B 1 281 ? 65.575 3.238 44.819 1.00 69.28 261 GLY B N 1
ATOM 4272 C CA . GLY B 1 281 ? 65.737 3.357 46.251 1.00 66.56 261 GLY B CA 1
ATOM 4273 C C . GLY B 1 281 ? 67.001 4.097 46.632 1.00 72.28 261 GLY B C 1
ATOM 4274 O O . GLY B 1 281 ? 67.234 4.358 47.809 1.00 79.56 261 GLY B O 1
ATOM 4275 N N . ASP B 1 282 ? 67.809 4.461 45.641 1.00 74.75 262 ASP B N 1
ATOM 4276 C CA . ASP B 1 282 ? 69.044 5.190 45.913 1.00 70.98 262 ASP B CA 1
ATOM 4277 C C . ASP B 1 282 ? 68.811 6.686 45.873 1.00 75.75 262 ASP B C 1
ATOM 4278 O O . ASP B 1 282 ? 68.429 7.246 44.847 1.00 91.49 262 ASP B O 1
ATOM 4283 N N . ILE B 1 283 ? 69.051 7.324 47.007 1.00 72.63 263 ILE B N 1
ATOM 4284 C CA . ILE B 1 283 ? 68.798 8.743 47.169 1.00 71.22 263 ILE B CA 1
ATOM 4285 C C . ILE B 1 283 ? 69.701 9.630 46.313 1.00 61.20 263 ILE B C 1
ATOM 4286 O O . ILE B 1 283 ? 69.233 10.604 45.724 1.00 65.12 263 ILE B O 1
ATOM 4291 N N . PHE B 1 284 ? 70.980 9.291 46.223 1.00 56.42 264 PHE B N 1
ATOM 4292 C CA . PHE B 1 284 ? 71.922 10.132 45.500 1.00 72.88 264 PHE B CA 1
ATOM 4293 C C . PHE B 1 284 ? 71.529 10.198 44.020 1.00 79.57 264 PHE B C 1
ATOM 4294 O O . PHE B 1 284 ? 71.507 11.274 43.418 1.00 84.95 264 PHE B O 1
ATOM 4302 N N . GLY B 1 285 ? 71.217 9.043 43.445 1.00 66.29 265 GLY B N 1
ATOM 4303 C CA . GLY B 1 285 ? 70.796 8.969 42.062 1.00 62.93 265 GLY B CA 1
ATOM 4304 C C . GLY B 1 285 ? 69.413 9.554 41.834 1.00 70.77 265 GLY B C 1
ATOM 4305 O O . GLY B 1 285 ? 69.141 10.127 40.775 1.00 76.54 265 GLY B O 1
ATOM 4306 N N . ALA B 1 286 ? 68.536 9.421 42.824 1.00 71.03 266 ALA B N 1
ATOM 4307 C CA . ALA B 1 286 ? 67.199 10.000 42.724 1.00 63.95 266 ALA B CA 1
ATOM 4308 C C . ALA B 1 286 ? 67.300 11.521 42.662 1.00 60.71 266 ALA B C 1
ATOM 4309 O O . ALA B 1 286 ? 66.500 12.186 41.999 1.00 61.70 266 ALA B O 1
ATOM 4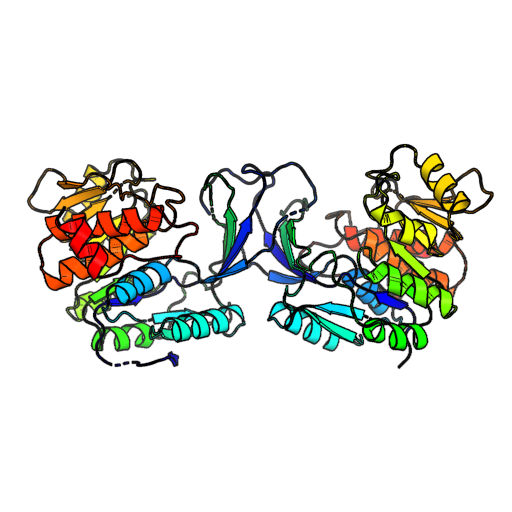311 N N . ALA B 1 287 ? 68.293 12.066 43.355 1.00 55.55 267 ALA B N 1
ATOM 4312 C CA . ALA B 1 287 ? 68.539 13.499 43.326 1.00 55.80 267 ALA B CA 1
ATOM 4313 C C . ALA B 1 287 ? 68.987 13.956 41.941 1.00 62.16 267 ALA B C 1
ATOM 4314 O O . ALA B 1 287 ? 68.548 15.003 41.460 1.00 66.45 267 ALA B O 1
ATOM 4316 N N . ARG B 1 288 ? 69.853 13.174 41.296 1.00 66.12 268 ARG B N 1
ATOM 4317 C CA . ARG B 1 288 ? 70.331 13.528 39.960 1.00 64.82 268 ARG B CA 1
ATOM 4318 C C . ARG B 1 288 ? 69.222 13.398 38.928 1.00 59.79 268 ARG B C 1
ATOM 4319 O O . ARG B 1 288 ? 69.129 14.211 38.006 1.00 58.74 268 ARG B O 1
ATOM 4327 N N . ALA B 1 289 ? 68.368 12.395 39.088 1.00 52.34 269 ALA B N 1
ATOM 4328 C CA . ALA B 1 289 ? 67.185 12.303 38.241 1.00 52.72 269 ALA B CA 1
ATOM 4329 C C . ALA B 1 289 ? 66.379 13.583 38.408 1.00 57.21 269 ALA B C 1
ATOM 4330 O O . ALA B 1 289 ? 65.941 14.181 37.426 1.00 63.57 269 ALA B O 1
ATOM 4332 N N . GLY B 1 290 ? 66.220 14.004 39.665 1.00 61.79 270 GLY B N 1
ATOM 4333 C CA . GLY B 1 290 ? 65.520 15.231 40.010 1.00 51.70 270 GLY B CA 1
ATOM 4334 C C . GLY B 1 290 ? 66.112 16.428 39.298 1.00 57.05 270 GLY B C 1
ATOM 4335 O O . GLY B 1 290 ? 65.373 17.262 38.767 1.00 55.72 270 GLY B O 1
ATOM 4336 N N . ALA B 1 291 ? 67.442 16.525 39.288 1.00 61.42 271 ALA B N 1
ATOM 4337 C CA . ALA B 1 291 ? 68.117 17.633 38.601 1.00 59.20 271 ALA B CA 1
ATOM 4338 C C . ALA B 1 291 ? 67.843 17.643 37.091 1.00 72.41 271 ALA B C 1
ATOM 4339 O O . ALA B 1 291 ? 67.640 18.717 36.511 1.00 70.34 271 ALA B O 1
ATOM 4341 N N . VAL B 1 292 ? 67.818 16.457 36.466 1.00 65.22 272 VAL B N 1
ATOM 4342 C CA . VAL B 1 292 ? 67.533 16.349 35.029 1.00 60.89 272 VAL B CA 1
ATOM 4343 C C . VAL B 1 292 ? 66.118 16.839 34.745 1.00 57.97 272 VAL B C 1
ATOM 4344 O O . VAL B 1 292 ? 65.896 17.640 33.823 1.00 56.51 272 VAL B O 1
ATOM 4348 N N . GLY B 1 293 ? 65.166 16.351 35.536 1.00 44.09 273 GLY B N 1
ATOM 4349 C CA . GLY B 1 293 ? 63.799 16.829 35.455 1.00 48.42 273 GLY B CA 1
ATOM 4350 C C . GLY B 1 293 ? 63.765 18.346 35.569 1.00 58.98 273 GLY B C 1
ATOM 4351 O O . GLY B 1 293 ? 63.134 19.011 34.756 1.00 61.73 273 GLY B O 1
ATOM 4352 N N . GLY B 1 294 ? 64.469 18.887 36.565 1.00 52.74 274 GLY B N 1
ATOM 4353 C CA . GLY B 1 294 ? 64.569 20.321 36.754 1.00 54.80 274 GLY B CA 1
ATOM 4354 C C . GLY B 1 294 ? 65.132 21.064 35.549 1.00 65.83 274 GLY B C 1
ATOM 4355 O O . GLY B 1 294 ? 64.586 22.092 35.132 1.00 51.06 274 GLY B O 1
ATOM 4356 N N . ALA B 1 295 ? 66.230 20.556 34.992 1.00 59.67 275 ALA B N 1
ATOM 4357 C CA . ALA B 1 295 ? 66.859 21.191 33.835 1.00 56.43 275 ALA B CA 1
ATOM 4358 C C . ALA B 1 295 ? 65.931 21.216 32.627 1.00 59.64 275 ALA B C 1
ATOM 4359 O O . ALA B 1 295 ? 65.886 22.196 31.876 1.00 67.38 275 ALA B O 1
ATOM 4361 N N . TRP B 1 296 ? 65.184 20.136 32.449 1.00 65.73 276 TRP B N 1
ATOM 4362 C CA . TRP B 1 296 ? 64.287 20.037 31.313 1.00 66.88 276 TRP B CA 1
ATOM 4363 C C . TRP B 1 296 ? 63.219 21.115 31.371 1.00 69.18 276 TRP B C 1
ATOM 4364 O O . TRP B 1 296 ? 63.015 21.853 30.400 1.00 70.92 276 TRP B O 1
ATOM 4375 N N . ALA B 1 297 ? 62.576 21.229 32.530 1.00 65.78 277 ALA B N 1
ATOM 4376 C CA . ALA B 1 297 ? 61.529 22.225 32.740 1.00 68.13 277 ALA B CA 1
ATOM 4377 C C . ALA B 1 297 ? 62.027 23.640 32.447 1.00 64.62 277 ALA B C 1
ATOM 4378 O O . ALA B 1 297 ? 61.313 24.445 31.856 1.00 64.74 277 ALA B O 1
ATOM 4380 N N . CYS B 1 298 ? 63.252 23.936 32.863 1.00 61.78 278 CYS B N 1
ATOM 4381 C CA . CYS B 1 298 ? 63.823 25.264 32.682 1.00 68.49 278 CYS B CA 1
ATOM 4382 C C . CYS B 1 298 ? 64.010 25.669 31.220 1.00 76.12 278 CYS B C 1
ATOM 4383 O O . CYS B 1 298 ? 64.062 26.858 30.904 1.00 77.89 278 CYS B O 1
ATOM 4386 N N . GLY B 1 299 ? 64.090 24.685 30.331 1.00 74.24 279 GLY B N 1
ATOM 4387 C CA . GLY B 1 299 ? 64.313 24.963 28.924 1.00 61.61 279 GLY B CA 1
ATOM 4388 C C . GLY B 1 299 ? 63.019 25.078 28.153 1.00 65.99 279 GLY B C 1
ATOM 4389 O O . GLY B 1 299 ? 63.011 25.098 26.926 1.00 82.56 279 GLY B O 1
ATOM 4390 N N . THR B 1 300 ? 61.916 25.139 28.885 1.00 69.71 280 THR B N 1
ATOM 4391 C CA . THR B 1 300 ? 60.600 25.243 28.281 1.00 77.23 280 THR B CA 1
ATOM 4392 C C . THR B 1 300 ? 59.990 26.573 28.723 1.00 87.39 280 THR B C 1
ATOM 4393 O O . THR B 1 300 ? 60.262 27.066 29.819 1.00 101.43 280 THR B O 1
ATOM 4397 N N . LEU B 1 301 ? 59.204 27.180 27.849 1.00 88.56 281 LEU B N 1
ATOM 4398 C CA . LEU B 1 301 ? 58.573 28.448 28.167 1.00 90.39 281 LEU B CA 1
ATOM 4399 C C . LEU B 1 301 ? 57.222 28.125 28.808 1.00 92.50 281 LEU B C 1
ATOM 4400 O O . LEU B 1 301 ? 56.417 27.390 28.235 1.00 93.56 281 LEU B O 1
ATOM 4405 N N . GLY B 1 302 ? 56.967 28.673 29.993 1.00 85.07 282 GLY B N 1
ATOM 4406 C CA . GLY B 1 302 ? 55.758 28.346 30.735 1.00 72.67 282 GLY B CA 1
ATOM 4407 C C . GLY B 1 302 ? 56.138 27.644 32.023 1.00 83.28 282 GLY B C 1
ATOM 4408 O O . GLY B 1 302 ? 57.321 27.391 32.258 1.00 82.45 282 GLY B O 1
ATOM 4409 N N . THR B 1 303 ? 55.157 27.312 32.858 1.00 90.93 283 THR B N 1
ATOM 4410 C CA . THR B 1 303 ? 55.479 26.649 34.120 1.00 94.98 283 THR B CA 1
ATOM 4411 C C . THR B 1 303 ? 55.293 25.135 34.076 1.00 101.78 283 THR B C 1
ATOM 4412 O O . THR B 1 303 ? 56.057 24.402 34.702 1.00 105.82 283 THR B O 1
ATOM 4416 N N . HIS B 1 304 ? 54.279 24.664 33.354 1.00 98.00 284 HIS B N 1
ATOM 4417 C CA . HIS B 1 304 ? 54.058 23.224 33.208 1.00 81.68 284 HIS B CA 1
ATOM 4418 C C . HIS B 1 304 ? 53.851 22.843 31.745 1.00 86.62 284 HIS B C 1
ATOM 4419 O O . HIS B 1 304 ? 52.837 22.245 31.383 1.00 83.10 284 HIS B O 1
ATOM 4426 N N . THR B 1 305 ? 54.823 23.165 30.901 1.00 89.49 285 THR B N 1
ATOM 4427 C CA . THR B 1 305 ? 54.658 22.936 29.469 1.00 87.94 285 THR B CA 1
ATOM 4428 C C . THR B 1 305 ? 55.162 21.583 28.965 1.00 84.99 285 THR B C 1
ATOM 4429 O O . THR B 1 305 ? 54.518 20.940 28.133 1.00 93.42 285 THR B O 1
ATOM 4433 N N . SER B 1 306 ? 56.310 21.152 29.466 1.00 63.55 286 SER B N 1
ATOM 4434 C CA . SER B 1 306 ? 56.945 19.956 28.940 1.00 59.06 286 SER B CA 1
ATOM 4435 C C . SER B 1 306 ? 57.738 19.211 30.004 1.00 56.87 286 SER B C 1
ATOM 4436 O O . SER B 1 306 ? 58.511 19.816 30.741 1.00 56.96 286 SER B O 1
ATOM 4439 N N . PHE B 1 307 ? 57.551 17.897 30.078 1.00 44.92 287 PHE B N 1
ATOM 4440 C CA . PHE B 1 307 ? 58.249 17.096 31.082 1.00 46.63 287 PHE B CA 1
ATOM 4441 C C . PHE B 1 307 ? 59.080 16.003 30.433 1.00 46.33 287 PHE B C 1
ATOM 4442 O O . PHE B 1 307 ? 58.661 15.381 29.458 1.00 53.99 287 PHE B O 1
ATOM 4450 N N . VAL B 1 308 ? 60.280 15.797 30.962 1.00 40.71 288 VAL B N 1
ATOM 4451 C CA . VAL B 1 308 ? 61.190 14.798 30.415 1.00 40.01 288 VAL B CA 1
ATOM 4452 C C . VAL B 1 308 ? 60.535 13.412 30.445 1.00 49.80 288 VAL B C 1
ATOM 4453 O O . VAL B 1 308 ? 59.832 13.075 31.399 1.00 55.21 288 VAL B O 1
ATOM 4457 N N . ASP B 1 309 ? 60.724 12.629 29.382 1.00 54.68 289 ASP B N 1
ATOM 4458 C CA . ASP B 1 309 ? 60.201 11.262 29.342 1.00 47.86 289 ASP B CA 1
ATOM 4459 C C . ASP B 1 309 ? 61.287 10.271 29.757 1.00 49.07 289 ASP B C 1
ATOM 4460 O O . ASP B 1 309 ? 62.411 10.684 30.032 1.00 54.52 289 ASP B O 1
ATOM 4465 N N . VAL B 1 310 ? 60.954 8.978 29.805 1.00 50.71 290 VAL B N 1
ATOM 4466 C CA . VAL B 1 310 ? 61.899 7.945 30.251 1.00 47.17 290 VAL B CA 1
ATOM 4467 C C . VAL B 1 310 ? 63.174 7.872 29.418 1.00 52.27 290 VAL B C 1
ATOM 4468 O O . VAL B 1 310 ? 64.281 7.880 29.957 1.00 61.84 290 VAL B O 1
ATOM 4472 N N . GLU B 1 311 ? 63.008 7.765 28.106 1.00 57.72 291 GLU B N 1
ATOM 4473 C CA . GLU B 1 311 ? 64.127 7.636 27.183 1.00 63.65 291 GLU B CA 1
ATOM 4474 C C . GLU B 1 311 ? 65.149 8.751 27.403 1.00 56.00 291 GLU B C 1
ATOM 4475 O O . GLU B 1 311 ? 66.354 8.514 27.409 1.00 63.59 291 GLU B O 1
ATOM 4481 N N . THR B 1 312 ? 64.657 9.967 27.608 1.00 55.64 292 THR B N 1
ATOM 4482 C CA . THR B 1 312 ? 65.532 11.130 27.736 1.00 53.54 292 THR B CA 1
ATOM 4483 C C . THR B 1 312 ? 66.166 11.242 29.133 1.00 55.17 292 THR B C 1
ATOM 4484 O O . THR B 1 312 ? 67.331 11.634 29.265 1.00 53.59 292 THR B O 1
ATOM 4488 N N . LEU B 1 313 ? 65.404 10.908 30.174 1.00 59.37 293 LEU B N 1
ATOM 4489 C CA . LEU B 1 313 ? 65.943 10.917 31.533 1.00 43.01 293 LEU B CA 1
ATOM 4490 C C . LEU B 1 313 ? 67.150 10.007 31.605 1.00 53.66 293 LEU B C 1
ATOM 4491 O O . LEU B 1 313 ? 68.237 10.447 31.976 1.00 55.24 293 LEU B O 1
ATOM 4496 N N . GLU B 1 314 ? 66.954 8.755 31.184 1.00 56.92 294 GLU B N 1
ATOM 4497 C CA . GLU B 1 314 ? 68.001 7.733 31.185 1.00 51.80 294 GLU B CA 1
ATOM 4498 C C . GLU B 1 314 ? 69.227 8.156 30.387 1.00 53.73 294 GLU B C 1
ATOM 4499 O O . GLU B 1 314 ? 70.355 8.034 30.865 1.00 55.39 294 GLU B O 1
ATOM 4505 N N . ARG B 1 315 ? 68.997 8.679 29.184 1.00 54.87 295 ARG B N 1
ATOM 4506 C CA . ARG B 1 315 ? 70.083 9.161 28.331 1.00 55.29 295 ARG B CA 1
ATOM 4507 C C . ARG B 1 315 ? 70.901 10.232 29.069 1.00 58.04 295 ARG B C 1
ATOM 4508 O O . ARG B 1 315 ? 72.111 10.093 29.227 1.00 63.19 295 ARG B O 1
ATOM 4516 N N . LEU B 1 316 ? 70.235 11.279 29.544 1.00 46.93 296 LEU B N 1
ATOM 4517 C CA . LEU B 1 316 ? 70.933 12.381 30.210 1.00 54.67 296 LEU B CA 1
ATOM 4518 C C . LEU B 1 316 ? 71.505 11.949 31.558 1.00 55.57 296 LEU B C 1
ATOM 4519 O O . LEU B 1 316 ? 72.584 12.381 31.951 1.00 49.99 296 LEU B O 1
ATOM 4524 N N . LEU B 1 317 ? 70.783 11.086 32.263 1.00 63.25 297 LEU B N 1
ATOM 4525 C CA . LEU B 1 317 ? 71.235 10.620 33.570 1.00 55.39 297 LEU B CA 1
ATOM 4526 C C . LEU B 1 317 ? 72.547 9.832 33.467 1.00 64.32 297 LEU B C 1
ATOM 4527 O O . LEU B 1 317 ? 73.422 9.971 34.319 1.00 67.10 297 LEU B O 1
ATOM 4532 N N . ALA B 1 318 ? 72.695 9.023 32.419 1.00 53.30 298 ALA B N 1
ATOM 4533 C CA . ALA B 1 318 ? 73.911 8.231 32.262 1.00 54.18 298 ALA B CA 1
ATOM 4534 C C . ALA B 1 318 ? 75.146 9.056 31.880 1.00 59.89 298 ALA B C 1
ATOM 4535 O O . ALA B 1 318 ? 76.276 8.600 32.074 1.00 66.24 298 ALA B O 1
ATOM 4537 N N . ARG B 1 319 ? 74.936 10.252 31.331 1.00 56.10 299 ARG B N 1
ATOM 4538 C CA . ARG B 1 319 ? 76.041 11.090 30.841 1.00 60.56 299 ARG B CA 1
ATOM 4539 C C . ARG B 1 319 ? 76.767 11.879 31.929 1.00 62.06 299 ARG B C 1
ATOM 4540 O O . ARG B 1 319 ? 77.015 11.376 33.022 1.00 65.52 299 ARG B O 1
#

Secondary structure (DSSP, 8-state):
--EEEEEES--EEEEEEE-S-SSPPS-------EEEEESHHHHHHHHHHHTT--B--EEE-SSHHHHHHHHHHHHTT----EEE-TT---EEEEEE-SS----EEE--S-TT----GGGTHHHHHHEEEEEE---THHHHHHHHHHTT-EEEEE--S--S--STTHHHHHH-SEEE--STT-SSHHHHHHHHHHHS--SEEE--GGG-EEEEETT-SSPEEE-----TT------TTHHHHHHHHHHHHHHHH--HHHHHHHHHHHHHHHHTS-TTS-----HHHHHHHHH-/-EEES----EEEEEES---EEEEEE-S-SSPPS-------EEEE-STTHHHHHHHHHTT--B--EEE-SSHHHHHHHHHHHHHT--EEEEE-TT---EEEEEE-SS----EEE--S-TT----THHHHHHHHHEEEEEE---THHHHHHHHHHTT-EEEEE--S--S--GGGHHHHTT-SEEE--STT-SSHHHHHHHHHHHS--SEEE--GGG-EEEEESS-SSPEEE-----TT------TTHHHHHHHHHHHHHHHH--HHHHHHHHHHHHHHHHTSSSSSS----HHHHHHHHH-

Foldseek 3Di:
DAFAEEEEEWKFKEWEFEAADPVHDDDPDGPDTDIDIDTQRVLLQVQLVQQVGAYEFYEFAPDPRRVVSVVVCVVGPYYYFYDYDHQGGWYWYKYAYPQADMTDTDPRDDLPDADDCVRCDVVLLRYQEYEYEFQNCLVVLVVSVVNVHAYEYEQEQDLLPDPRCLSRLARHAEYEYECVNYDPVLVSQVVSVVRHNYQKYWYYQPQAIWIGGPPDSGTDGDGAADDPPQAFRYQPSLQSQLNNQLSNVCSPPVDNNLSSNSSSVSSSNQRSDHPVDDDTDYNVRSVVRSVD/DDKDAPLAAFAEEFEEDKFKEFEFEADDPVHDDDPDGPDTDIGIDQQRPQLQLQQVQQVGAYEFYEFAPDPRRVRVRVVCVVSNYMYYYDYDHLGGKYWYKYAYQQQDMTGTDRSDDQPDADDPCRLLSNLVRYQEYEYEFQNSLVSLVNNVVSPHAYEYELEQDQLPDPRCLSRLQRHQEYEYEPVNHDPPLVSQVVSVVRHNYQKYWYYPQQAIWIGGDVDSGTDGDGADADPPQGFRYQAQLQSQLNNQLSNVCSVPVDNNLSNLLSRVQSNNQRSDPDNRDDGDYNVRSVVRSVD

Sequence (591 aa):
TQADVLVVGGVGVDHIVRVKSLPLPVVDSVPPIVTVVGHTGNGVALGVHALGRASAADVIGDDAEGRLIQDAYSAAGIPITFVTHISGTRRSVNLVTEEGQRSLYDPRHPFEFIPDPSLWREGIERSRHVHVSINWARYALRDAVAAGRSTSTDLHDWDGVADYHKDFAYGADYVFVSAAALRDESGVVADVFARGRAQFVVVAGSEGARVWRRSDELPLRISPISIPGRPVVDSNGAGDSFVAAFLCHYLDHGDIFGAARAGAVGGAWACGTLGTHTSFVDVETLERLLARLVPRGSHTQADVLVVGGVGVDHIVRVKSLPLPVVDSVPPIVTVVGHTGNGVALGVHALGRASAADVIGDDAEGRLIQDAYSAAGIPITFVTHISGTRRSVNLVTEEGQRSLYDPRHPFEFIPDPSLWREGIERSRHVHVSINWARYALRDAVAAGRSTSTDLHDWDGVADYHKDFAYGADYVFVSAAALRDESGVVADVFARGRAQFVVVAGSEGARVWRRSDELPLRISPISIPGRPVVDSNGAGDSFVAAFLCHYLDHGDIFGAARAGAVGGAWACGTLGTHTSFVDVETLERLLAR

B-factor: mean 77.23, std 24.27, range [32.3, 220.98]

Nearest PDB structures (foldseek):
  6wb4-assembly1_A  TM=1.003E+00  e=2.287E-62  uncultured bacterium
  6wb7-assembly2_C  TM=9.205E-01  e=1.736E-30  Actinoplanes sp. SE50/110
  3umo-assembly1_A  TM=7.883E-01  e=8.702E-16  Escherichia coli K-12
  3uqe-assembly1_A-2  TM=7.861E-01  e=9.398E-15  Escherichia coli K-12
  3uqe-assembly1_B-2  TM=7.767E-01  e=2.742E-14  Escherichia coli K-12